Protein 8EM5 (pdb70)

Sequence (552 aa):
DPKVVTYEIFGTPGAVVDINYLDLDARTQRVNDVTLPWSITLSTTAPSALAHIVAQQGNADHIGCRIIVDGELRVESVSTGVNAQTYCIEKSAADPKVVTYEIFGTPGAVVDINYLDLDARTQRVNDVTLPWSITLSTTAPSSALAHIVAQGNADHIGCRIIVDGELRVESSVSSTGVNAQTYCIEKSAADPKVVTYEIFGTPGAVVDINYLDLDARTQRVNDVTLPWSITLSTTAPSALAHIVAQGNADHIGCRIIVDGELRVESVSTGVNAQTYCIIEKSAADPKVVTYEIFGTPGAVVDINYLDLDARTQRVNDVTLPWSITLSTTAPSALAHIVVAQGNADHIGCRIIVDGELRVESVSTGVNAQTYCIEKSAADPKVVTYEIFGTPGAVVDINYLDLDARTQRVNDVTTLPWSITLSTTAPSSALAHIVAQGNADHIGCRIIVDGELRVESSVSSTGVNAQTYCIEEKSSAADPKVVTYEIFGTPGAVVDINYLDLDARTQRVNDVTLPWSITLSTTAPSALAHHIVAQQGNADHIGCRIIVDGELRVESVSTGVNAQTYCIEKSAA

Structure (mmCIF, N/CA/C/O backbone):
data_8EM5
#
_entry.id   8EM5
#
_cell.length_a   50.284
_cell.length_b   85.257
_cell.length_c   89.124
_cell.angle_alpha   90.000
_cell.angle_beta   95.190
_cell.angle_gamma   90.000
#
_symmetry.space_group_name_H-M   'P 1 21 1'
#
loop_
_entity.id
_entity.type
_entity.pdbx_description
1 polymer MmpS5
2 non-polymer 'DODECAETHYLENE GLYCOL'
3 non-polymer GLYCEROL
4 non-polymer 'PENTAETHYLENE GLYCOL'
5 non-polymer 'IODIDE ION'
6 water water
#
loop_
_atom_site.group_PDB
_atom_site.id
_atom_site.type_symbol
_atom_site.label_atom_id
_atom_site.label_alt_id
_atom_site.label_comp_id
_atom_site.label_asym_id
_atom_site.label_entity_id
_atom_site.label_seq_id
_atom_site.pdbx_PDB_ins_code
_atom_site.Cartn_x
_atom_site.Cartn_y
_atom_site.Cartn_z
_atom_site.occupancy
_atom_site.B_iso_or_equiv
_atom_site.auth_seq_id
_atom_site.auth_comp_id
_atom_site.auth_asym_id
_atom_site.auth_atom_id
_atom_site.pdbx_PDB_model_num
ATOM 1 N N . ASP A 1 12 ? 44.49824 14.86770 92.79114 1.000 49.08984 12 ASP A N 1
ATOM 2 C CA . ASP A 1 12 ? 44.93986 15.79527 91.74888 1.000 43.89259 12 ASP A CA 1
ATOM 3 C C . ASP A 1 12 ? 43.79578 16.28380 90.83704 1.000 32.23632 12 ASP A C 1
ATOM 4 O O . ASP A 1 12 ? 42.83486 15.55764 90.59163 1.000 36.55694 12 ASP A O 1
ATOM 6 N N . PRO A 1 13 ? 43.91375 17.50739 90.31979 1.000 26.21550 13 PRO A N 1
ATOM 7 C CA . PRO A 1 13 ? 42.86411 18.03617 89.44059 1.000 26.09951 13 PRO A CA 1
ATOM 8 C C . PRO A 1 13 ? 42.62590 17.18697 88.19736 1.000 16.23928 13 PRO A C 1
ATOM 9 O O . PRO A 1 13 ? 43.50992 16.48373 87.70150 1.000 22.74308 13 PRO A O 1
ATOM 13 N N . LYS A 1 14 ? 41.38652 17.24609 87.71988 1.000 19.41655 14 LYS A N 1
ATOM 14 C CA . LYS A 1 14 ? 41.01290 16.69411 86.42812 1.000 18.55213 14 LYS A CA 1
ATOM 15 C C . LYS A 1 14 ? 41.47276 17.65201 85.33737 1.000 15.83632 14 LYS A C 1
ATOM 16 O O . LYS A 1 14 ? 41.13907 18.83861 85.36434 1.000 15.98819 14 LYS A O 1
ATOM 22 N N . VAL A 1 15 ? 42.20094 17.14156 84.35949 1.000 15.72817 15 VAL A N 1
ATOM 23 C CA . VAL A 1 15 ? 42.72206 17.96308 83.27174 1.000 13.27133 15 VAL A CA 1
ATOM 24 C C . VAL A 1 15 ? 41.94805 17.62388 82.00121 1.000 13.36329 15 VAL A C 1
ATOM 25 O O . VAL A 1 15 ? 41.90355 16.46006 81.58130 1.000 14.09007 15 VAL A O 1
ATOM 29 N N . VAL A 1 16 ? 41.33809 18.63275 81.38666 1.000 13.64480 16 VAL A N 1
ATOM 30 C CA . VAL A 1 16 ? 40.54313 18.44333 80.17741 1.000 12.69893 16 VAL A CA 1
ATOM 31 C C . VAL A 1 16 ? 41.17294 19.24927 79.05398 1.000 12.49955 16 VAL A C 1
ATOM 32 O O . VAL A 1 16 ? 41.38458 20.46126 79.19621 1.000 11.82137 16 VAL A O 1
ATOM 36 N N . THR A 1 17 ? 41.44078 18.58884 77.92752 1.000 11.84544 17 THR A N 1
ATOM 37 C CA . THR A 1 17 ? 42.01343 19.23076 76.75052 1.000 9.29062 17 THR A CA 1
ATOM 38 C C . THR A 1 17 ? 41.06855 19.10723 75.57192 1.000 10.08869 17 THR A C 1
ATOM 39 O O . THR A 1 17 ? 40.62540 18.00443 75.23776 1.000 12.26578 17 THR A O 1
ATOM 43 N N . TYR A 1 18 ? 40.75797 20.24090 74.94705 1.000 13.66250 18 TYR A N 1
ATOM 44 C CA . TYR A 1 18 ? 40.03750 20.27712 73.68445 1.000 10.83773 18 TYR A CA 1
ATOM 45 C C . TYR A 1 18 ? 41.05041 20.41050 72.56206 1.000 12.89409 18 TYR A C 1
ATOM 46 O O . TYR A 1 18 ? 41.97441 21.22748 72.66787 1.000 12.22046 18 TYR A O 1
ATOM 55 N N . GLU A 1 19 ? 40.89818 19.61329 71.50682 1.000 12.93191 19 GLU A N 1
ATOM 56 C CA . GLU A 1 19 ? 41.68592 19.77082 70.28439 1.000 15.43952 19 GLU A CA 1
ATOM 57 C C . GLU A 1 19 ? 40.76721 20.06761 69.10808 1.000 14.36363 19 GLU A C 1
ATOM 58 O O . GLU A 1 19 ? 39.72473 19.42526 68.95608 1.000 14.69878 19 GLU A O 1
ATOM 64 N N . ILE A 1 20 ? 41.16980 21.00775 68.25033 1.000 14.31140 20 ILE A N 1
ATOM 65 C CA . ILE A 1 20 ? 40.53794 21.21978 66.94564 1.000 13.02757 20 ILE A CA 1
ATOM 66 C C . ILE A 1 20 ? 41.64543 21.14872 65.89533 1.000 16.44710 20 ILE A C 1
ATOM 67 O O . ILE A 1 20 ? 42.70719 21.75029 66.06822 1.000 15.14217 20 ILE A O 1
ATOM 72 N N . PHE A 1 21 ? 41.39588 20.42217 64.81589 1.000 16.22039 21 PHE A N 1
ATOM 73 C CA . PHE A 1 21 ? 42.43445 20.04289 63.86310 1.000 20.56894 21 PHE A CA 1
ATOM 74 C C . PHE A 1 21 ? 41.78216 19.75138 62.51799 1.000 17.87398 21 PHE A C 1
ATOM 75 O O . PHE A 1 21 ? 40.55733 19.73764 62.39570 1.000 15.23525 21 PHE A O 1
ATOM 83 N N . GLY A 1 22 ? 42.61190 19.49510 61.50109 1.000 19.32461 22 GLY A N 1
ATOM 84 C CA . GLY A 1 22 ? 42.06447 18.96934 60.26451 1.000 17.16280 22 GLY A CA 1
ATOM 85 C C . GLY A 1 22 ? 42.65799 19.54378 58.99387 1.000 28.54619 22 GLY A C 1
ATOM 86 O O . GLY A 1 22 ? 42.93389 18.79850 58.05264 1.000 23.32413 22 GLY A O 1
ATOM 87 N N . THR A 1 23 ? 42.84043 20.86306 58.95951 1.000 16.77540 23 THR A N 1
ATOM 88 C CA . THR A 1 23 ? 43.35683 21.58126 57.79313 1.000 21.10726 23 THR A CA 1
ATOM 89 C C . THR A 1 23 ? 44.38719 22.57980 58.30883 1.000 18.38424 23 THR A C 1
ATOM 90 O O . THR A 1 23 ? 44.02247 23.63452 58.85759 1.000 16.70267 23 THR A O 1
ATOM 94 N N . PRO A 1 24 ? 45.67520 22.27349 58.18938 1.000 17.86179 24 PRO A N 1
ATOM 95 C CA . PRO A 1 24 ? 46.68330 23.15012 58.80098 1.000 20.61398 24 PRO A CA 1
ATOM 96 C C . PRO A 1 24 ? 46.57884 24.54281 58.20317 1.000 23.47227 24 PRO A C 1
ATOM 97 O O . PRO A 1 24 ? 46.49208 24.70817 56.98360 1.000 16.50677 24 PRO A O 1
ATOM 101 N N . GLY A 1 25 ? 46.55325 25.55261 59.06868 1.000 15.30585 25 GLY A N 1
ATOM 102 C CA . GLY A 1 25 ? 46.45419 26.91777 58.59162 1.000 18.81024 25 GLY A CA 1
ATOM 103 C C . GLY A 1 25 ? 45.04964 27.42486 58.35579 1.000 18.77128 25 GLY A C 1
ATOM 104 O O . GLY A 1 25 ? 44.87696 28.62700 58.12002 1.000 18.82638 25 GLY A O 1
ATOM 105 N N . ALA A 1 26 ? 44.03689 26.56768 58.41699 1.000 14.65702 26 ALA A N 1
ATOM 106 C CA . ALA A 1 26 ? 42.68444 27.08997 58.35463 1.000 19.70801 26 ALA A CA 1
ATOM 107 C C . ALA A 1 26 ? 42.42592 27.97648 59.56932 1.000 15.69959 26 ALA A C 1
ATOM 108 O O . ALA A 1 26 ? 43.07037 27.83906 60.61844 1.000 17.63258 26 ALA A O 1
ATOM 110 N N . VAL A 1 27 ? 41.49318 28.91447 59.40118 1.000 14.75133 27 VAL A N 1
ATOM 111 C CA . VAL A 1 27 ? 41.08229 29.85800 60.43814 1.000 15.22154 27 VAL A CA 1
ATOM 112 C C . VAL A 1 27 ? 39.63451 29.52699 60.81390 1.000 16.50857 27 VAL A C 1
ATOM 113 O O . VAL A 1 27 ? 38.78221 29.39054 59.93001 1.000 15.25580 27 VAL A O 1
ATOM 117 N N . VAL A 1 28 ? 39.35939 29.35324 62.11268 1.000 15.11157 28 VAL A N 1
ATOM 118 C CA . VAL A 1 28 ? 38.03745 28.92830 62.56198 1.000 16.80934 28 VAL A CA 1
ATOM 119 C C . VAL A 1 28 ? 37.63942 29.77805 63.75837 1.000 16.51042 28 VAL A C 1
ATOM 120 O O . VAL A 1 28 ? 38.47832 30.41053 64.40306 1.000 16.32483 28 VAL A O 1
ATOM 124 N N . ASP A 1 29 ? 36.34247 29.76911 64.07088 1.000 16.12316 29 ASP A N 1
ATOM 125 C CA . ASP A 1 29 ? 35.86634 30.29661 65.34160 1.000 16.01410 29 ASP A CA 1
ATOM 126 C C . ASP A 1 29 ? 35.36396 29.14416 66.20148 1.000 16.30967 29 ASP A C 1
ATOM 127 O O . ASP A 1 29 ? 34.88097 28.12984 65.68190 1.000 13.50701 29 ASP A O 1
ATOM 132 N N . ILE A 1 30 ? 35.43410 29.32646 67.52701 1.000 12.74117 30 ILE A N 1
ATOM 133 C CA . ILE A 1 30 ? 35.21126 28.24192 68.47884 1.000 12.25013 30 ILE A CA 1
ATOM 134 C C . ILE A 1 30 ? 34.32252 28.71820 69.62445 1.000 14.85694 30 ILE A C 1
ATOM 135 O O . ILE A 1 30 ? 34.45367 29.85517 70.09189 1.000 14.83291 30 ILE A O 1
ATOM 140 N N . ASN A 1 31 ? 33.43215 27.83677 70.09025 1.000 11.17295 31 ASN A N 1
ATOM 141 C CA . ASN A 1 31 ? 32.77949 27.96824 71.38571 1.000 13.38694 31 ASN A CA 1
ATOM 142 C C . ASN A 1 31 ? 33.10268 26.69519 72.14804 1.000 15.89418 31 ASN A C 1
ATOM 143 O O . ASN A 1 31 ? 32.96087 25.59904 71.59584 1.000 11.15390 31 ASN A O 1
ATOM 148 N N . TYR A 1 32 ? 33.57607 26.83185 73.38378 1.000 10.42425 32 TYR A N 1
ATOM 149 C CA . TYR A 1 32 ? 33.84326 25.66079 74.20685 1.000 15.95762 32 TYR A CA 1
ATOM 150 C C . TYR A 1 32 ? 33.34950 25.92521 75.61780 1.000 17.67254 32 TYR A C 1
ATOM 151 O O . TYR A 1 32 ? 33.26293 27.07093 76.06589 1.000 14.22899 32 TYR A O 1
ATOM 160 N N . LEU A 1 33 ? 33.02718 24.84891 76.32537 1.000 17.05966 33 LEU A N 1
ATOM 161 C CA . LEU A 1 33 ? 32.59237 24.95272 77.71390 1.000 13.81556 33 LEU A CA 1
ATOM 162 C C . LEU A 1 33 ? 33.79111 24.88645 78.65071 1.000 18.29186 33 LEU A C 1
ATOM 163 O O . LEU A 1 33 ? 34.54895 23.91192 78.61121 1.000 14.41519 33 LEU A O 1
ATOM 168 N N . ASP A 1 34 ? 33.95337 25.89138 79.51915 1.000 14.72410 34 ASP A N 1
ATOM 169 C CA . ASP A 1 34 ? 35.01731 25.74597 80.50588 1.000 18.41203 34 ASP A CA 1
ATOM 170 C C . ASP A 1 34 ? 34.50564 24.90025 81.66640 1.000 17.04046 34 ASP A C 1
ATOM 171 O O . ASP A 1 34 ? 33.35531 24.44607 81.67844 1.000 19.22301 34 ASP A O 1
ATOM 176 N N . LEU A 1 35 ? 35.37304 24.64611 82.63562 1.000 17.71583 35 LEU A N 1
ATOM 177 C CA . LEU A 1 35 ? 35.03920 23.72174 83.71024 1.000 21.13535 35 LEU A CA 1
ATOM 178 C C . LEU A 1 35 ? 34.30405 24.40272 84.86323 1.000 17.53781 35 LEU A C 1
ATOM 179 O O . LEU A 1 35 ? 33.98471 23.74041 85.84852 1.000 21.45013 35 LEU A O 1
ATOM 184 N N . ASP A 1 36 ? 33.99464 25.68984 84.73865 1.000 21.34918 36 ASP A N 1
ATOM 185 C CA . ASP A 1 36 ? 32.92879 26.34227 85.50262 1.000 20.01953 36 ASP A CA 1
ATOM 186 C C . ASP A 1 36 ? 31.58215 26.30470 84.79590 1.000 30.74652 36 ASP A C 1
ATOM 187 O O . ASP A 1 36 ? 30.66671 27.03369 85.19882 1.000 24.03661 36 ASP A O 1
ATOM 192 N N . ALA A 1 37 ? 31.44650 25.46285 83.77066 1.000 20.75088 37 ALA A N 1
ATOM 193 C CA . ALA A 1 37 ? 30.25265 25.37501 82.93378 1.000 17.25113 37 ALA A CA 1
ATOM 194 C C . ALA A 1 37 ? 29.90161 26.71781 82.30099 1.000 23.20949 37 ALA A C 1
ATOM 195 O O . ALA A 1 37 ? 28.73329 27.03339 82.10805 1.000 17.78455 37 ALA A O 1
ATOM 197 N N . ARG A 1 38 ? 30.91158 27.50363 81.94194 1.000 17.73153 38 ARG A N 1
ATOM 198 C CA . ARG A 1 38 ? 30.71010 28.77113 81.25091 1.000 15.48537 38 ARG A CA 1
ATOM 199 C C . ARG A 1 38 ? 31.19070 28.66566 79.80909 1.000 18.24498 38 ARG A C 1
ATOM 200 O O . ARG A 1 38 ? 32.32055 28.23004 79.55856 1.000 14.67722 38 ARG A O 1
ATOM 208 N N . THR A 1 39 ? 30.37149 29.12422 78.87446 1.000 15.02905 39 THR A N 1
ATOM 209 C CA . THR A 1 39 ? 30.73569 29.05632 77.46731 1.000 13.04454 39 THR A CA 1
ATOM 210 C C . THR A 1 39 ? 31.69825 30.16853 77.09249 1.000 15.07112 39 THR A C 1
ATOM 211 O O . THR A 1 39 ? 31.43095 31.34538 77.35288 1.000 15.39968 39 THR A O 1
ATOM 215 N N . GLN A 1 40 ? 32.81419 29.79036 76.46609 1.000 12.17975 40 GLN A N 1
ATOM 216 C CA . GLN A 1 40 ? 33.80367 30.73816 75.99611 1.000 11.07568 40 GLN A CA 1
ATOM 217 C C . GLN A 1 40 ? 33.73538 30.82548 74.47670 1.000 18.57514 40 GLN A C 1
ATOM 218 O O . GLN A 1 40 ? 33.32368 29.88504 73.79861 1.000 17.22565 40 GLN A O 1
ATOM 224 N N . ARG A 1 41 ? 34.16846 31.96743 73.95023 1.000 14.33227 41 ARG A N 1
ATOM 225 C CA . ARG A 1 41 ? 34.18404 32.24987 72.52444 1.000 18.36970 41 ARG A CA 1
ATOM 226 C C . ARG A 1 41 ? 35.60467 32.63555 72.13724 1.000 18.88903 41 ARG A C 1
ATOM 227 O O . ARG A 1 41 ? 36.17597 33.54893 72.74047 1.000 15.71714 41 ARG A O 1
ATOM 235 N N . VAL A 1 42 ? 36.17157 31.95443 71.13838 1.000 14.08427 42 VAL A N 1
ATOM 236 C CA . VAL A 1 42 ? 37.43651 32.36283 70.52304 1.000 16.89402 42 VAL A CA 1
ATOM 237 C C . VAL A 1 42 ? 37.23435 32.49130 69.02165 1.000 14.83432 42 VAL A C 1
ATOM 238 O O . VAL A 1 42 ? 36.79589 31.53569 68.37342 1.000 15.75387 42 VAL A O 1
ATOM 242 N N . ASN A 1 43 ? 37.60277 33.64751 68.46648 1.000 15.44630 43 ASN A N 1
ATOM 243 C CA . ASN A 1 43 ? 37.44449 33.95294 67.05086 1.000 18.61773 43 ASN A CA 1
ATOM 244 C C . ASN A 1 43 ? 38.78667 33.93135 66.32739 1.000 19.59195 43 ASN A C 1
ATOM 245 O O . ASN A 1 43 ? 39.81310 34.32518 66.89074 1.000 18.10554 43 ASN A O 1
ATOM 250 N N . ASP A 1 44 ? 38.76166 33.50157 65.05507 1.000 16.49119 44 ASP A N 1
ATOM 251 C CA . ASP A 1 44 ? 39.90361 33.64919 64.14103 1.000 24.17178 44 ASP A CA 1
ATOM 252 C C . ASP A 1 44 ? 41.15729 32.94018 64.65645 1.000 19.63267 44 ASP A C 1
ATOM 253 O O . ASP A 1 44 ? 42.25731 33.49495 64.70900 1.000 20.29324 44 ASP A O 1
ATOM 258 N N . VAL A 1 45 ? 40.97365 31.68645 64.99873 1.000 20.61196 45 VAL A N 1
ATOM 259 C CA . VAL A 1 45 ? 42.00194 30.78892 65.50613 1.000 19.31173 45 VAL A CA 1
ATOM 260 C C . VAL A 1 45 ? 42.54849 29.95895 64.35971 1.000 16.24077 45 VAL A C 1
ATOM 261 O O . VAL A 1 45 ? 41.78171 29.44333 63.54079 1.000 18.46072 45 VAL A O 1
ATOM 265 N N . THR A 1 46 ? 43.86326 29.78706 64.32134 1.000 13.24592 46 THR A N 1
ATOM 266 C CA . THR A 1 46 ? 44.50445 28.99550 63.28003 1.000 14.37716 46 THR A CA 1
ATOM 267 C C . THR A 1 46 ? 44.61452 27.52589 63.67601 1.000 12.60036 46 THR A C 1
ATOM 268 O O . THR A 1 46 ? 44.98977 27.20890 64.80663 1.000 21.21676 46 THR A O 1
ATOM 272 N N . LEU A 1 47 ? 44.26665 26.53928 62.65006 1.000 13.46348 47 LEU A N 1
ATOM 273 C CA . LEU A 1 47 ? 44.44293 25.15454 63.09559 1.000 14.10864 47 LEU A CA 1
ATOM 274 C C . LEU A 1 47 ? 45.87650 24.67624 62.90893 1.000 15.58702 47 LEU A C 1
ATOM 275 O O . LEU A 1 47 ? 46.59940 25.17334 62.03723 1.000 15.32472 47 LEU A O 1
ATOM 280 N N . PRO A 1 48 ? 46.28878 23.66376 63.68555 1.000 15.97321 48 PRO A N 1
ATOM 281 C CA . PRO A 1 48 ? 45.52037 23.02114 64.76207 1.000 12.15877 48 PRO A CA 1
ATOM 282 C C . PRO A 1 48 ? 45.57418 23.83251 66.04469 1.000 17.51886 48 PRO A C 1
ATOM 283 O O . PRO A 1 48 ? 46.42246 24.70417 66.21656 1.000 13.24487 48 PRO A O 1
ATOM 287 N N . TRP A 1 49 ? 44.66110 23.54478 66.96289 1.000 15.89344 49 TRP A N 1
ATOM 288 C CA . TRP A 1 49 ? 44.51026 24.38959 68.13540 1.000 13.13032 49 TRP A CA 1
ATOM 289 C C . TRP A 1 49 ? 44.09527 23.50050 69.28835 1.000 12.56311 49 TRP A C 1
ATOM 290 O O . TRP A 1 49 ? 43.43055 22.47699 69.08894 1.000 12.69879 49 TRP A O 1
ATOM 301 N N . SER A 1 50 ? 44.47891 23.90350 70.49430 1.000 17.45799 50 SER A N 1
ATOM 302 C CA . SER A 1 50 ? 44.02529 23.21535 71.69100 1.000 12.78564 50 SER A CA 1
ATOM 303 C C . SER A 1 50 ? 43.89206 24.21951 72.81679 1.000 15.51084 50 SER A C 1
ATOM 304 O O . SER A 1 50 ? 44.43785 25.31664 72.75349 1.000 16.74809 50 SER A O 1
ATOM 307 N N . ILE A 1 51 ? 43.13954 23.83635 73.84564 1.000 15.73275 51 ILE A N 1
ATOM 308 C CA . ILE A 1 51 ? 43.16758 24.53161 75.12769 1.000 12.92574 51 ILE A CA 1
ATOM 309 C C . ILE A 1 51 ? 43.02265 23.47021 76.20596 1.000 15.07390 51 ILE A C 1
ATOM 310 O O . ILE A 1 51 ? 42.32361 22.46714 76.02097 1.000 14.23903 51 ILE A O 1
ATOM 315 N N . THR A 1 52 ? 43.72080 23.66899 77.31289 1.000 11.59843 52 THR A N 1
ATOM 316 C CA . THR A 1 52 ? 43.69419 22.73796 78.42804 1.000 12.24538 52 THR A CA 1
ATOM 317 C C . THR A 1 52 ? 43.18260 23.45192 79.66862 1.000 13.53670 52 THR A C 1
ATOM 318 O O . THR A 1 52 ? 43.56599 24.59393 79.94209 1.000 12.09746 52 THR A O 1
ATOM 322 N N . LEU A 1 53 ? 42.29430 22.77890 80.39349 1.000 10.00228 53 LEU A N 1
ATOM 323 C CA . LEU A 1 53 ? 41.61749 23.31954 81.55944 1.000 13.67875 53 LEU A CA 1
ATOM 324 C C . LEU A 1 53 ? 41.70840 22.29221 82.67742 1.000 11.05848 53 LEU A C 1
ATOM 325 O O . LEU A 1 53 ? 41.89581 21.10184 82.41881 1.000 13.04042 53 LEU A O 1
ATOM 330 N N . SER A 1 54 ? 41.54273 22.73412 83.93185 1.000 11.79415 54 SER A N 1
ATOM 331 C CA . SER A 1 54 ? 41.52637 21.76234 85.02455 1.000 12.07133 54 SER A CA 1
ATOM 332 C C . SER A 1 54 ? 40.51365 22.18429 86.07553 1.000 15.23426 54 SER A C 1
ATOM 333 O O . SER A 1 54 ? 40.11780 23.35484 86.16438 1.000 13.77402 54 SER A O 1
ATOM 336 N N . THR A 1 55 ? 40.05645 21.18825 86.83363 1.000 13.88785 55 THR A N 1
ATOM 337 C CA . THR A 1 55 ? 39.12421 21.42238 87.92268 1.000 19.84053 55 THR A CA 1
ATOM 338 C C . THR A 1 55 ? 39.39545 20.42477 89.03954 1.000 13.76527 55 THR A C 1
ATOM 339 O O . THR A 1 55 ? 39.93505 19.33525 88.80632 1.000 17.17118 55 THR A O 1
ATOM 343 N N . THR A 1 56 ? 39.01046 20.79661 90.25806 1.000 16.18718 56 THR A N 1
ATOM 344 C CA . THR A 1 56 ? 39.00623 19.81534 91.34361 1.000 20.79693 56 THR A CA 1
ATOM 345 C C . THR A 1 56 ? 37.67858 19.06608 91.44591 1.000 23.56258 56 THR A C 1
ATOM 346 O O . THR A 1 56 ? 37.57542 18.11412 92.22827 1.000 18.17084 56 THR A O 1
ATOM 350 N N . ALA A 1 57 ? 36.66070 19.47305 90.69763 1.000 15.71218 57 ALA A N 1
ATOM 351 C CA . ALA A 1 57 ? 35.42790 18.69489 90.65753 1.000 19.88818 57 ALA A CA 1
ATOM 352 C C . ALA A 1 57 ? 35.69796 17.32047 90.04910 1.000 20.71697 57 ALA A C 1
ATOM 353 O O . ALA A 1 57 ? 36.46315 17.20132 89.08789 1.000 20.40776 57 ALA A O 1
ATOM 355 N N . PRO A 1 58 ? 35.12493 16.25434 90.60826 1.000 17.81194 58 PRO A N 1
ATOM 356 C CA . PRO A 1 58 ? 35.39225 14.92316 90.05273 1.000 19.12866 58 PRO A CA 1
ATOM 357 C C . PRO A 1 58 ? 34.67435 14.64657 88.74288 1.000 14.64737 58 PRO A C 1
ATOM 358 O O . PRO A 1 58 ? 35.07244 13.71197 88.03416 1.000 21.14104 58 PRO A O 1
ATOM 362 N N . SER A 1 59 ? 33.63394 15.41810 88.40291 1.000 19.43148 59 SER A N 1
ATOM 363 C CA . SER A 1 59 ? 32.82317 15.22387 87.20735 1.000 18.80561 59 SER A CA 1
ATOM 364 C C . SER A 1 59 ? 32.45847 16.57534 86.59906 1.000 18.16919 59 SER A C 1
ATOM 365 O O . SER A 1 59 ? 32.12316 17.51516 87.32284 1.000 18.84600 59 SER A O 1
ATOM 368 N N . ALA A 1 60 ? 32.49132 16.66214 85.26255 1.000 19.81912 60 ALA A N 1
ATOM 369 C CA . ALA A 1 60 ? 32.21709 17.91715 84.56927 1.000 20.61324 60 ALA A CA 1
ATOM 370 C C . ALA A 1 60 ? 31.65739 17.63909 83.18543 1.000 21.74249 60 ALA A C 1
ATOM 371 O O . ALA A 1 60 ? 31.93723 16.60458 82.57738 1.000 22.80240 60 ALA A O 1
ATOM 373 N N . LEU A 1 61 ? 30.87523 18.58549 82.68961 1.000 15.16966 61 LEU A N 1
ATOM 374 C CA . LEU A 1 61 ? 30.42825 18.57862 81.30837 1.000 17.65314 61 LEU A CA 1
ATOM 375 C C . LEU A 1 61 ? 31.48628 19.24455 80.43263 1.000 16.19486 61 LEU A C 1
ATOM 376 O O . LEU A 1 61 ? 32.11378 20.22203 80.85226 1.000 15.82473 61 LEU A O 1
ATOM 381 N N . ALA A 1 62 ? 31.69037 18.70877 79.22445 1.000 9.64626 62 ALA A N 1
ATOM 382 C CA . ALA A 1 62 ? 32.64845 19.29441 78.29130 1.000 12.54113 62 ALA A CA 1
ATOM 383 C C . ALA A 1 62 ? 32.07323 19.25046 76.88941 1.000 16.88967 62 ALA A C 1
ATOM 384 O O . ALA A 1 62 ? 31.51732 18.22432 76.48754 1.000 14.36070 62 ALA A O 1
ATOM 386 N N . HIS A 1 63 ? 32.23058 20.34404 76.13702 1.000 14.86595 63 HIS A N 1
ATOM 387 C CA . HIS A 1 63 ? 31.80134 20.32011 74.74992 1.000 10.88180 63 HIS A CA 1
AT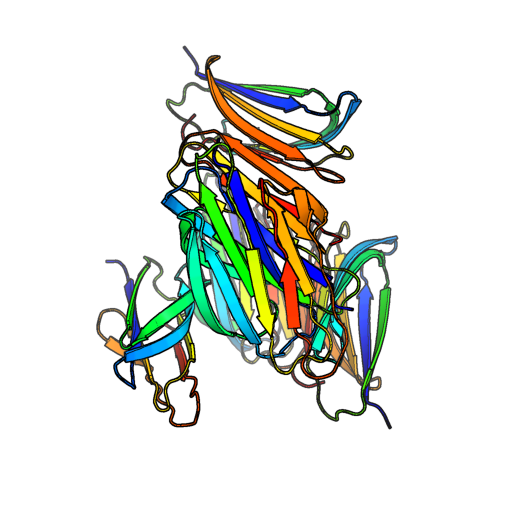OM 388 C C . HIS A 1 63 ? 32.40917 21.48055 73.98978 1.000 11.43813 63 HIS A C 1
ATOM 389 O O . HIS A 1 63 ? 32.80401 22.49213 74.57330 1.000 12.38575 63 HIS A O 1
ATOM 396 N N . ILE A 1 64 ? 32.52162 21.29307 72.67627 1.000 14.21260 64 ILE A N 1
ATOM 397 C CA . ILE A 1 64 ? 33.18947 22.27446 71.83122 1.000 13.74404 64 ILE A CA 1
ATOM 398 C C . ILE A 1 64 ? 32.58436 22.20543 70.44337 1.000 12.06468 64 ILE A C 1
ATOM 399 O O . ILE A 1 64 ? 32.14158 21.14781 69.98753 1.000 12.64505 64 ILE A O 1
ATOM 404 N N . VAL A 1 65 ? 32.53119 23.35789 69.78792 1.000 14.46608 65 VAL A N 1
ATOM 405 C CA . VAL A 1 65 ? 32.04847 23.46326 68.42324 1.000 12.35367 65 VAL A CA 1
ATOM 406 C C . VAL A 1 65 ? 32.96365 24.44031 67.71168 1.000 12.55828 65 VAL A C 1
ATOM 407 O O . VAL A 1 65 ? 33.36136 25.45812 68.28334 1.000 12.36620 65 VAL A O 1
ATOM 411 N N . ALA A 1 66 ? 33.33681 24.11175 66.48034 1.000 13.39246 66 ALA A N 1
ATOM 412 C CA . ALA A 1 66 ? 34.24716 24.94083 65.71631 1.000 14.65188 66 ALA A CA 1
ATOM 413 C C . ALA A 1 66 ? 33.82521 24.95921 64.26232 1.000 16.90481 66 ALA A C 1
ATOM 414 O O . ALA A 1 66 ? 33.30846 23.97320 63.73733 1.000 14.32861 66 ALA A O 1
ATOM 416 N N . GLN A 1 67 ? 34.13050 26.06385 63.60018 1.000 14.55394 67 GLN A N 1
ATOM 417 C CA A GLN A 1 67 ? 33.78729 26.22210 62.20285 0.800 17.99008 67 GLN A CA 1
ATOM 418 C CA B GLN A 1 67 ? 33.69796 26.29880 62.22535 0.200 18.12026 67 GLN A CA 1
ATOM 419 C C . GLN A 1 67 ? 34.50550 27.43826 61.63885 1.000 13.91376 67 GLN A C 1
ATOM 420 O O . GLN A 1 67 ? 34.69720 28.44865 62.31693 1.000 17.16047 67 GLN A O 1
ATOM 431 N N . GLY A 1 68 ? 34.92686 27.30188 60.38093 1.000 14.30541 68 GLY A N 1
ATOM 432 C CA . GLY A 1 68 ? 35.62815 28.39334 59.73602 1.000 16.49396 68 GLY A CA 1
ATOM 433 C C . GLY A 1 68 ? 35.79800 28.16011 58.24929 1.000 26.88798 68 GLY A C 1
ATOM 434 O O . GLY A 1 68 ? 34.83996 27.79740 57.55980 1.000 16.21157 68 GLY A O 1
ATOM 435 N N . ASN A 1 69 ? 37.01484 28.32024 57.73681 1.000 16.14219 69 ASN A N 1
ATOM 436 C CA . ASN A 1 69 ? 37.22900 28.11143 56.30899 1.000 18.67255 69 ASN A CA 1
ATOM 437 C C . ASN A 1 69 ? 37.86879 26.76553 55.99845 1.000 18.81398 69 ASN A C 1
ATOM 438 O O . ASN A 1 69 ? 38.28190 26.54236 54.86668 1.000 19.72354 69 ASN A O 1
ATOM 443 N N . ALA A 1 70 ? 37.94814 25.85652 56.96995 1.000 20.75558 70 ALA A N 1
ATOM 444 C CA . ALA A 1 70 ? 38.46947 24.52022 56.70416 1.000 18.02332 70 ALA A CA 1
ATOM 445 C C . ALA A 1 70 ? 37.43119 23.67740 55.97986 1.000 25.18983 70 ALA A C 1
ATOM 446 O O . ALA A 1 70 ? 36.23635 23.73881 56.28004 1.000 19.04096 70 ALA A O 1
ATOM 448 N N . ASP A 1 71 ? 37.88733 22.87567 55.03148 1.000 19.06922 71 ASP A N 1
ATOM 449 C CA . ASP A 1 71 ? 37.00521 21.89391 54.42372 1.000 17.62277 71 ASP A CA 1
ATOM 450 C C . ASP A 1 71 ? 37.18158 20.52108 55.06573 1.000 20.21541 71 ASP A C 1
ATOM 451 O O . ASP A 1 71 ? 36.51521 19.56702 54.66119 1.000 17.51995 71 ASP A O 1
ATOM 456 N N . HIS A 1 72 ? 38.06996 20.40440 56.05230 1.000 19.48983 72 HIS A N 1
ATOM 457 C CA . HIS A 1 72 ? 38.27621 19.14725 56.76624 1.000 24.79958 72 HIS A CA 1
ATOM 458 C C . HIS A 1 72 ? 38.57966 19.53171 58.20374 1.000 18.64608 72 HIS A C 1
ATOM 459 O O . HIS A 1 72 ? 39.59439 20.18777 58.47114 1.000 13.96524 72 HIS A O 1
ATOM 466 N N . ILE A 1 73 ? 37.74124 19.12073 59.13893 1.000 14.94744 73 ILE A N 1
ATOM 467 C CA . ILE A 1 73 ? 37.87899 19.65387 60.48923 1.000 12.79274 73 ILE A CA 1
ATOM 468 C C . ILE A 1 73 ? 37.38900 18.60999 61.47095 1.000 13.51975 73 ILE A C 1
ATOM 469 O O . ILE A 1 73 ? 36.45627 17.86154 61.16958 1.000 15.12171 73 ILE A O 1
ATOM 474 N N . GLY A 1 74 ? 38.04616 18.53622 62.63558 1.000 16.32416 74 GLY A N 1
ATOM 475 C CA . GLY A 1 74 ? 37.67232 17.57363 63.65747 1.000 12.80867 74 GLY A CA 1
ATOM 476 C C . GLY A 1 74 ? 37.96382 18.07522 65.05879 1.000 13.33333 74 GLY A C 1
ATOM 477 O O . GLY A 1 74 ? 38.62318 19.09666 65.25786 1.000 14.85803 74 GLY A O 1
ATOM 478 N N . CYS A 1 75 ? 37.44578 17.34754 66.04245 1.000 13.81869 75 CYS A N 1
ATOM 479 C CA . CYS A 1 75 ? 37.60500 17.72831 67.44067 1.000 13.47775 75 CYS A CA 1
ATOM 480 C C . CYS A 1 75 ? 37.88925 16.49052 68.27352 1.000 13.60470 75 CYS A C 1
ATOM 481 O O . CYS A 1 75 ? 37.49875 15.37217 67.91729 1.000 14.35368 75 CYS A O 1
ATOM 484 N N . ARG A 1 76 ? 38.59164 16.69582 69.39142 1.000 12.87905 76 ARG A N 1
ATOM 485 C CA . ARG A 1 76 ? 38.74072 15.63615 70.37906 1.000 13.14963 76 ARG A CA 1
ATOM 486 C C . ARG A 1 76 ? 38.58920 16.25100 71.75200 1.000 13.06028 76 ARG A C 1
ATOM 487 O O . ARG A 1 76 ? 38.88044 17.43155 71.94839 1.000 10.48564 76 ARG A O 1
ATOM 495 N N . ILE A 1 77 ? 38.11196 15.44678 72.69622 1.000 9.66286 77 ILE A N 1
ATOM 496 C CA . ILE A 1 77 ? 38.09696 15.80824 74.11015 1.000 13.04785 77 ILE A CA 1
ATOM 497 C C . ILE A 1 77 ? 38.87789 14.74096 74.85215 1.000 11.71900 77 ILE A C 1
ATOM 498 O O . ILE A 1 77 ? 38.53124 13.55084 74.79091 1.000 9.61647 77 ILE A O 1
ATOM 503 N N . ILE A 1 78 ? 39.93470 15.17093 75.53657 1.000 12.82310 78 ILE A N 1
ATOM 504 C CA . ILE A 1 78 ? 40.88430 14.30282 76.21016 1.000 10.71334 78 ILE A CA 1
ATOM 505 C C . ILE A 1 78 ? 40.84613 14.63891 77.69303 1.000 13.51123 78 ILE A C 1
ATOM 506 O O . ILE A 1 78 ? 40.97980 15.80883 78.08288 1.000 17.00237 78 ILE A O 1
ATOM 511 N N . VAL A 1 79 ? 40.61422 13.63083 78.51960 1.000 8.94237 79 VAL A N 1
ATOM 512 C CA . VAL A 1 79 ? 40.45553 13.84619 79.95021 1.000 13.09914 79 VAL A CA 1
ATOM 513 C C . VAL A 1 79 ? 41.51939 13.03651 80.66165 1.000 12.97486 79 VAL A C 1
ATOM 514 O O . VAL A 1 79 ? 41.56710 11.80939 80.51293 1.000 15.23132 79 VAL A O 1
ATOM 518 N N . ASP A 1 80 ? 42.38972 13.72424 81.40801 1.000 12.14937 80 ASP A N 1
ATOM 519 C CA . ASP A 1 80 ? 43.53825 13.09161 82.07608 1.000 10.77452 80 ASP A CA 1
ATOM 520 C C . ASP A 1 80 ? 44.31383 12.18743 81.11802 1.000 16.54858 80 ASP A C 1
ATOM 521 O O . ASP A 1 80 ? 44.69755 11.06106 81.45284 1.000 17.98316 80 ASP A O 1
ATOM 526 N N . GLY A 1 81 ? 44.53984 12.67414 79.90461 1.000 12.60097 81 GLY A N 1
ATOM 527 C CA . GLY A 1 81 ? 45.25532 11.89617 78.91510 1.000 16.37979 81 GLY A CA 1
ATOM 528 C C . GLY A 1 81 ? 44.43192 10.89212 78.13440 1.000 16.59739 81 GLY A C 1
ATOM 529 O O . GLY A 1 81 ? 44.93491 10.36139 77.14088 1.000 15.04385 81 GLY A O 1
ATOM 530 N N . GLU A 1 82 ? 43.17544 10.63886 78.51613 1.000 14.01112 82 GLU A N 1
ATOM 531 C CA . GLU A 1 82 ? 42.36315 9.59068 77.90196 1.000 16.28604 82 GLU A CA 1
ATOM 532 C C . GLU A 1 82 ? 41.42977 10.19658 76.85600 1.000 13.17473 82 GLU A C 1
ATOM 533 O O . GLU A 1 82 ? 40.63114 11.07991 77.16854 1.000 15.78865 82 GLU A O 1
ATOM 539 N N . LEU A 1 83 ? 41.52653 9.72141 75.62115 1.000 16.53819 83 LEU A N 1
ATOM 540 C CA . LEU A 1 83 ? 40.60081 10.16729 74.58959 1.000 14.99923 83 LEU A CA 1
ATOM 541 C C . LEU A 1 83 ? 39.18200 9.73696 74.96259 1.000 18.72872 83 LEU A C 1
ATOM 542 O O . LEU A 1 83 ? 38.92186 8.54714 75.16917 1.000 15.28443 83 LEU A O 1
ATOM 547 N N . ARG A 1 84 ? 38.26686 10.69604 75.06291 1.000 13.11144 84 ARG A N 1
ATOM 548 C CA . ARG A 1 84 ? 36.88423 10.38701 75.41754 1.000 16.51809 84 ARG A CA 1
ATOM 549 C C . ARG A 1 84 ? 35.95139 10.40971 74.22116 1.000 18.77630 84 ARG A C 1
ATOM 550 O O . ARG A 1 84 ? 35.10220 9.51891 74.09340 1.000 16.05650 84 ARG A O 1
ATOM 558 N N . VAL A 1 85 ? 36.06177 11.41651 73.34937 1.000 14.57406 85 VAL A N 1
ATOM 559 C CA . VAL A 1 85 ? 35.19724 11.50428 72.17677 1.000 10.28575 85 VAL A CA 1
ATOM 560 C C . VAL A 1 85 ? 36.00899 12.11497 71.04683 1.000 12.43465 85 VAL A C 1
ATOM 561 O O . VAL A 1 85 ? 36.89519 12.94984 71.26990 1.000 13.28341 85 VAL A O 1
ATOM 565 N N . GLU A 1 86 ? 35.66965 11.72427 69.82320 1.000 13.70295 86 GLU A N 1
ATOM 566 C CA . GLU A 1 86 ? 36.31527 12.25133 68.62753 1.000 13.75751 86 GLU A CA 1
ATOM 567 C C . GLU A 1 86 ? 35.26042 12.43731 67.53797 1.000 18.49635 86 GLU A C 1
ATOM 568 O O . GLU A 1 86 ? 34.36392 11.60422 67.39826 1.000 16.23186 86 GLU A O 1
ATOM 574 N N . SER A 1 87 ? 35.36111 13.52382 66.76378 1.000 14.63949 87 SER A N 1
ATOM 575 C CA . SER A 1 87 ? 34.51082 13.68978 65.59124 1.000 14.11576 87 SER A CA 1
ATOM 576 C C . SER A 1 87 ? 35.30591 14.34713 64.46958 1.000 22.44037 87 SER A C 1
ATOM 577 O O . SER A 1 87 ? 36.12061 15.23030 64.72805 1.000 19.86739 87 SER A O 1
ATOM 580 N N . VAL A 1 88 ? 35.09971 13.89876 63.23214 1.000 13.09421 88 VAL A N 1
ATOM 581 C CA . VAL A 1 88 ? 35.77708 14.48192 62.07155 1.000 10.55984 88 VAL A CA 1
ATOM 582 C C . VAL A 1 88 ? 34.76270 14.73074 60.96345 1.000 17.30953 88 VAL A C 1
ATOM 583 O O . VAL A 1 88 ? 33.87950 13.89956 60.72122 1.000 22.27850 88 VAL A O 1
ATOM 587 N N . SER A 1 89 ? 34.88103 15.87518 60.28354 1.000 14.83025 89 SER A N 1
ATOM 588 C CA . SER A 1 89 ? 33.92929 16.24369 59.23884 1.000 13.96910 89 SER A CA 1
ATOM 589 C C . SER A 1 89 ? 34.65907 16.69407 57.98820 1.000 18.64367 89 SER A C 1
ATOM 590 O O . SER A 1 89 ? 35.70918 17.32568 58.07806 1.000 16.30880 89 SER A O 1
ATOM 593 N N . THR A 1 90 ? 34.10083 16.37027 56.82167 1.000 19.00180 90 THR A N 1
ATOM 594 C CA . THR A 1 90 ? 34.60840 16.86581 55.54409 1.000 15.94974 90 THR A CA 1
ATOM 595 C C . THR A 1 90 ? 33.46941 17.58470 54.83385 1.000 20.12902 90 THR A C 1
ATOM 596 O O . THR A 1 90 ? 32.34112 17.09341 54.80772 1.000 23.70928 90 THR A O 1
ATOM 600 N N . GLY A 1 91 ? 33.75380 18.75235 54.28880 1.000 21.93305 91 GLY A N 1
ATOM 601 C CA . GLY A 1 91 ? 32.73936 19.55341 53.63764 1.000 15.08596 91 GLY A CA 1
ATOM 602 C C . GLY A 1 91 ? 33.15312 21.00167 53.62320 1.000 18.22794 91 GLY A C 1
ATOM 603 O O . GLY A 1 91 ? 34.01070 21.43976 54.39065 1.000 21.05920 91 GLY A O 1
ATOM 604 N N . VAL A 1 92 ? 32.53908 21.75429 52.71433 1.000 23.64477 92 VAL A N 1
ATOM 605 C CA . VAL A 1 92 ? 32.89799 23.15328 52.54710 1.000 26.22682 92 VAL A CA 1
ATOM 606 C C . VAL A 1 92 ? 32.56543 23.88233 53.83921 1.000 21.54459 92 VAL A C 1
ATOM 607 O O . VAL A 1 92 ? 31.42285 23.82836 54.30864 1.000 18.27256 92 VAL A O 1
ATOM 611 N N . ASN A 1 93 ? 33.56214 24.55746 54.42467 1.000 17.20480 93 ASN A N 1
ATOM 612 C CA . ASN A 1 93 ? 33.37306 25.35534 55.64542 1.000 15.92457 93 ASN A CA 1
ATOM 613 C C . ASN A 1 93 ? 32.68829 24.54598 56.74673 1.000 20.57171 93 ASN A C 1
ATOM 614 O O . ASN A 1 93 ? 31.73435 24.99248 57.38570 1.000 19.05987 93 ASN A O 1
ATOM 619 N N . ALA A 1 94 ? 33.19701 23.34027 56.96108 1.000 17.43692 94 ALA A N 1
ATOM 620 C CA . ALA A 1 94 ? 32.52344 22.35547 57.78728 1.000 17.53448 94 ALA A CA 1
ATOM 621 C C . ALA A 1 94 ? 32.57487 22.73178 59.26712 1.000 14.45291 94 ALA A C 1
ATOM 622 O O . ALA A 1 94 ? 33.46369 23.44698 59.73588 1.000 16.44814 94 ALA A O 1
ATOM 624 N N . GLN A 1 95 ? 31.61065 22.22437 60.00243 1.000 16.74396 95 GLN A N 1
ATOM 625 C CA . GLN A 1 95 ? 31.51770 22.42211 61.43566 1.000 23.08689 95 GLN A CA 1
ATOM 626 C C . GLN A 1 95 ? 31.88218 21.11129 62.11757 1.000 17.51349 95 GLN A C 1
ATOM 627 O O . GLN A 1 95 ? 31.67966 20.03372 61.55724 1.000 22.89827 95 GLN A O 1
ATOM 633 N N . THR A 1 96 ? 32.45494 21.20170 63.30997 1.000 16.17483 96 THR A N 1
ATOM 634 C CA . THR A 1 96 ? 32.75535 20.00791 64.08754 1.000 15.54116 96 THR A CA 1
ATOM 635 C C . THR A 1 96 ? 32.23541 20.22727 65.49606 1.000 14.16052 96 THR A C 1
ATOM 636 O O . THR A 1 96 ? 32.16829 21.36348 65.97839 1.000 12.70888 96 THR A O 1
ATOM 640 N N . TYR A 1 97 ? 31.81908 19.13814 66.13620 1.000 14.03739 97 TYR A N 1
ATOM 641 C CA . TYR A 1 97 ? 31.18379 19.23099 67.44349 1.000 15.03399 97 TYR A CA 1
ATOM 642 C C . TYR A 1 97 ? 31.53591 17.99109 68.24926 1.000 19.32099 97 TYR A C 1
ATOM 643 O O . TYR A 1 97 ? 31.45493 16.87213 67.72997 1.000 17.44951 97 TYR A O 1
ATOM 652 N N . CYS A 1 98 ? 31.98448 18.19690 69.48843 1.000 12.47646 98 CYS A N 1
ATOM 653 C CA . CYS A 1 98 ? 32.30208 17.11317 70.41222 1.000 13.62965 98 CYS A CA 1
ATOM 654 C C . CYS A 1 98 ? 31.64007 17.40558 71.74680 1.000 12.29854 98 CYS A C 1
ATOM 655 O O . CYS A 1 98 ? 31.67838 18.54201 72.21516 1.000 11.99246 98 CYS A O 1
ATOM 658 N N . ILE A 1 99 ? 31.07382 16.39184 72.38714 1.000 11.43591 99 ILE A N 1
ATOM 659 C CA . ILE A 1 99 ? 30.48920 16.60407 73.71149 1.000 16.13032 99 ILE A CA 1
ATOM 660 C C . ILE A 1 99 ? 30.82955 15.40006 74.56056 1.000 12.94717 99 ILE A C 1
ATOM 661 O O . ILE A 1 99 ? 30.71093 14.26214 74.09772 1.000 18.78388 99 ILE A O 1
ATOM 666 N N . GLU A 1 100 ? 31.28258 15.63839 75.78849 1.000 13.63448 100 GLU A N 1
ATOM 667 C CA . GLU A 1 100 ? 31.49673 14.55490 76.74097 1.000 13.94883 100 GLU A CA 1
ATOM 668 C C . GLU A 1 100 ? 30.66770 14.89083 77.97463 1.000 19.37809 100 GLU A C 1
ATOM 669 O O . GLU A 1 100 ? 30.94806 15.86184 78.68715 1.000 14.31845 100 GLU A O 1
ATOM 675 N N . LYS A 1 101 ? 29.59657 14.13171 78.18647 1.000 20.82551 101 LYS A N 1
ATOM 676 C CA . LYS A 1 101 ? 28.64318 14.54136 79.20637 1.000 19.42502 101 LYS A CA 1
ATOM 677 C C . LYS A 1 101 ? 29.15010 14.27953 80.60902 1.000 21.69578 101 LYS A C 1
ATOM 678 O O . LYS A 1 101 ? 28.65623 14.90876 81.54754 1.000 27.31668 101 LYS A O 1
ATOM 684 N N . SER A 1 102 ? 30.15194 13.40865 80.77686 1.000 22.12242 102 SER A N 1
ATOM 685 C CA . SER A 1 102 ? 30.70072 13.11971 82.10093 1.000 25.82307 102 SER A CA 1
ATOM 686 C C . SER A 1 102 ? 32.22889 13.00279 82.00296 1.000 25.14060 102 SER A C 1
ATOM 687 O O . SER A 1 102 ? 32.80972 11.91014 82.04678 1.000 20.42507 102 SER A O 1
ATOM 690 N N A ALA A 1 103 ? 32.88906 14.15011 81.88102 0.490 19.46475 103 ALA A N 1
ATOM 691 N N B ALA A 1 103 ? 32.87749 14.15261 81.85335 0.510 19.45740 103 ALA A N 1
ATOM 692 C CA A ALA A 1 103 ? 34.34609 14.21648 81.87021 0.490 20.05476 103 ALA A CA 1
ATOM 693 C CA B ALA A 1 103 ? 34.32570 14.24983 81.88941 0.510 20.04924 103 ALA A CA 1
ATOM 694 C C A ALA A 1 103 ? 34.92731 13.87498 83.24991 0.490 18.95136 103 ALA A C 1
ATOM 695 C C B ALA A 1 103 ? 34.82057 14.01622 83.31590 0.510 19.06034 103 ALA A C 1
ATOM 696 O O A ALA A 1 103 ? 35.97373 13.22322 83.36391 0.490 11.85003 103 ALA A O 1
ATOM 697 O O B ALA A 1 103 ? 34.08290 14.23432 84.27771 0.510 14.10810 103 ALA A O 1
ATOM 700 N N . ASP B 1 12 ? -4.35523 12.23805 56.17850 1.000 49.29835 12 ASP B N 1
ATOM 701 C CA . ASP B 1 12 ? -4.63973 13.16482 57.27905 1.000 46.28968 12 ASP B CA 1
ATOM 702 C C . ASP B 1 12 ? -3.37407 13.52052 58.07773 1.000 29.38751 12 ASP B C 1
ATOM 703 O O . ASP B 1 12 ? -2.56659 12.65270 58.36181 1.000 29.87388 12 ASP B O 1
ATOM 705 N N . PRO B 1 13 ? -3.22554 14.78580 58.46366 1.000 27.02314 13 PRO B N 1
ATOM 706 C CA . PRO B 1 13 ? -2.05233 15.17855 59.25410 1.000 27.38958 13 PRO B CA 1
ATOM 707 C C . PRO B 1 13 ? -2.04085 14.54492 60.64166 1.000 23.99095 13 PRO B C 1
ATOM 708 O O . PRO B 1 13 ? -3.07918 14.32667 61.27249 1.000 20.45630 13 PRO B O 1
ATOM 712 N N . LYS B 1 14 ? -0.83399 14.20391 61.08768 1.000 15.14316 14 LYS B N 1
ATOM 713 C CA . LYS B 1 14 ? -0.60993 13.77631 62.46333 1.000 17.58505 14 LYS B CA 1
ATOM 714 C C . LYS B 1 14 ? -0.76115 14.96856 63.40091 1.000 14.23582 14 LYS B C 1
ATOM 715 O O . LYS B 1 14 ? -0.12152 15.99997 63.20301 1.000 13.39689 14 LYS B O 1
ATOM 721 N N . VAL B 1 15 ? -1.57512 14.82516 64.43601 1.000 12.22882 15 VAL B N 1
ATOM 722 C CA . VAL B 1 15 ? -1.81772 15.89367 65.40752 1.000 14.01326 15 VAL B CA 1
ATOM 723 C C . VAL B 1 15 ? -1.09603 15.54758 66.69710 1.000 14.16113 15 VAL B C 1
ATOM 724 O O . VAL B 1 15 ? -1.34911 14.49062 67.29295 1.000 16.25615 15 VAL B O 1
ATOM 728 N N . VAL B 1 16 ? -0.21100 16.43454 67.14716 1.000 14.60340 16 VAL B N 1
ATOM 729 C CA . VAL B 1 16 ? 0.58106 16.18143 68.34389 1.000 9.02364 16 VAL B CA 1
ATOM 730 C C . VAL B 1 16 ? 0.23753 17.25301 69.36475 1.000 12.19029 16 VAL B C 1
ATOM 731 O O . VAL B 1 16 ? 0.43877 18.44967 69.10358 1.000 11.97568 16 VAL B O 1
ATOM 735 N N . THR B 1 17 ? -0.26426 16.83622 70.53106 1.000 12.41858 17 THR B N 1
ATOM 736 C CA . THR B 1 17 ? -0.63863 17.77347 71.59858 1.000 11.82562 17 THR B CA 1
ATOM 737 C C . THR B 1 17 ? 0.23652 17.56366 72.82136 1.000 13.05573 17 THR B C 1
ATOM 738 O O . THR B 1 17 ? 0.34936 16.44053 73.32122 1.000 14.45601 17 THR B O 1
ATOM 742 N N . TYR B 1 18 ? 0.87294 18.64477 73.28807 1.000 10.07406 18 TYR B N 1
ATOM 743 C CA . TYR B 1 18 ? 1.60594 18.65485 74.54567 1.000 9.78213 18 TYR B CA 1
ATOM 744 C C . TYR B 1 18 ? 0.71579 19.23426 75.64808 1.000 11.58354 18 TYR B C 1
ATOM 745 O O . TYR B 1 18 ? 0.10665 20.28025 75.46353 1.000 12.48797 18 TYR B O 1
ATOM 754 N N . GLU B 1 19 ? 0.70378 18.59692 76.80901 1.000 12.94276 19 GLU B N 1
ATOM 755 C CA . GLU B 1 19 ? -0.06611 19.04388 77.96785 1.000 16.63536 19 GLU B CA 1
ATOM 756 C C . GLU B 1 19 ? 0.86906 19.23676 79.15164 1.000 19.20746 19 GLU B C 1
ATOM 757 O O . GLU B 1 19 ? 1.69525 18.35561 79.43159 1.000 12.44324 19 GLU B O 1
ATOM 763 N N . ILE B 1 20 ? 0.72690 20.35955 79.86474 1.000 11.29474 20 ILE B N 1
ATOM 764 C CA . ILE B 1 20 ? 1.41931 20.58194 81.13456 1.000 12.26970 20 ILE B CA 1
ATOM 765 C C . ILE B 1 20 ? 0.37296 20.93032 82.18225 1.000 12.75644 20 ILE B C 1
ATOM 766 O O . ILE B 1 20 ? -0.49724 21.76954 81.94281 1.000 13.64323 20 ILE B O 1
ATOM 771 N N . PHE B 1 21 ? 0.46545 20.31006 83.34379 1.000 14.54708 21 PHE B N 1
ATOM 772 C CA . PHE B 1 21 ? -0.58794 20.43451 84.33779 1.000 14.81190 21 PHE B CA 1
ATOM 773 C C . PHE B 1 21 ? 0.01290 20.21646 85.71572 1.000 17.62521 21 PHE B C 1
ATOM 774 O O . PHE B 1 21 ? 1.21354 19.97653 85.85761 1.000 17.23509 21 PHE B O 1
ATOM 782 N N . GLY B 1 22 ? -0.83504 20.25441 86.74881 1.000 14.03003 22 GLY B N 1
ATOM 783 C CA . GLY B 1 22 ? -0.34712 19.73619 88.01556 1.000 15.83145 22 GLY B CA 1
ATOM 784 C C . GLY B 1 22 ? -0.74172 20.51472 89.25479 1.000 22.09163 22 GLY B C 1
ATOM 785 O O . GLY B 1 22 ? -1.11415 19.91320 90.26571 1.000 28.40042 22 GLY B O 1
ATOM 786 N N . THR B 1 23 ? -0.65168 21.85091 89.18340 1.000 17.57198 23 THR B N 1
ATOM 787 C CA . THR B 1 23 ? -0.93211 22.77676 90.27545 1.000 19.80212 23 THR B CA 1
ATOM 788 C C . THR B 1 23 ? -1.66590 23.93713 89.61960 1.000 21.71821 23 THR B C 1
ATOM 789 O O . THR B 1 23 ? -1.03855 24.74320 88.91899 1.000 18.43523 23 THR B O 1
ATOM 793 N N . PRO B 1 24 ? -2.97570 24.05826 89.80437 1.000 21.08621 24 PRO B N 1
ATOM 794 C CA . PRO B 1 24 ? -3.73086 25.06842 89.04961 1.000 15.79418 24 PRO B CA 1
ATOM 795 C C . PRO B 1 24 ? -3.22936 26.45462 89.42201 1.000 17.92806 24 PRO B C 1
ATOM 796 O O . PRO B 1 24 ? -2.98617 26.73444 90.59428 1.000 18.30300 24 PRO B O 1
ATOM 800 N N . GLY B 1 25 ? -3.05293 27.32168 88.42364 1.000 14.96010 25 GLY B N 1
ATOM 801 C CA . GLY B 1 25 ? -2.58730 28.67043 88.71387 1.000 19.80737 25 GLY B CA 1
ATOM 802 C C . GLY B 1 25 ? -1.09150 28.83254 88.94488 1.000 19.58970 25 GLY B C 1
ATOM 803 O O . GLY B 1 25 ? -0.62035 29.97967 89.06200 1.000 18.52967 25 GLY B O 1
ATOM 804 N N . ALA B 1 26 ? -0.33498 27.73655 89.05226 1.000 16.36838 26 ALA B N 1
ATOM 805 C CA . ALA B 1 26 ? 1.12460 27.80981 89.01504 1.000 18.99704 26 ALA B CA 1
ATOM 806 C C . ALA B 1 26 ? 1.59108 28.43133 87.70263 1.000 12.49358 26 ALA B C 1
ATOM 807 O O . ALA B 1 26 ? 0.91603 28.32780 86.67769 1.000 15.67835 26 ALA B O 1
ATOM 809 N N . VAL B 1 27 ? 2.77140 29.05902 87.73666 1.000 12.02635 27 VAL B N 1
ATOM 810 C CA . VAL B 1 27 ? 3.35859 29.72693 86.57698 1.000 18.40157 27 VAL B CA 1
ATOM 811 C C . VAL B 1 27 ? 4.69317 29.03561 86.26920 1.000 16.74807 27 VAL B C 1
ATOM 812 O O . VAL B 1 27 ? 5.51754 28.84210 87.17151 1.000 22.90790 27 VAL B O 1
ATOM 816 N N . VAL B 1 28 ? 4.89828 28.64563 85.00179 1.000 14.68638 28 VAL B N 1
ATOM 817 C CA . VAL B 1 28 ? 6.04506 27.83670 84.60376 1.000 13.00576 28 VAL B CA 1
ATOM 818 C C . VAL B 1 28 ? 6.64473 28.39882 83.32001 1.000 17.70824 28 VAL B C 1
ATOM 819 O O . VAL B 1 28 ? 5.99721 29.13125 82.56843 1.000 17.05601 28 VAL B O 1
ATOM 823 N N . ASP B 1 29 ? 7.88603 28.00159 83.05514 1.000 11.92408 29 ASP B N 1
ATOM 824 C CA . ASP B 1 29 ? 8.48908 28.16421 81.74329 1.000 12.66795 29 ASP B CA 1
ATOM 825 C C . ASP B 1 29 ? 8.55938 26.79938 81.08237 1.000 12.91789 29 ASP B C 1
ATOM 826 O O . ASP B 1 29 ? 8.74506 25.77571 81.75477 1.000 11.43429 29 ASP B O 1
ATOM 831 N N . ILE B 1 30 ? 8.43121 26.80594 79.75630 1.000 15.04203 30 ILE B N 1
ATOM 832 C CA . ILE B 1 30 ? 8.26787 25.60187 78.95806 1.000 17.18331 30 ILE B CA 1
ATOM 833 C C . ILE B 1 30 ? 9.21911 25.66342 77.76965 1.000 15.63489 30 ILE B C 1
ATOM 834 O O . ILE B 1 30 ? 9.34727 26.71430 77.13378 1.000 18.59946 30 ILE B O 1
ATOM 839 N N . ASN B 1 31 ? 9.89170 24.53948 77.47901 1.000 12.69164 31 ASN B N 1
ATOM 840 C CA . ASN B 1 31 ? 10.53949 24.30335 76.18174 1.000 18.21439 31 ASN B CA 1
ATOM 841 C C . ASN B 1 31 ? 9.93426 23.06065 75.54807 1.000 13.22360 31 ASN B C 1
ATOM 842 O O . ASN B 1 31 ? 9.93679 21.99590 76.17157 1.000 12.85923 31 ASN B O 1
ATOM 847 N N . TYR B 1 32 ? 9.45170 23.18389 74.30648 1.000 8.45290 32 TYR B N 1
ATOM 848 C CA . TYR B 1 32 ? 8.89592 22.03979 73.60214 1.000 12.35651 32 TYR B CA 1
ATOM 849 C C . TYR B 1 32 ? 9.49666 21.95879 72.20689 1.000 13.88866 32 TYR B C 1
ATOM 850 O O . TYR B 1 32 ? 9.88431 22.97308 71.61460 1.000 14.97748 32 TYR B O 1
ATOM 859 N N . LEU B 1 33 ? 9.58971 20.73948 71.69000 1.000 13.96196 33 LEU B N 1
ATOM 860 C CA . LEU B 1 33 ? 10.06962 20.53573 70.32582 1.000 10.12233 33 LEU B CA 1
ATOM 861 C C . LEU B 1 33 ? 8.90887 20.69318 69.34310 1.000 15.22476 33 LEU B C 1
ATOM 862 O O . LEU B 1 33 ? 7.89135 20.00486 69.47897 1.000 14.73019 33 LEU B O 1
ATOM 867 N N . ASP B 1 34 ? 9.05602 21.58776 68.35420 1.000 14.02634 34 ASP B N 1
ATOM 868 C CA . ASP B 1 34 ? 8.03540 21.67612 67.31012 1.000 11.22457 34 ASP B CA 1
ATOM 869 C C . ASP B 1 34 ? 8.28926 20.58926 66.26472 1.000 14.44354 34 ASP B C 1
ATOM 870 O O . ASP B 1 34 ? 9.25639 19.82043 66.36221 1.000 13.06294 34 ASP B O 1
ATOM 875 N N . LEU B 1 35 ? 7.38980 20.46245 65.28642 1.000 11.91240 35 LEU B N 1
ATOM 876 C CA . LEU B 1 35 ? 7.48885 19.34295 64.36095 1.000 13.10035 35 LEU B CA 1
ATOM 877 C C . LEU B 1 35 ? 8.43097 19.62185 63.19851 1.000 17.97110 35 LEU B C 1
ATOM 878 O O . LEU B 1 35 ? 8.55719 18.77611 62.30854 1.000 18.11132 35 LEU B O 1
ATOM 883 N N . ASP B 1 36 ? 9.12628 20.75628 63.20910 1.000 15.55835 36 ASP B N 1
ATOM 884 C CA . ASP B 1 36 ? 10.33257 20.92057 62.39797 1.000 22.00665 36 ASP B CA 1
ATOM 885 C C . ASP B 1 36 ? 11.58067 20.59935 63.20060 1.000 23.86466 36 ASP B C 1
ATOM 886 O O . ASP B 1 36 ? 12.69269 20.88816 62.74275 1.000 17.70323 36 ASP B O 1
ATOM 891 N N . ALA B 1 37 ? 11.40545 20.03329 64.40474 1.000 14.67508 37 ALA B N 1
ATOM 892 C CA . ALA B 1 37 ? 12.50213 19.66435 65.30492 1.000 16.58521 37 ALA B CA 1
ATOM 893 C C . ALA B 1 37 ? 13.31516 20.87802 65.75144 1.000 20.62975 37 ALA B C 1
ATOM 894 O O . ALA B 1 37 ? 14.53332 20.78949 65.92268 1.000 17.49520 37 ALA B O 1
ATOM 896 N N . ARG B 1 38 ? 12.64345 22.00927 65.96850 1.000 16.71294 38 ARG B N 1
ATOM 897 C CA . ARG B 1 38 ? 13.24149 23.18875 66.57741 1.000 12.46984 38 ARG B CA 1
ATOM 898 C C . ARG B 1 38 ? 12.63792 23.37061 67.96878 1.000 16.34017 38 ARG B C 1
ATOM 899 O O . ARG B 1 38 ? 11.42008 23.27711 68.13408 1.000 16.47913 38 ARG B O 1
ATOM 907 N N . THR B 1 39 ? 13.47984 23.59860 68.97124 1.000 15.18631 39 THR B N 1
ATOM 908 C CA . THR B 1 39 ? 12.94944 23.83697 70.30517 1.000 15.31191 39 THR B CA 1
ATOM 909 C C . THR B 1 39 ? 12.32465 25.22791 70.37101 1.000 16.03795 39 THR B C 1
ATOM 910 O O . THR B 1 39 ? 12.88925 26.21286 69.87729 1.000 14.77250 39 THR B O 1
ATOM 914 N N . GLN B 1 40 ? 11.13185 25.29101 70.94238 1.000 14.39496 40 GLN B N 1
ATOM 915 C CA . GLN B 1 40 ? 10.37383 26.51592 71.11582 1.000 14.40297 40 GLN B CA 1
ATOM 916 C C . GLN B 1 40 ? 10.25701 26.78368 72.60597 1.000 21.22752 40 GLN B C 1
ATOM 917 O O . GLN B 1 40 ? 10.10006 25.84930 73.40023 1.000 18.14949 40 GLN B O 1
ATOM 923 N N . ARG B 1 41 ? 10.31790 28.04954 72.98845 1.000 12.77218 41 ARG B N 1
ATOM 924 C CA . ARG B 1 41 ? 10.22279 28.42843 74.38564 1.000 13.93593 41 ARG B CA 1
ATOM 925 C C . ARG B 1 41 ? 8.93595 29.20697 74.64193 1.000 15.73144 41 ARG B C 1
ATOM 926 O O . ARG B 1 41 ? 8.51075 30.00210 73.79899 1.000 14.70914 41 ARG B O 1
ATOM 934 N N . VAL B 1 42 ? 8.29963 28.96842 75.80001 1.000 19.49553 42 VAL B N 1
ATOM 935 C CA . VAL B 1 42 ? 7.13996 29.75012 76.23518 1.000 20.52775 42 VAL B CA 1
ATOM 936 C C . VAL B 1 42 ? 7.33377 30.09501 77.70445 1.000 22.06156 42 VAL B C 1
ATOM 937 O O . VAL B 1 42 ? 7.43988 29.19415 78.54221 1.000 15.83252 42 VAL B O 1
ATOM 941 N N . ASN B 1 43 ? 7.34723 31.38162 78.02879 1.000 21.07590 43 ASN B N 1
ATOM 942 C CA . ASN B 1 43 ? 7.65646 31.82002 79.38302 1.000 22.43390 43 ASN B CA 1
ATOM 943 C C . ASN B 1 43 ? 6.38391 32.25568 80.10426 1.000 19.93645 43 ASN B C 1
ATOM 944 O O . ASN B 1 43 ? 5.42500 32.70837 79.47240 1.000 13.97772 43 ASN B O 1
ATOM 949 N N . ASP B 1 44 ? 6.38752 32.11782 81.44009 1.000 19.40762 44 ASP B N 1
ATOM 950 C CA . ASP B 1 44 ? 5.31018 32.63827 82.30544 1.000 22.72114 44 ASP B CA 1
ATOM 951 C C . ASP B 1 44 ? 3.92831 32.16417 81.85420 1.000 24.69103 44 ASP B C 1
ATOM 952 O O . ASP B 1 44 ? 2.99201 32.95167 81.67306 1.000 14.93758 44 ASP B O 1
ATOM 957 N N . VAL B 1 45 ? 3.82077 30.84765 81.69814 1.000 17.85631 45 VAL B N 1
ATOM 958 C CA . VAL B 1 45 ? 2.57989 30.15464 81.37578 1.000 11.73241 45 VAL B CA 1
ATOM 959 C C . VAL B 1 45 ? 1.87221 29.78292 82.67788 1.000 15.36579 45 VAL B C 1
ATOM 960 O O . VAL B 1 45 ? 2.49252 29.23126 83.59783 1.000 14.98647 45 VAL B O 1
ATOM 964 N N . THR B 1 46 ? 0.56181 30.04527 82.74657 1.000 14.00631 46 THR B N 1
ATOM 965 C CA . THR B 1 46 ? -0.26373 29.60925 83.86548 1.000 13.96635 46 THR B CA 1
ATOM 966 C C . THR B 1 46 ? -0.84196 28.22814 83.58199 1.000 12.16931 46 THR B C 1
ATOM 967 O O . THR B 1 46 ? -1.40372 28.00547 82.50725 1.000 18.64849 46 THR B O 1
ATOM 971 N N . LEU B 1 47 ? -0.72464 27.28760 84.58001 1.000 14.04372 47 LEU B N 1
ATOM 972 C CA . LEU B 1 47 ? -1.20808 25.92609 84.41386 1.000 10.42520 47 LEU B CA 1
ATOM 973 C C . LEU B 1 47 ? -2.72583 25.86641 84.61571 1.000 17.85508 47 LEU B C 1
ATOM 974 O O . LEU B 1 47 ? -3.27073 26.59614 85.44888 1.000 17.35596 47 LEU B O 1
ATOM 979 N N . PRO B 1 48 ? -3.42356 24.95474 83.90168 1.000 13.93145 48 PRO B N 1
ATOM 980 C CA . PRO B 1 48 ? -2.80616 23.98832 82.97431 1.000 14.93812 48 PRO B CA 1
ATOM 981 C C . PRO B 1 48 ? -2.63580 24.60148 81.59287 1.000 16.33914 48 PRO B C 1
ATOM 982 O O . PRO B 1 48 ? -3.13228 25.69953 81.33723 1.000 13.89614 48 PRO B O 1
ATOM 986 N N . TRP B 1 49 ? -1.94793 23.91490 80.68758 1.000 12.81388 49 TRP B N 1
ATOM 987 C CA . TRP B 1 49 ? -1.61990 24.52384 79.40590 1.000 13.76686 49 TRP B CA 1
ATOM 988 C C . TRP B 1 49 ? -1.41638 23.42472 78.38618 1.000 13.07322 49 TRP B C 1
ATOM 989 O O . TRP B 1 49 ? -1.00512 22.31608 78.73496 1.000 13.11566 49 TRP B O 1
ATOM 1000 N N . SER B 1 50 ? -1.71523 23.73189 77.12435 1.000 11.09557 50 SER B N 1
ATOM 1001 C CA . SER B 1 50 ? -1.42268 22.78831 76.05709 1.000 11.26883 50 SER B CA 1
ATOM 1002 C C . SER B 1 50 ? -1.04006 23.55698 74.81364 1.000 17.26826 50 SER B C 1
ATOM 1003 O O . SER B 1 50 ? -1.30356 24.74747 74.70142 1.000 10.74760 50 SER B O 1
ATOM 1006 N N . ILE B 1 51 ? -0.36846 22.87369 73.89982 1.000 12.58744 51 ILE B N 1
ATOM 1007 C CA . ILE B 1 51 ? -0.21198 23.37737 72.54495 1.000 15.66290 51 ILE B CA 1
ATOM 1008 C C . ILE B 1 51 ? -0.33002 22.18090 71.62496 1.000 12.00777 51 ILE B C 1
ATOM 1009 O O . ILE B 1 51 ? 0.03396 21.05582 71.98503 1.000 13.75113 51 ILE B O 1
ATOM 1014 N N . THR B 1 52 ? -0.86961 22.42638 70.43766 1.000 10.05970 52 THR B N 1
ATOM 1015 C CA . THR B 1 52 ? -1.10444 21.38450 69.45528 1.000 10.11753 52 THR B CA 1
ATOM 1016 C C . THR B 1 52 ? -0.41695 21.75207 68.14586 1.000 12.63143 52 THR B C 1
ATOM 1017 O O . THR B 1 52 ? -0.45188 22.90582 67.70802 1.000 15.24417 52 THR B O 1
ATOM 1021 N N . LEU B 1 53 ? 0.20017 20.76341 67.52004 1.000 13.99145 53 LEU B N 1
ATOM 1022 C CA . LEU B 1 53 ? 0.95462 20.94919 66.29538 1.000 16.08130 53 LEU B CA 1
ATOM 1023 C C . LEU B 1 53 ? 0.57570 19.84014 65.33655 1.000 11.79091 53 LEU B C 1
ATOM 1024 O O . LEU B 1 53 ? 0.09117 18.78922 65.75978 1.000 11.65354 53 LEU B O 1
ATOM 1029 N N . SER B 1 54 ? 0.80711 20.03850 64.03856 1.000 9.59815 54 SER B N 1
ATOM 1030 C CA . SER B 1 54 ? 0.48309 18.94427 63.13121 1.000 12.04108 54 SER B CA 1
ATOM 1031 C C . SER B 1 54 ? 1.57238 18.80734 62.07834 1.000 14.21422 54 SER B C 1
ATOM 1032 O O . SER B 1 54 ? 2.31857 19.74746 61.79981 1.000 13.93788 54 SER B O 1
ATOM 1035 N N . THR B 1 55 ? 1.68540 17.60297 61.52121 1.000 14.08265 55 THR B N 1
ATOM 1036 C CA . THR B 1 55 ? 2.67782 17.37951 60.47737 1.000 13.40504 55 THR B CA 1
ATOM 1037 C C . THR B 1 55 ? 2.15983 16.29628 59.54306 1.000 14.89636 55 THR B C 1
ATOM 1038 O O . THR B 1 55 ? 1.34694 15.46259 59.93474 1.000 13.50027 55 THR B O 1
ATOM 1042 N N . THR B 1 56 ? 2.62787 16.30961 58.30038 1.000 20.19367 56 THR B N 1
ATOM 1043 C CA . THR B 1 56 ? 2.35530 15.19135 57.40528 1.000 18.03326 56 THR B CA 1
ATOM 1044 C C . THR B 1 56 ? 3.40764 14.09319 57.50192 1.000 15.97168 56 THR B C 1
ATOM 1045 O O . THR B 1 56 ? 3.25491 13.05648 56.84667 1.000 19.20040 56 THR B O 1
ATOM 1049 N N . ALA B 1 57 ? 4.47961 14.29844 58.26122 1.000 16.85269 57 ALA B N 1
ATOM 1050 C CA . ALA B 1 57 ? 5.48520 13.24397 58.40016 1.000 15.82179 57 ALA B CA 1
ATOM 1051 C C . ALA B 1 57 ? 4.85719 12.02563 59.06888 1.000 19.68149 57 ALA B C 1
ATOM 1052 O O . ALA B 1 57 ? 4.08867 12.17040 60.02628 1.000 13.76096 57 ALA B O 1
ATOM 1054 N N . PRO B 1 58 ? 5.12786 10.81410 58.57675 1.000 19.11830 58 PRO B N 1
ATOM 1055 C CA . PRO B 1 58 ? 4.59047 9.61980 59.26468 1.000 16.80606 58 PRO B CA 1
ATOM 1056 C C . PRO B 1 58 ? 5.07511 9.47435 60.69388 1.000 20.90604 58 PRO B C 1
ATOM 1057 O O . PRO B 1 58 ? 4.35773 8.89253 61.51964 1.000 19.88708 58 PRO B O 1
ATOM 1061 N N . SER B 1 59 ? 6.27335 9.96488 61.01983 1.000 17.88949 59 SER B N 1
ATOM 1062 C CA A SER B 1 59 ? 6.80810 9.82559 62.36481 0.456 17.20146 59 SER B CA 1
ATOM 1063 C CA B SER B 1 59 ? 6.84322 9.81592 62.35616 0.544 17.21396 59 SER B CA 1
ATOM 1064 C C . SER B 1 59 ? 7.53205 11.10714 62.76605 1.000 17.23852 59 SER B C 1
ATOM 1065 O O . SER B 1 59 ? 7.95546 11.90336 61.91849 1.000 14.03826 59 SER B O 1
ATOM 1070 N N . ALA B 1 60 ? 7.67278 11.29752 64.07940 1.000 12.60960 60 ALA B N 1
ATOM 1071 C CA . ALA B 1 60 ? 8.24531 12.54433 64.57935 1.000 18.90308 60 ALA B CA 1
ATOM 1072 C C . ALA B 1 60 ? 8.74483 12.38728 66.00513 1.000 15.58762 60 ALA B C 1
ATOM 1073 O O . ALA B 1 60 ? 8.20085 11.60738 66.79385 1.000 14.84522 60 ALA B O 1
ATOM 1075 N N . LEU B 1 61 ? 9.76792 13.17570 66.33072 1.000 12.31644 61 LEU B N 1
ATOM 1076 C CA . LEU B 1 61 ? 10.26266 13.30275 67.69834 1.000 16.14245 61 LEU B CA 1
ATOM 1077 C C . LEU B 1 61 ? 9.46657 14.38017 68.43299 1.000 12.52601 61 LEU B C 1
ATOM 1078 O O . LEU B 1 61 ? 9.24377 15.46870 67.89790 1.000 12.69004 61 LEU B O 1
ATOM 1083 N N . ALA B 1 62 ? 9.03972 14.08176 69.64041 1.000 10.61734 62 ALA B N 1
ATOM 1084 C CA . ALA B 1 62 ? 8.31763 15.05118 70.44018 1.000 11.52448 62 ALA B CA 1
ATOM 1085 C C . ALA B 1 62 ? 8.89984 15.03527 71.83305 1.000 11.78784 62 ALA B C 1
ATOM 1086 O O . ALA B 1 62 ? 9.18991 13.95834 72.36575 1.000 11.40766 62 ALA B O 1
ATOM 1088 N N . HIS B 1 63 ? 9.12243 16.22015 72.40275 1.000 10.74341 63 HIS B N 1
ATOM 1089 C CA . HIS B 1 63 ? 9.54993 16.28045 73.78962 1.000 9.38292 63 HIS B CA 1
ATOM 1090 C C . HIS B 1 63 ? 9.25081 17.65853 74.37474 1.000 13.53907 63 HIS B C 1
ATOM 1091 O O . HIS B 1 63 ? 9.11076 18.65085 73.66071 1.000 14.29663 63 HIS B O 1
ATOM 1098 N N . ILE B 1 64 ? 9.10455 17.69459 75.69137 1.000 10.97177 64 ILE B N 1
ATOM 1099 C CA . ILE B 1 64 ? 8.75235 18.92921 76.38064 1.000 13.35590 64 ILE B CA 1
ATOM 1100 C C . ILE B 1 64 ? 9.33661 18.89386 77.78201 1.000 13.99221 64 ILE B C 1
ATOM 1101 O O . ILE B 1 64 ? 9.38874 17.84318 78.42031 1.000 11.51900 64 ILE B O 1
ATOM 1106 N N . VAL B 1 65 ? 9.77341 20.05251 78.25845 1.000 15.45951 65 VAL B N 1
ATOM 1107 C CA . VAL B 1 65 ? 10.21304 20.22387 79.63533 1.000 11.84417 65 VAL B CA 1
ATOM 1108 C C . VAL B 1 65 ? 9.53654 21.46656 80.20327 1.000 13.40838 65 VAL B C 1
ATOM 1109 O O . VAL B 1 65 ? 9.35744 22.46990 79.50091 1.000 14.73015 65 VAL B O 1
ATOM 1113 N N . ALA B 1 66 ? 9.13615 21.39933 81.46792 1.000 12.08661 66 ALA B N 1
ATOM 1114 C CA . ALA B 1 66 ? 8.48797 22.53613 82.09436 1.000 19.26700 66 ALA B CA 1
ATOM 1115 C C . ALA B 1 66 ? 8.94023 22.62956 83.53298 1.000 15.02389 66 ALA B C 1
ATOM 1116 O O . ALA B 1 66 ? 9.13915 21.61416 84.20037 1.000 15.69559 66 ALA B O 1
ATOM 1118 N N . GLN B 1 67 ? 9.07032 23.85583 84.01657 1.000 14.93712 67 GLN B N 1
ATOM 1119 C CA . GLN B 1 67 ? 9.39421 24.08153 85.41363 1.000 16.84520 67 GLN B CA 1
ATOM 1120 C C . GLN B 1 67 ? 8.91939 25.47141 85.78515 1.000 16.15325 67 GLN B C 1
ATOM 1121 O O . GLN B 1 67 ? 8.93839 26.38806 84.95946 1.000 15.34909 67 GLN B O 1
ATOM 1127 N N . GLY B 1 68 ? 8.53067 25.62958 87.03918 1.000 15.56593 68 GLY B N 1
ATOM 1128 C CA . GLY B 1 68 ? 8.27456 26.96514 87.54386 1.000 18.16857 68 GLY B CA 1
ATOM 1129 C C . GLY B 1 68 ? 8.11655 26.94479 89.04857 1.000 24.74180 68 GLY B C 1
ATOM 1130 O O . GLY B 1 68 ? 8.97055 26.40708 89.75393 1.000 20.34472 68 GLY B O 1
ATOM 1131 N N . ASN B 1 69 ? 7.02504 27.49837 89.56466 1.000 24.41957 69 ASN B N 1
ATOM 1132 C CA . ASN B 1 69 ? 6.86782 27.61457 91.01079 1.000 20.43480 69 ASN B CA 1
ATOM 1133 C C . ASN B 1 69 ? 5.95212 26.54784 91.59686 1.000 30.18403 69 ASN B C 1
ATOM 1134 O O . ASN B 1 69 ? 5.64008 26.60186 92.78490 1.000 24.86933 69 ASN B O 1
ATOM 1139 N N . ALA B 1 70 ? 5.53713 25.56924 90.79478 1.000 27.64014 70 ALA B N 1
ATOM 1140 C CA . ALA B 1 70 ? 4.66307 24.50142 91.27211 1.000 26.16162 70 ALA B CA 1
ATOM 1141 C C . ALA B 1 70 ? 5.43248 23.47169 92.10597 1.000 24.06072 70 ALA B C 1
ATOM 1142 O O . ALA B 1 70 ? 6.58305 23.14831 91.80389 1.000 24.17652 70 ALA B O 1
ATOM 1144 N N . ASP B 1 71 ? 4.79109 22.98462 93.17576 1.000 20.73449 71 ASP B N 1
ATOM 1145 C CA . ASP B 1 71 ? 5.21717 21.80361 93.94420 1.000 26.27379 71 ASP B CA 1
ATOM 1146 C C . ASP B 1 71 ? 4.92550 20.49944 93.22216 1.000 22.46695 71 ASP B C 1
ATOM 1147 O O . ASP B 1 71 ? 5.48396 19.45375 93.58674 1.000 22.57818 71 ASP B O 1
ATOM 1152 N N . HIS B 1 72 ? 3.99939 20.52368 92.27679 1.000 20.72264 72 HIS B N 1
ATOM 1153 C CA . HIS B 1 72 ? 3.51576 19.32120 91.61577 1.000 17.72352 72 HIS B CA 1
ATOM 1154 C C . HIS B 1 72 ? 3.24052 19.64738 90.15365 1.000 17.22742 72 HIS B C 1
ATOM 1155 O O . HIS B 1 72 ? 2.47612 20.57157 89.85086 1.000 15.65112 72 HIS B O 1
ATOM 1162 N N . ILE B 1 73 ? 3.81511 18.86840 89.24211 1.000 12.42520 73 ILE B N 1
ATOM 1163 C CA . ILE B 1 73 ? 3.75768 19.22411 87.82967 1.000 12.72635 73 ILE B CA 1
ATOM 1164 C C . ILE B 1 73 ? 3.84770 17.94605 87.00906 1.000 16.32631 73 ILE B C 1
ATOM 1165 O O . ILE B 1 73 ? 4.51474 16.98232 87.39726 1.000 14.85099 73 ILE B O 1
ATOM 1170 N N . GLY B 1 74 ? 3.15529 17.93403 85.87521 1.000 11.40844 74 GLY B N 1
ATOM 1171 C CA . GLY B 1 74 ? 3.15435 16.76738 85.02032 1.000 16.24914 74 GLY B CA 1
ATOM 1172 C C . GLY B 1 74 ? 3.05696 17.17059 83.56699 1.000 14.35442 74 GLY B C 1
ATOM 1173 O O . GLY B 1 74 ? 2.66999 18.29679 83.23525 1.000 14.74890 74 GLY B O 1
ATOM 1174 N N . CYS B 1 75 ? 3.37272 16.21332 82.69585 1.000 12.06228 75 CYS B N 1
ATOM 1175 C CA . CYS B 1 75 ? 3.27509 16.43380 81.25821 1.000 14.48650 75 CYS B CA 1
ATOM 1176 C C . CYS B 1 75 ? 2.68897 15.20855 80.58633 1.000 12.97041 75 CYS B C 1
ATOM 1177 O O . CYS B 1 75 ? 2.81430 14.08956 81.09018 1.000 11.77824 75 CYS B O 1
ATOM 1180 N N . ARG B 1 76 ? 2.02918 15.43721 79.44619 1.000 9.87574 76 ARG B N 1
ATOM 1181 C CA . ARG B 1 76 ? 1.60805 14.34540 78.57716 1.000 12.99221 76 ARG B CA 1
ATOM 1182 C C . ARG B 1 76 ? 1.90543 14.72095 77.13591 1.000 15.41631 76 ARG B C 1
ATOM 1183 O O . ARG B 1 76 ? 1.85996 15.89379 76.75682 1.000 12.02051 76 ARG B O 1
ATOM 1191 N N . ILE B 1 77 ? 2.20240 13.71418 76.32953 1.000 12.71273 77 ILE B N 1
ATOM 1192 C CA . ILE B 1 77 ? 2.25674 13.87945 74.88696 1.000 14.42826 77 ILE B CA 1
ATOM 1193 C C . ILE B 1 77 ? 1.15811 13.00699 74.31131 1.000 14.14667 77 ILE B C 1
ATOM 1194 O O . ILE B 1 77 ? 1.13965 11.79402 74.55475 1.000 13.25715 77 ILE B O 1
ATOM 1199 N N . ILE B 1 78 ? 0.24918 13.62209 73.55777 1.000 13.08007 78 ILE B N 1
ATOM 1200 C CA . ILE B 1 78 ? -0.91823 12.95150 72.99236 1.000 12.01604 78 ILE B CA 1
ATOM 1201 C C . ILE B 1 78 ? -0.85533 13.08057 71.47324 1.000 10.26641 78 ILE B C 1
ATOM 1202 O O . ILE B 1 78 ? -0.71397 14.19243 70.95259 1.000 12.41638 78 ILE B O 1
ATOM 1207 N N . VAL B 1 79 ? -0.93438 11.94970 70.76371 1.000 9.81893 79 VAL B N 1
ATOM 1208 C CA . VAL B 1 79 ? -0.79353 11.91626 69.30673 1.000 11.79359 79 VAL B CA 1
ATOM 1209 C C . VAL B 1 79 ? -2.06045 11.33456 68.69746 1.000 13.29216 79 VAL B C 1
ATOM 1210 O O . VAL B 1 79 ? -2.42837 10.18204 68.97877 1.000 11.57393 79 VAL B O 1
ATOM 1214 N N . ASP B 1 80 ? -2.73569 12.13958 67.87641 1.000 11.54944 80 ASP B N 1
ATOM 1215 C CA . ASP B 1 80 ? -3.99602 11.73926 67.26192 1.000 16.26069 80 ASP B CA 1
ATOM 1216 C C . ASP B 1 80 ? -4.98197 11.24277 68.32410 1.000 21.48455 80 ASP B C 1
ATOM 1217 O O . ASP B 1 80 ? -5.72271 10.28203 68.11860 1.000 15.20298 80 ASP B O 1
ATOM 1222 N N . GLY B 1 81 ? -4.96400 11.89843 69.48163 1.000 15.82518 81 GLY B N 1
ATOM 1223 C CA . GLY B 1 81 ? -5.83670 11.55556 70.58455 1.000 17.26134 81 GLY B CA 1
ATOM 1224 C C . GLY B 1 81 ? -5.35555 10.42515 71.46708 1.000 15.08219 81 GLY B C 1
ATOM 1225 O O . GLY B 1 81 ? -6.02778 10.09935 72.44645 1.000 18.13665 81 GLY B O 1
ATOM 1226 N N . GLU B 1 82 ? -4.22601 9.80715 71.16350 1.000 12.53007 82 GLU B N 1
ATOM 1227 C CA . GLU B 1 82 ? -3.79099 8.62990 71.89870 1.000 19.08432 82 GLU B CA 1
ATOM 1228 C C . GLU B 1 82 ? -2.66580 9.04721 72.83084 1.000 19.30629 82 GLU B C 1
ATOM 1229 O O . GLU B 1 82 ? -1.66197 9.60882 72.38033 1.000 12.04879 82 GLU B O 1
ATOM 1235 N N . LEU B 1 83 ? -2.83536 8.77787 74.11985 1.000 13.49742 83 LEU B N 1
ATOM 1236 C CA . LEU B 1 83 ? -1.79635 9.09494 75.08628 1.000 13.41641 83 LEU B CA 1
ATOM 1237 C C . LEU B 1 83 ? -0.54506 8.27535 74.78256 1.000 15.49633 83 LEU B C 1
ATOM 1238 O O . LEU B 1 83 ? -0.60757 7.04933 74.68437 1.000 16.60151 83 LEU B O 1
ATOM 1243 N N . ARG B 1 84 ? 0.59430 8.94836 74.62810 1.000 13.86489 84 ARG B N 1
ATOM 1244 C CA . ARG B 1 84 ? 1.84874 8.25835 74.33377 1.000 17.01549 84 ARG B CA 1
ATOM 1245 C C . ARG B 1 84 ? 2.76512 8.15248 75.54414 1.000 16.66176 84 ARG B C 1
ATOM 1246 O O . ARG B 1 84 ? 3.31348 7.07926 75.79983 1.000 16.68204 84 ARG B O 1
ATOM 1254 N N . VAL B 1 85 ? 2.96116 9.24296 76.28593 1.000 12.12727 85 VAL B N 1
ATOM 1255 C CA . VAL B 1 85 ? 3.82785 9.22647 77.45576 1.000 12.24113 85 VAL B CA 1
ATOM 1256 C C . VAL B 1 85 ? 3.24915 10.19719 78.46991 1.000 12.79343 85 VAL B C 1
ATOM 1257 O O . VAL B 1 85 ? 2.62772 11.20519 78.11677 1.000 14.54182 85 VAL B O 1
ATOM 1261 N N . GLU B 1 86 ? 3.45477 9.88605 79.73495 1.000 12.49945 86 GLU B N 1
ATOM 1262 C CA . GLU B 1 86 ? 3.00645 10.74360 80.81941 1.000 14.82616 86 GLU B CA 1
ATOM 1263 C C . GLU B 1 86 ? 4.06656 10.72715 81.90183 1.000 19.81833 86 GLU B C 1
ATOM 1264 O O . GLU B 1 86 ? 4.65261 9.68118 82.18335 1.000 19.58385 86 GLU B O 1
ATOM 1270 N N . SER B 1 87 ? 4.33997 11.88608 82.48607 1.000 16.69016 87 SER B N 1
ATOM 1271 C CA A SER B 1 87 ? 5.31464 11.98076 83.56239 0.001 16.83227 87 SER B CA 1
ATOM 1272 C CA B SER B 1 87 ? 5.31679 11.97998 83.55390 0.999 16.75086 87 SER B CA 1
ATOM 1273 C C . SER B 1 87 ? 4.80343 12.97882 84.58039 1.000 23.09758 87 SER B C 1
ATOM 1274 O O . SER B 1 87 ? 4.15175 13.96377 84.22948 1.000 16.64864 87 SER B O 1
ATOM 1279 N N . VAL B 1 88 ? 5.06831 12.70755 85.85313 1.000 14.08902 88 VAL B N 1
ATOM 1280 C CA . VAL B 1 88 ? 4.62124 13.60389 86.91807 1.000 14.96605 88 VAL B CA 1
ATOM 1281 C C . VAL B 1 88 ? 5.73880 13.71296 87.94446 1.000 16.68532 88 VAL B C 1
ATOM 1282 O O . VAL B 1 88 ? 6.43819 12.73015 88.20348 1.000 18.02196 88 VAL B O 1
ATOM 1286 N N . SER B 1 89 ? 5.90405 14.88865 88.55432 1.000 14.51862 89 SER B N 1
ATOM 1287 C CA A SER B 1 89 ? 6.93913 15.05092 89.55838 0.561 17.57580 89 SER B CA 1
ATOM 1288 C CA B SER B 1 89 ? 6.95020 15.07630 89.55077 0.439 17.59166 89 SER B CA 1
ATOM 1289 C C . SER B 1 89 ? 6.42720 15.89960 90.71675 1.000 15.82688 89 SER B C 1
ATOM 1290 O O . SER B 1 89 ? 5.61761 16.81054 90.53909 1.000 13.54151 89 SER B O 1
ATOM 1295 N N . THR B 1 90 ? 6.91142 15.57790 91.91124 1.000 21.29906 90 THR B N 1
ATOM 1296 C CA . THR B 1 90 ? 6.57440 16.31312 93.12724 1.000 16.05471 90 THR B CA 1
ATOM 1297 C C . THR B 1 90 ? 7.86129 16.74988 93.80994 1.000 17.45225 90 THR B C 1
ATOM 1298 O O . THR B 1 90 ? 8.79879 15.95519 93.95899 1.000 21.44833 90 THR B O 1
ATOM 1302 N N . GLY B 1 91 ? 7.90902 18.00180 94.22473 1.000 19.65759 91 GLY B N 1
ATOM 1303 C CA . GLY B 1 91 ? 9.12920 18.56648 94.76360 1.000 21.63320 91 GLY B CA 1
ATOM 1304 C C . GLY B 1 91 ? 9.07980 20.06838 94.66817 1.000 25.03989 91 GLY B C 1
ATOM 1305 O O . GLY B 1 91 ? 8.28507 20.63800 93.92271 1.000 22.02365 91 GLY B O 1
ATOM 1306 N N . VAL B 1 92 ? 9.94696 20.72302 95.44325 1.000 26.11870 92 VAL B N 1
ATOM 1307 C CA . VAL B 1 92 ? 9.93838 22.18494 95.46566 1.000 27.83505 92 VAL B CA 1
ATOM 1308 C C . VAL B 1 92 ? 10.34446 22.68312 94.08576 1.000 21.92094 92 VAL B C 1
ATOM 1309 O O . VAL B 1 92 ? 11.38618 22.28178 93.56098 1.000 17.59251 92 VAL B O 1
ATOM 1313 N N . ASN B 1 93 ? 9.50691 23.53214 93.47481 1.000 21.76036 93 ASN B N 1
ATOM 1314 C CA . ASN B 1 93 ? 9.79404 24.08050 92.14661 1.000 19.20182 93 ASN B CA 1
ATOM 1315 C C . ASN B 1 93 ? 10.05490 22.94726 91.16034 1.000 23.17229 93 ASN B C 1
ATOM 1316 O O . ASN B 1 93 ? 11.06906 22.91917 90.45364 1.000 25.31272 93 ASN B O 1
ATOM 1321 N N . ALA B 1 94 ? 9.14116 21.98179 91.15958 1.000 21.65469 94 ALA B N 1
ATOM 1322 C CA . ALA B 1 94 ? 9.35511 20.73655 90.43751 1.000 25.22852 94 ALA B CA 1
ATOM 1323 C C . ALA B 1 94 ? 9.44658 20.97494 88.93039 1.000 20.79998 94 ALA B C 1
ATOM 1324 O O . ALA B 1 94 ? 8.85840 21.91277 88.37498 1.000 14.21206 94 ALA B O 1
ATOM 1326 N N . GLN B 1 95 ? 10.17668 20.10305 88.26141 1.000 18.98085 95 GLN B N 1
ATOM 1327 C CA . GLN B 1 95 ? 10.28139 20.15608 86.81392 1.000 23.38823 95 GLN B CA 1
ATOM 1328 C C . GLN B 1 95 ? 9.82772 18.82934 86.23123 1.000 19.15146 95 GLN B C 1
ATOM 1329 O O . GLN B 1 95 ? 9.92945 17.78221 86.87611 1.000 20.36569 95 GLN B O 1
ATOM 1335 N N . THR B 1 96 ? 9.26206 18.87424 85.03431 1.000 12.67600 96 THR B N 1
ATOM 1336 C CA . THR B 1 96 ? 8.80176 17.64170 84.42671 1.000 18.48116 96 THR B CA 1
ATOM 1337 C C . THR B 1 96 ? 9.31521 17.57309 82.99396 1.000 13.72293 96 THR B C 1
ATOM 1338 O O . THR B 1 96 ? 9.64114 18.59904 82.38604 1.000 15.20678 96 THR B O 1
ATOM 1342 N N . TYR B 1 97 ? 9.36930 16.35622 82.45446 1.000 12.34270 97 TYR B N 1
ATOM 1343 C CA . TYR B 1 97 ? 9.93456 16.11470 81.13065 1.000 14.77127 97 TYR B CA 1
ATOM 1344 C C . TYR B 1 97 ? 9.23533 14.89654 80.53116 1.000 22.69561 97 TYR B C 1
ATOM 1345 O O . TYR B 1 97 ? 9.04869 13.89126 81.22611 1.000 11.59603 97 TYR B O 1
ATOM 1354 N N . CYS B 1 98 ? 8.83052 15.00449 79.26143 1.000 14.77498 98 CYS B N 1
ATOM 1355 C CA . CYS B 1 98 ? 8.20245 13.93621 78.48806 1.000 14.61698 98 CYS B CA 1
ATOM 1356 C C . CYS B 1 98 ? 8.89528 13.82899 77.13435 1.000 12.75603 98 CYS B C 1
ATOM 1357 O O . CYS B 1 98 ? 9.17746 14.84558 76.49699 1.000 15.29090 98 CYS B O 1
ATOM 1360 N N . ILE B 1 99 ? 9.14411 12.61707 76.67111 1.000 9.72278 99 ILE B N 1
ATOM 1361 C CA . ILE B 1 99 ? 9.73759 12.44704 75.34542 1.000 16.50360 99 ILE B CA 1
ATOM 1362 C C . ILE B 1 99 ? 9.05317 11.28980 74.64389 1.000 14.14203 99 ILE B C 1
ATOM 1363 O O . ILE B 1 99 ? 8.80576 10.24137 75.25036 1.000 14.60989 99 ILE B O 1
ATOM 1368 N N . GLU B 1 100 ? 8.71094 11.49023 73.37448 1.000 12.60000 100 GLU B N 1
ATOM 1369 C CA . GLU B 1 100 ? 8.13672 10.43209 72.55878 1.000 14.11004 100 GLU B CA 1
ATOM 1370 C C . GLU B 1 100 ? 8.95172 10.40819 71.27474 1.000 15.43253 100 GLU B C 1
ATOM 1371 O O . GLU B 1 100 ? 8.84800 11.32104 70.44381 1.000 12.33489 100 GLU B O 1
ATOM 1377 N N . LYS B 1 101 ? 9.76120 9.36877 71.11364 1.000 12.81093 101 LYS B N 1
ATOM 1378 C CA . LYS B 1 101 ? 10.64405 9.30416 69.96355 1.000 18.20988 101 LYS B CA 1
ATOM 1379 C C . LYS B 1 101 ? 9.94781 8.81686 68.71385 1.000 17.37285 101 LYS B C 1
ATOM 1380 O O . LYS B 1 101 ? 10.52429 8.91827 67.62241 1.000 16.02025 101 LYS B O 1
ATOM 1386 N N . SER B 1 102 ? 8.72422 8.30808 68.83811 1.000 12.72779 102 SER B N 1
ATOM 1387 C CA . SER B 1 102 ? 8.01903 7.72693 67.71560 1.000 17.06025 102 SER B CA 1
ATOM 1388 C C . SER B 1 102 ? 6.57708 8.24356 67.68470 1.000 19.11175 102 SER B C 1
ATOM 1389 O O . SER B 1 102 ? 5.61203 7.47694 67.72060 1.000 13.48300 102 SER B O 1
ATOM 1392 N N A ALA B 1 103 ? 6.44126 9.56345 67.61061 0.504 15.97418 103 ALA B N 1
ATOM 1393 N N B ALA B 1 103 ? 6.42264 9.56371 67.65210 0.496 15.74447 103 ALA B N 1
ATOM 1394 C CA A ALA B 1 103 ? 5.13582 10.18156 67.43327 0.504 16.01847 103 ALA B CA 1
ATOM 1395 C CA B ALA B 1 103 ? 5.08644 10.15856 67.60507 0.496 15.75744 103 ALA B CA 1
ATOM 1396 C C A ALA B 1 103 ? 4.73708 10.08659 65.96460 0.504 15.77716 103 ALA B C 1
ATOM 1397 C C B ALA B 1 103 ? 4.40728 9.83913 66.26844 0.496 15.11656 103 ALA B C 1
ATOM 1398 O O A ALA B 1 103 ? 5.49673 9.58794 65.14030 0.504 10.52002 103 ALA B O 1
ATOM 1399 O O B ALA B 1 103 ? 3.21769 9.51416 66.20800 0.496 12.24398 103 ALA B O 1
ATOM 1402 N N . ASP C 1 12 ? 16.71821 17.77749 34.48153 1.000 56.90151 12 ASP C N 1
ATOM 1403 C CA . ASP C 1 12 ? 16.97676 16.49311 35.13027 1.000 48.79154 12 ASP C CA 1
ATOM 1404 C C . ASP C 1 12 ? 17.02312 16.61927 36.66116 1.000 40.06849 12 ASP C C 1
ATOM 1405 O O . ASP C 1 12 ? 17.69701 17.49740 37.20391 1.000 44.55638 12 ASP C O 1
ATOM 1407 N N . PRO C 1 13 ? 16.32174 15.72266 37.34880 1.000 30.95016 13 PRO C N 1
ATOM 1408 C CA . PRO C 1 13 ? 16.18851 15.84125 38.80862 1.000 22.94463 13 PRO C CA 1
ATOM 1409 C C . PRO C 1 13 ? 17.52108 15.75772 39.53748 1.000 20.34620 13 PRO C C 1
ATOM 1410 O O . PRO C 1 13 ? 18.45570 15.07092 39.11778 1.000 21.60518 13 PRO C O 1
ATOM 1414 N N . LYS C 1 14 ? 17.60005 16.51214 40.62743 1.000 17.20464 14 LYS C N 1
ATOM 1415 C CA . LYS C 1 14 ? 18.70532 16.43007 41.56703 1.000 15.53397 14 LYS C CA 1
ATOM 1416 C C . LYS C 1 14 ? 18.43075 15.24927 42.48982 1.000 20.08612 14 LYS C C 1
ATOM 1417 O O . LYS C 1 14 ? 17.36188 15.17217 43.08794 1.000 19.12002 14 LYS C O 1
ATOM 1423 N N . VAL C 1 15 ? 19.37105 14.32410 42.59842 1.000 19.51256 15 VAL C N 1
ATOM 1424 C CA . VAL C 1 15 ? 19.18183 13.11676 43.39413 1.000 18.65424 15 VAL C CA 1
ATOM 1425 C C . VAL C 1 15 ? 20.03310 13.25901 44.65069 1.000 22.71677 15 VAL C C 1
ATOM 1426 O O . VAL C 1 15 ? 21.25241 13.45846 44.56557 1.000 19.31618 15 VAL C O 1
ATOM 1430 N N . VAL C 1 16 ? 19.39843 13.17030 45.81636 1.000 14.61205 16 VAL C N 1
ATOM 1431 C CA . VAL C 1 16 ? 20.07113 13.38972 47.08983 1.000 12.45865 16 VAL C CA 1
ATOM 1432 C C . VAL C 1 16 ? 19.96637 12.11021 47.90648 1.000 15.04423 16 VAL C C 1
ATOM 1433 O O . VAL C 1 16 ? 18.85777 11.63971 48.19107 1.000 12.59355 16 VAL C O 1
ATOM 1437 N N . THR C 1 17 ? 21.11168 11.55756 48.29890 1.000 12.14525 17 THR C N 1
ATOM 1438 C CA . THR C 1 17 ? 21.14641 10.33248 49.09521 1.000 12.79835 17 THR C CA 1
ATOM 1439 C C . THR C 1 17 ? 21.77864 10.60856 50.45145 1.000 18.30413 17 THR C C 1
ATOM 1440 O O . THR C 1 17 ? 22.87899 11.17606 50.52434 1.000 14.72974 17 THR C O 1
ATOM 1444 N N . TYR C 1 18 ? 21.08784 10.19493 51.51507 1.000 12.24626 18 TYR C N 1
ATOM 1445 C CA . TYR C 1 18 ? 21.61085 10.20357 52.87540 1.000 10.08432 18 TYR C CA 1
ATOM 1446 C C . TYR C 1 18 ? 22.07159 8.79690 53.23348 1.000 13.24540 18 TYR C C 1
ATOM 1447 O O . TYR C 1 18 ? 21.32848 7.83601 53.02180 1.000 15.00475 18 TYR C O 1
ATOM 1456 N N . GLU C 1 19 ? 23.26746 8.68048 53.81260 1.000 16.86354 19 GLU C N 1
ATOM 1457 C CA . GLU C 1 19 ? 23.79428 7.42211 54.33926 1.000 12.29348 19 GLU C CA 1
ATOM 1458 C C . GLU C 1 19 ? 24.14072 7.58245 55.80853 1.000 15.33195 19 GLU C C 1
ATOM 1459 O O . GLU C 1 19 ? 24.76347 8.57651 56.19542 1.000 18.73904 19 GLU C O 1
ATOM 1465 N N . ILE C 1 20 ? 23.75610 6.59745 56.61462 1.000 10.94471 20 ILE C N 1
ATOM 1466 C CA . ILE C 1 20 ? 24.22785 6.46890 57.98054 1.000 16.54808 20 ILE C CA 1
ATOM 1467 C C . ILE C 1 20 ? 24.87399 5.10425 58.10940 1.000 15.42074 20 ILE C C 1
ATOM 1468 O O . ILE C 1 20 ? 24.31267 4.09603 57.66735 1.000 16.36937 20 ILE C O 1
ATOM 1473 N N . PHE C 1 21 ? 26.00331 5.06315 58.79191 1.000 14.64493 21 PHE C N 1
ATOM 1474 C CA . PHE C 1 21 ? 26.84485 3.88156 58.82921 1.000 15.36901 21 PHE C CA 1
ATOM 1475 C C . PHE C 1 21 ? 27.73867 3.92919 60.06170 1.000 16.40920 21 PHE C C 1
ATOM 1476 O O . PHE C 1 21 ? 27.72105 4.89058 60.83024 1.000 17.53873 21 PHE C O 1
ATOM 1484 N N . GLY C 1 22 ? 28.51230 2.86532 60.25001 1.000 20.80934 22 GLY C N 1
ATOM 1485 C CA . GLY C 1 22 ? 29.65617 2.94794 61.12335 1.000 17.84736 22 GLY C CA 1
ATOM 1486 C C . GLY C 1 22 ? 29.85554 1.69545 61.94940 1.000 27.77410 22 GLY C C 1
ATOM 1487 O O . GLY C 1 22 ? 30.97986 1.20292 62.08775 1.000 26.06094 22 GLY C O 1
ATOM 1488 N N . THR C 1 23 ? 28.76615 1.20029 62.52360 1.000 17.23456 23 THR C N 1
ATOM 1489 C CA . THR C 1 23 ? 28.78524 0.00835 63.36489 1.000 20.29225 23 THR C CA 1
ATOM 1490 C C . THR C 1 23 ? 27.75311 -0.95038 62.80518 1.000 23.13209 23 THR C C 1
ATOM 1491 O O . THR C 1 23 ? 26.53958 -0.72615 62.99067 1.000 20.82813 23 THR C O 1
ATOM 1495 N N . PRO C 1 24 ? 28.16818 -2.01443 62.12403 1.000 24.81103 24 PRO C N 1
ATOM 1496 C CA . PRO C 1 24 ? 27.18307 -2.92966 61.53375 1.000 23.91636 24 PRO C CA 1
ATOM 1497 C C . PRO C 1 24 ? 26.29507 -3.52799 62.60661 1.000 21.74226 24 PRO C C 1
ATOM 1498 O O . PRO C 1 24 ? 26.77981 -3.94731 63.65389 1.000 19.18411 24 PRO C O 1
ATOM 1502 N N . GLY C 1 25 ? 24.97772 -3.50928 62.35996 1.000 21.00057 25 GLY C N 1
ATOM 1503 C CA . GLY C 1 25 ? 24.01825 -4.07578 63.29051 1.000 19.54073 25 GLY C CA 1
ATOM 1504 C C . GLY C 1 25 ? 23.59572 -3.17320 64.42959 1.000 28.91330 25 GLY C C 1
ATOM 1505 O O . GLY C 1 25 ? 22.63267 -3.50890 65.14126 1.000 21.12723 25 GLY C O 1
ATOM 1506 N N . ALA C 1 26 ? 24.27479 -2.04595 64.63585 1.000 20.31519 26 ALA C N 1
ATOM 1507 C CA . ALA C 1 26 ? 23.79368 -1.06192 65.58870 1.000 19.76643 26 ALA C CA 1
ATOM 1508 C C . ALA C 1 26 ? 22.40736 -0.56872 65.18008 1.000 16.20528 26 ALA C C 1
ATOM 1509 O O . ALA C 1 26 ? 22.01978 -0.60235 64.01231 1.000 20.31159 26 ALA C O 1
ATOM 1511 N N . VAL C 1 27 ? 21.65829 -0.11440 66.17088 1.000 20.08168 27 VAL C N 1
ATOM 1512 C CA . VAL C 1 27 ? 20.28539 0.34842 65.99842 1.000 20.75126 27 VAL C CA 1
ATOM 1513 C C . VAL C 1 27 ? 20.24772 1.81715 66.37594 1.000 17.74866 27 VAL C C 1
ATOM 1514 O O . VAL C 1 27 ? 20.73276 2.19392 67.44792 1.000 19.30837 27 VAL C O 1
ATOM 1518 N N . VAL C 1 28 ? 19.66602 2.64830 65.50367 1.000 18.45753 28 VAL C N 1
ATOM 1519 C CA . VAL C 1 28 ? 19.65922 4.08970 65.71045 1.000 17.69929 28 VAL C CA 1
ATOM 1520 C C . VAL C 1 28 ? 18.28571 4.65166 65.35804 1.000 17.92383 28 VAL C C 1
ATOM 1521 O O . VAL C 1 28 ? 17.46480 3.99491 64.71389 1.000 16.46417 28 VAL C O 1
ATOM 1525 N N . ASP C 1 29 ? 18.03869 5.87833 65.80949 1.000 15.84936 29 ASP C N 1
ATOM 1526 C CA . ASP C 1 29 ? 16.95800 6.70858 65.30323 1.000 18.48322 29 ASP C CA 1
ATOM 1527 C C . ASP C 1 29 ? 17.58685 7.80720 64.44852 1.000 14.04179 29 ASP C C 1
ATOM 1528 O O . ASP C 1 29 ? 18.71415 8.23835 64.70986 1.000 15.41609 29 ASP C O 1
ATOM 1533 N N . ILE C 1 30 ? 16.83506 8.28641 63.46099 1.000 12.54260 30 ILE C N 1
ATOM 1534 C CA . ILE C 1 30 ? 17.33771 9.22538 62.45565 1.000 12.85731 30 ILE C CA 1
ATOM 1535 C C . ILE C 1 30 ? 16.28671 10.31166 62.24791 1.000 16.65816 30 ILE C C 1
ATOM 1536 O O . ILE C 1 30 ? 15.09802 10.00491 62.15210 1.000 17.02055 30 ILE C O 1
ATOM 1541 N N . ASN C 1 31 ? 16.71238 11.57237 62.19118 1.000 12.03802 31 ASN C N 1
ATOM 1542 C CA . ASN C 1 31 ? 15.89132 12.66359 61.66583 1.000 12.71967 31 ASN C CA 1
ATOM 1543 C C . ASN C 1 31 ? 16.57254 13.18812 60.41775 1.000 13.17023 31 ASN C C 1
ATOM 1544 O O . ASN C 1 31 ? 17.76877 13.48360 60.45403 1.000 13.96316 31 ASN C O 1
ATOM 1549 N N . TYR C 1 32 ? 15.82550 13.30960 59.31945 1.000 13.54410 32 TYR C N 1
ATOM 1550 C CA . TYR C 1 32 ? 16.39776 13.87177 58.09465 1.000 17.82414 32 TYR C CA 1
ATOM 1551 C C . TYR C 1 32 ? 15.41531 14.84705 57.47617 1.000 18.99424 32 TYR C C 1
ATOM 1552 O O . TYR C 1 32 ? 14.20276 14.76495 57.69693 1.000 17.70643 32 TYR C O 1
ATOM 1561 N N . LEU C 1 33 ? 15.95195 15.79901 56.73162 1.000 10.82599 33 LEU C N 1
ATOM 1562 C CA . LEU C 1 33 ? 15.11635 16.76700 56.02883 1.000 13.98057 33 LEU C CA 1
ATOM 1563 C C . LEU C 1 33 ? 14.78366 16.25186 54.62967 1.000 18.78405 33 LEU C C 1
ATOM 1564 O O . LEU C 1 33 ? 15.68802 15.90518 53.87323 1.000 11.97804 33 LEU C O 1
ATOM 1569 N N . ASP C 1 34 ? 13.48962 16.18550 54.28201 1.000 13.15054 34 ASP C N 1
ATOM 1570 C CA . ASP C 1 34 ? 13.19463 15.78431 52.91864 1.000 16.95619 34 ASP C CA 1
ATOM 1571 C C . ASP C 1 34 ? 13.27164 17.02445 52.03671 1.000 15.73510 34 ASP C C 1
ATOM 1572 O O . ASP C 1 34 ? 13.52599 18.13184 52.51788 1.000 15.31761 34 ASP C O 1
ATOM 1577 N N . LEU C 1 35 ? 13.13892 16.82983 50.72179 1.000 11.59627 35 LEU C N 1
ATOM 1578 C CA . LEU C 1 35 ? 13.34358 17.96089 49.81904 1.000 12.18665 35 LEU C CA 1
ATOM 1579 C C . LEU C 1 35 ? 12.10527 18.84628 49.68210 1.000 19.76143 35 LEU C C 1
ATOM 1580 O O . LEU C 1 35 ? 12.12625 19.79918 48.90141 1.000 21.02668 35 LEU C O 1
ATOM 1585 N N . ASP C 1 36 ? 11.04345 18.58064 50.43142 1.000 18.51656 36 ASP C N 1
ATOM 1586 C CA . ASP C 1 36 ? 10.02083 19.59253 50.62970 1.000 16.80073 36 ASP C CA 1
ATOM 1587 C C . ASP C 1 36 ? 10.30743 20.43466 51.87106 1.000 23.51060 36 ASP C C 1
ATOM 1588 O O . ASP C 1 36 ? 9.45822 21.23044 52.27854 1.000 23.53121 36 ASP C O 1
ATOM 1593 N N . ALA C 1 37 ? 11.48222 20.24971 52.48142 1.000 17.79416 37 ALA C N 1
ATOM 1594 C CA . ALA C 1 37 ? 11.87626 20.87407 53.75075 1.000 23.08089 37 ALA C CA 1
ATOM 1595 C C . ALA C 1 37 ? 11.00173 20.41981 54.92199 1.000 17.27188 37 ALA C C 1
ATOM 1596 O O . ALA C 1 37 ? 10.80457 21.16626 55.87194 1.000 17.14995 37 ALA C O 1
ATOM 1598 N N . ARG C 1 38 ? 10.47042 19.20635 54.85517 1.000 18.23467 38 ARG C N 1
ATOM 1599 C CA . ARG C 1 38 ? 9.70082 18.60660 55.94496 1.000 21.61643 38 ARG C CA 1
ATOM 1600 C C . ARG C 1 38 ? 10.59029 17.62762 56.69935 1.000 18.24243 38 ARG C C 1
ATOM 1601 O O . ARG C 1 38 ? 11.26139 16.78564 56.08717 1.000 15.48888 38 ARG C O 1
ATOM 1609 N N . THR C 1 39 ? 10.58479 17.72891 58.02041 1.000 15.69884 39 THR C N 1
ATOM 1610 C CA . THR C 1 39 ? 11.45078 16.89792 58.83497 1.000 16.54168 39 THR C CA 1
ATOM 1611 C C . THR C 1 39 ? 10.83055 15.51110 58.99410 1.000 22.77234 39 THR C C 1
ATOM 1612 O O . THR C 1 39 ? 9.64803 15.38531 59.32468 1.000 13.91439 39 THR C O 1
ATOM 1616 N N . GLN C 1 40 ? 11.61923 14.47237 58.72513 1.000 16.35993 40 GLN C N 1
ATOM 1617 C CA . GLN C 1 40 ? 11.15231 13.09540 58.78631 1.000 16.99867 40 GLN C CA 1
ATOM 1618 C C . GLN C 1 40 ? 11.91438 12.35928 59.86988 1.000 20.73141 40 GLN C C 1
ATOM 1619 O O . GLN C 1 40 ? 13.08806 12.63492 60.10934 1.000 19.54881 40 GLN C O 1
ATOM 1625 N N . ARG C 1 41 ? 11.26214 11.38007 60.49185 1.000 15.35282 41 ARG C N 1
ATOM 1626 C CA . ARG C 1 41 ? 11.91340 10.58388 61.52013 1.000 16.60735 41 ARG C CA 1
ATOM 1627 C C . ARG C 1 41 ? 11.80489 9.10921 61.19360 1.000 19.56083 41 ARG C C 1
ATOM 1628 O O . ARG C 1 41 ? 10.77701 8.64860 60.69671 1.000 14.44998 41 ARG C O 1
ATOM 1636 N N . VAL C 1 42 ? 12.86515 8.36948 61.49389 1.000 11.95231 42 VAL C N 1
ATOM 1637 C CA . VAL C 1 42 ? 12.88106 6.92315 61.30622 1.000 13.34547 42 VAL C CA 1
ATOM 1638 C C . VAL C 1 42 ? 13.40249 6.31098 62.59772 1.000 19.70328 42 VAL C C 1
ATOM 1639 O O . VAL C 1 42 ? 14.41226 6.77285 63.14259 1.000 21.42773 42 VAL C O 1
ATOM 1643 N N . ASN C 1 43 ? 12.70867 5.29561 63.09685 1.000 17.71047 43 ASN C N 1
ATOM 1644 C CA . ASN C 1 43 ? 12.98764 4.70240 64.39337 1.000 15.55435 43 ASN C CA 1
ATOM 1645 C C . ASN C 1 43 ? 13.56087 3.30158 64.25344 1.000 16.02456 43 ASN C C 1
ATOM 1646 O O . ASN C 1 43 ? 13.13254 2.52616 63.38984 1.000 18.24090 43 ASN C O 1
ATOM 1651 N N . ASP C 1 44 ? 14.50698 2.97772 65.13798 1.000 12.38817 44 ASP C N 1
ATOM 1652 C CA . ASP C 1 44 ? 14.97312 1.60302 65.33116 1.000 23.37017 44 ASP C CA 1
ATOM 1653 C C . ASP C 1 44 ? 15.50045 1.01503 64.02790 1.000 19.72939 44 ASP C C 1
ATOM 1654 O O . ASP C 1 44 ? 15.13209 -0.08076 63.60919 1.000 21.43468 44 ASP C O 1
ATOM 1659 N N . VAL C 1 45 ? 16.37647 1.76002 63.39546 1.000 15.86935 45 VAL C N 1
ATOM 1660 C CA . VAL C 1 45 ? 16.94607 1.40346 62.10801 1.000 17.40415 45 VAL C CA 1
ATOM 1661 C C . VAL C 1 45 ? 18.28846 0.71818 62.34370 1.000 17.41007 45 VAL C C 1
ATOM 1662 O O . VAL C 1 45 ? 19.09026 1.17319 63.16500 1.000 17.14748 45 VAL C O 1
ATOM 1666 N N . THR C 1 46 ? 18.52462 -0.39356 61.64802 1.000 18.40639 46 THR C N 1
ATOM 1667 C CA . THR C 1 46 ? 19.79390 -1.10354 61.74192 1.000 18.31126 46 THR C CA 1
ATOM 1668 C C . THR C 1 46 ? 20.79568 -0.55145 60.73308 1.000 16.19458 46 THR C C 1
ATOM 1669 O O . TH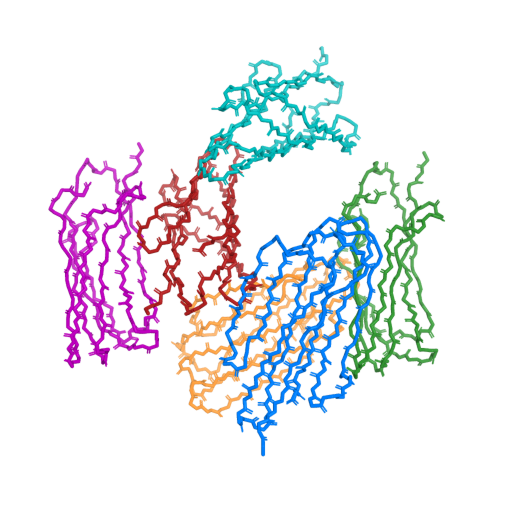R C 1 46 ? 20.45399 -0.33799 59.56550 1.000 22.02168 46 THR C O 1
ATOM 1673 N N . LEU C 1 47 ? 22.02695 -0.33566 61.17917 1.000 18.18938 47 LEU C N 1
ATOM 1674 C CA . LEU C 1 47 ? 23.01106 0.20783 60.26345 1.000 16.93862 47 LEU C CA 1
ATOM 1675 C C . LEU C 1 47 ? 23.61947 -0.89569 59.40069 1.000 19.43773 47 LEU C C 1
ATOM 1676 O O . LEU C 1 47 ? 23.79528 -2.02454 59.86160 1.000 17.16437 47 LEU C O 1
ATOM 1681 N N . PRO C 1 48 ? 23.99398 -0.57658 58.14897 1.000 18.38884 48 PRO C N 1
ATOM 1682 C CA . PRO C 1 48 ? 23.91976 0.76633 57.56389 1.000 15.94170 48 PRO C CA 1
ATOM 1683 C C . PRO C 1 48 ? 22.54862 1.04581 56.93967 1.000 19.79145 48 PRO C C 1
ATOM 1684 O O . PRO C 1 48 ? 21.71800 0.14159 56.80375 1.000 16.24395 48 PRO C O 1
ATOM 1688 N N . TRP C 1 49 ? 22.32284 2.29613 56.54759 1.000 15.92016 49 TRP C N 1
ATOM 1689 C CA . TRP C 1 49 ? 20.99460 2.71964 56.14448 1.000 17.13507 49 TRP C CA 1
ATOM 1690 C C . TRP C 1 49 ? 21.13452 3.88569 55.19049 1.000 13.04957 49 TRP C C 1
ATOM 1691 O O . TRP C 1 49 ? 22.08781 4.66256 55.26855 1.000 17.94431 49 TRP C O 1
ATOM 1702 N N . SER C 1 50 ? 20.22165 3.94961 54.23221 1.000 12.54295 50 SER C N 1
ATOM 1703 C CA . SER C 1 50 ? 20.18120 5.10405 53.36516 1.000 10.26354 50 SER C CA 1
ATOM 1704 C C . SER C 1 50 ? 18.74946 5.37275 52.93655 1.000 17.01961 50 SER C C 1
ATOM 1705 O O . SER C 1 50 ? 17.86116 4.52274 53.05739 1.000 16.21907 50 SER C O 1
ATOM 1708 N N . ILE C 1 51 ? 18.54588 6.58514 52.45209 1.000 13.73263 51 ILE C N 1
ATOM 1709 C CA . ILE C 1 51 ? 17.32870 6.95214 51.75134 1.000 18.42162 51 ILE C CA 1
ATOM 1710 C C . ILE C 1 51 ? 17.72052 7.94141 50.67560 1.000 13.27054 51 ILE C C 1
ATOM 1711 O O . ILE C 1 51 ? 18.66881 8.71118 50.83018 1.000 15.67530 51 ILE C O 1
ATOM 1716 N N . THR C 1 52 ? 17.04443 7.84592 49.54400 1.000 15.43054 52 THR C N 1
ATOM 1717 C CA . THR C 1 52 ? 17.31120 8.68581 48.38927 1.000 12.54953 52 THR C CA 1
ATOM 1718 C C . THR C 1 52 ? 16.04142 9.45325 48.05915 1.000 16.47948 52 THR C C 1
ATOM 1719 O O . THR C 1 52 ? 14.94290 8.87714 48.05640 1.000 15.27742 52 THR C O 1
ATOM 1723 N N . LEU C 1 53 ? 16.20108 10.74896 47.80571 1.000 14.25562 53 LEU C N 1
ATOM 1724 C CA . LEU C 1 53 ? 15.12148 11.66341 47.47226 1.000 13.81229 53 LEU C CA 1
ATOM 1725 C C . LEU C 1 53 ? 15.49826 12.41031 46.20337 1.000 15.56789 53 LEU C C 1
ATOM 1726 O O . LEU C 1 53 ? 16.67475 12.51502 45.87609 1.000 14.45945 53 LEU C O 1
ATOM 1731 N N . SER C 1 54 ? 14.52286 12.98693 45.50742 1.000 10.08356 54 SER C N 1
ATOM 1732 C CA . SER C 1 54 ? 14.89698 13.80509 44.35708 1.000 17.50808 54 SER C CA 1
ATOM 1733 C C . SER C 1 54 ? 13.98153 15.01810 44.25197 1.000 21.78245 54 SER C C 1
ATOM 1734 O O . SER C 1 54 ? 12.88274 15.04752 44.80997 1.000 18.34986 54 SER C O 1
ATOM 1737 N N . THR C 1 55 ? 14.48456 16.04436 43.56312 1.000 15.52723 55 THR C N 1
ATOM 1738 C CA . THR C 1 55 ? 13.74932 17.27740 43.36072 1.000 18.09292 55 THR C CA 1
ATOM 1739 C C . THR C 1 55 ? 14.08510 17.84899 41.98957 1.000 19.95077 55 THR C C 1
ATOM 1740 O O . THR C 1 55 ? 15.14426 17.57535 41.42027 1.000 20.69572 55 THR C O 1
ATOM 1744 N N . THR C 1 56 ? 13.17012 18.65510 41.46422 1.000 19.26877 56 THR C N 1
ATOM 1745 C CA . THR C 1 56 ? 13.47610 19.45541 40.28318 1.000 24.07027 56 THR C CA 1
ATOM 1746 C C . THR C 1 56 ? 13.96311 20.84286 40.64190 1.000 24.31685 56 THR C C 1
ATOM 1747 O O . THR C 1 56 ? 14.37315 21.59142 39.74396 1.000 20.50172 56 THR C O 1
ATOM 1751 N N . ALA C 1 57 ? 13.94308 21.20201 41.92257 1.000 18.47319 57 ALA C N 1
ATOM 1752 C CA . ALA C 1 57 ? 14.50694 22.48390 42.31931 1.000 27.54903 57 ALA C CA 1
ATOM 1753 C C . ALA C 1 57 ? 16.00511 22.49880 42.03734 1.000 21.78976 57 ALA C C 1
ATOM 1754 O O . ALA C 1 57 ? 16.67148 21.46743 42.16875 1.000 24.01956 57 ALA C O 1
ATOM 1756 N N . PRO C 1 58 ? 16.55830 23.64387 41.62282 1.000 22.67744 58 PRO C N 1
ATOM 1757 C CA . PRO C 1 58 ? 18.01212 23.71049 41.38373 1.000 23.57877 58 PRO C CA 1
ATOM 1758 C C . PRO C 1 58 ? 18.85567 23.59300 42.64164 1.000 21.64131 58 PRO C C 1
ATOM 1759 O O . PRO C 1 58 ? 19.99516 23.11986 42.55537 1.000 20.51159 58 PRO C O 1
ATOM 1763 N N . SER C 1 59 ? 18.35415 24.04510 43.79536 1.000 25.88967 59 SER C N 1
ATOM 1764 C CA . SER C 1 59 ? 19.07517 23.97914 45.06128 1.000 30.18080 59 SER C CA 1
ATOM 1765 C C . SER C 1 59 ? 18.12412 23.51114 46.15595 1.000 32.05857 59 SER C C 1
ATOM 1766 O O . SER C 1 59 ? 16.91172 23.72709 46.07778 1.000 35.12734 59 SER C O 1
ATOM 1769 N N . ALA C 1 60 ? 18.68624 22.90518 47.19888 1.000 20.15597 60 ALA C N 1
ATOM 1770 C CA . ALA C 1 60 ? 17.88517 22.41285 48.31208 1.000 19.35210 60 ALA C CA 1
ATOM 1771 C C . ALA C 1 60 ? 18.75170 22.28237 49.55053 1.000 22.59703 60 ALA C C 1
ATOM 1772 O O . ALA C 1 60 ? 19.95519 22.03551 49.45588 1.000 19.88255 60 ALA C O 1
ATOM 1774 N N . LEU C 1 61 ? 18.12989 22.44194 50.71231 1.000 24.62019 61 LEU C N 1
ATOM 1775 C CA . LEU C 1 61 ? 18.78612 22.17431 51.98604 1.000 17.48575 61 LEU C CA 1
ATOM 1776 C C . LEU C 1 61 ? 18.65977 20.69296 52.31742 1.000 15.01935 61 LEU C C 1
ATOM 1777 O O . LEU C 1 61 ? 17.56864 20.12176 52.22629 1.000 18.89511 61 LEU C O 1
ATOM 1782 N N . ALA C 1 62 ? 19.77341 20.07637 52.70798 1.000 12.45016 62 ALA C N 1
ATOM 1783 C CA . ALA C 1 62 ? 19.77896 18.69045 53.16098 1.000 19.49952 62 ALA C CA 1
ATOM 1784 C C . ALA C 1 62 ? 20.46286 18.55817 54.51790 1.000 12.57907 62 ALA C C 1
ATOM 1785 O O . ALA C 1 62 ? 21.57266 19.06891 54.70873 1.000 17.49011 62 ALA C O 1
ATOM 1787 N N . HIS C 1 63 ? 19.84830 17.81533 55.43829 1.000 17.52551 63 HIS C N 1
ATOM 1788 C CA . HIS C 1 63 ? 20.51177 17.56565 56.71033 1.000 13.70372 63 HIS C CA 1
ATOM 1789 C C . HIS C 1 63 ? 19.94083 16.33743 57.39078 1.000 9.83067 63 HIS C C 1
ATOM 1790 O O . HIS C 1 63 ? 18.79841 15.93791 57.15402 1.000 13.48118 63 HIS C O 1
ATOM 1797 N N . ILE C 1 64 ? 20.77770 15.73198 58.21537 1.000 13.51821 64 ILE C N 1
ATOM 1798 C CA . ILE C 1 64 ? 20.44869 14.46953 58.85724 1.000 17.72157 64 ILE C CA 1
ATOM 1799 C C . ILE C 1 64 ? 21.20320 14.39447 60.17024 1.000 17.20993 64 ILE C C 1
ATOM 1800 O O . ILE C 1 64 ? 22.33877 14.86778 60.27964 1.000 12.22117 64 ILE C O 1
ATOM 1805 N N . VAL C 1 65 ? 20.56024 13.79323 61.16820 1.000 12.23692 65 VAL C N 1
ATOM 1806 C CA . VAL C 1 65 ? 21.18285 13.51461 62.44972 1.000 17.52817 65 VAL C CA 1
ATOM 1807 C C . VAL C 1 65 ? 20.76771 12.10889 62.86576 1.000 14.69636 65 VAL C C 1
ATOM 1808 O O . VAL C 1 65 ? 19.64237 11.67556 62.59254 1.000 14.81201 65 VAL C O 1
ATOM 1812 N N . ALA C 1 66 ? 21.69043 11.37961 63.47992 1.000 11.55022 66 ALA C N 1
ATOM 1813 C CA . ALA C 1 66 ? 21.40904 10.01379 63.88510 1.000 15.36127 66 ALA C CA 1
ATOM 1814 C C . ALA C 1 66 ? 22.15254 9.68324 65.16802 1.000 15.26526 66 ALA C C 1
ATOM 1815 O O . ALA C 1 66 ? 23.25618 10.18419 65.43124 1.000 15.10789 66 ALA C O 1
ATOM 1817 N N . GLN C 1 67 ? 21.53554 8.80459 65.95623 1.000 13.19517 67 GLN C N 1
ATOM 1818 C CA . GLN C 1 67 ? 22.06439 8.43807 67.25815 1.000 14.56682 67 GLN C CA 1
ATOM 1819 C C . GLN C 1 67 ? 21.34921 7.18218 67.72702 1.000 14.55083 67 GLN C C 1
ATOM 1820 O O . GLN C 1 67 ? 20.14260 7.03958 67.52345 1.000 15.40049 67 GLN C O 1
ATOM 1826 N N . GLY C 1 68 ? 22.09449 6.29446 68.36261 1.000 16.36018 68 GLY C N 1
ATOM 1827 C CA . GLY C 1 68 ? 21.51389 5.09599 68.92392 1.000 15.33325 68 GLY C CA 1
ATOM 1828 C C . GLY C 1 68 ? 22.48460 4.38697 69.84791 1.000 22.64895 68 GLY C C 1
ATOM 1829 O O . GLY C 1 68 ? 23.09124 5.01286 70.72093 1.000 18.14146 68 GLY C O 1
ATOM 1830 N N . ASN C 1 69 ? 22.62519 3.07596 69.69284 1.000 19.36789 69 ASN C N 1
ATOM 1831 C CA . ASN C 1 69 ? 23.50835 2.32162 70.56469 1.000 12.93457 69 ASN C CA 1
ATOM 1832 C C . ASN C 1 69 ? 24.90926 2.13412 69.97385 1.000 15.42963 69 ASN C C 1
ATOM 1833 O O . ASN C 1 69 ? 25.72597 1.43993 70.57746 1.000 21.67028 69 ASN C O 1
ATOM 1838 N N . ALA C 1 70 ? 25.21264 2.76067 68.82381 1.000 17.78407 70 ALA C N 1
ATOM 1839 C CA . ALA C 1 70 ? 26.54168 2.66884 68.22295 1.000 19.07020 70 ALA C CA 1
ATOM 1840 C C . ALA C 1 70 ? 27.52887 3.56747 68.96424 1.000 24.42426 70 ALA C C 1
ATOM 1841 O O . ALA C 1 70 ? 27.17316 4.66535 69.39582 1.000 23.01767 70 ALA C O 1
ATOM 1843 N N . ASP C 1 71 ? 28.77899 3.10656 69.09995 1.000 22.52927 71 ASP C N 1
ATOM 1844 C CA . ASP C 1 71 ? 29.85932 3.93864 69.61426 1.000 24.03852 71 ASP C CA 1
ATOM 1845 C C . ASP C 1 71 ? 30.74202 4.48819 68.49825 1.000 19.33746 71 ASP C C 1
ATOM 1846 O O . ASP C 1 71 ? 31.73437 5.16723 68.78050 1.000 16.46557 71 ASP C O 1
ATOM 1851 N N . HIS C 1 72 ? 30.40279 4.19463 67.24796 1.000 20.12939 72 HIS C N 1
ATOM 1852 C CA . HIS C 1 72 ? 31.11292 4.69287 66.07563 1.000 19.91583 72 HIS C CA 1
ATOM 1853 C C . HIS C 1 72 ? 30.06472 4.82805 64.97829 1.000 21.02376 72 HIS C C 1
ATOM 1854 O O . HIS C 1 72 ? 29.44393 3.83045 64.59132 1.000 19.32819 72 HIS C O 1
ATOM 1861 N N . ILE C 1 73 ? 29.83278 6.05051 64.51119 1.000 11.54090 73 ILE C N 1
ATOM 1862 C CA . ILE C 1 73 ? 28.70582 6.33324 63.62995 1.000 14.84621 73 ILE C CA 1
ATOM 1863 C C . ILE C 1 73 ? 29.06548 7.51643 62.73158 1.000 18.37510 73 ILE C C 1
ATOM 1864 O O . ILE C 1 73 ? 29.78552 8.43053 63.14367 1.000 15.02756 73 ILE C O 1
ATOM 1869 N N . GLY C 1 74 ? 28.57019 7.48638 61.49485 1.000 17.43595 74 GLY C N 1
ATOM 1870 C CA . GLY C 1 74 ? 28.92072 8.49226 60.51095 1.000 14.89957 74 GLY C CA 1
ATOM 1871 C C . GLY C 1 74 ? 27.77058 8.73110 59.56003 1.000 15.26653 74 GLY C C 1
ATOM 1872 O O . GLY C 1 74 ? 26.81993 7.95579 59.50767 1.000 18.53417 74 GLY C O 1
ATOM 1873 N N . CYS C 1 75 ? 27.87975 9.80402 58.77578 1.000 9.18573 75 CYS C N 1
ATOM 1874 C CA . CYS C 1 75 ? 26.83781 10.17892 57.83160 1.000 18.21863 75 CYS C CA 1
ATOM 1875 C C . CYS C 1 75 ? 27.46591 10.70645 56.55668 1.000 16.31902 75 CYS C C 1
ATOM 1876 O O . CYS C 1 75 ? 28.58801 11.22301 56.55809 1.000 12.35248 75 CYS C O 1
ATOM 1879 N N . ARG C 1 76 ? 26.74615 10.53601 55.45385 1.000 13.66079 76 ARG C N 1
ATOM 1880 C CA . ARG C 1 76 ? 27.16809 11.15007 54.21092 1.000 12.75895 76 ARG C CA 1
ATOM 1881 C C . ARG C 1 76 ? 25.95926 11.72232 53.50613 1.000 12.03027 76 ARG C C 1
ATOM 1882 O O . ARG C 1 76 ? 24.85468 11.18678 53.59806 1.000 15.32704 76 ARG C O 1
ATOM 1890 N N . ILE C 1 77 ? 26.17261 12.82579 52.80623 1.000 12.29130 77 ILE C N 1
ATOM 1891 C CA . ILE C 1 77 ? 25.16664 13.36489 51.90546 1.000 12.71723 77 ILE C CA 1
ATOM 1892 C C . ILE C 1 77 ? 25.78023 13.34950 50.51979 1.000 11.94462 77 ILE C C 1
ATOM 1893 O O . ILE C 1 77 ? 26.83156 13.96286 50.29519 1.000 12.33847 77 ILE C O 1
ATOM 1898 N N . ILE C 1 78 ? 25.14859 12.61762 49.61320 1.000 12.66920 78 ILE C N 1
ATOM 1899 C CA . ILE C 1 78 ? 25.65130 12.38319 48.26233 1.000 16.05226 78 ILE C CA 1
ATOM 1900 C C . ILE C 1 78 ? 24.64627 12.99087 47.30611 1.000 13.91363 78 ILE C C 1
ATOM 1901 O O . ILE C 1 78 ? 23.44956 12.68176 47.37650 1.000 17.03477 78 ILE C O 1
ATOM 1906 N N . VAL C 1 79 ? 25.11454 13.86179 46.42644 1.000 12.87717 79 VAL C N 1
ATOM 1907 C CA . VAL C 1 79 ? 24.23885 14.59994 45.52149 1.000 14.00461 79 VAL C CA 1
ATOM 1908 C C . VAL C 1 79 ? 24.64427 14.29863 44.08838 1.000 17.41199 79 VAL C C 1
ATOM 1909 O O . VAL C 1 79 ? 25.77202 14.60245 43.68277 1.000 14.84610 79 VAL C O 1
ATOM 1913 N N . ASP C 1 80 ? 23.71778 13.69456 43.33370 1.000 15.23164 80 ASP C N 1
ATOM 1914 C CA . ASP C 1 80 ? 23.96966 13.23202 41.96915 1.000 19.55345 80 ASP C CA 1
ATOM 1915 C C . ASP C 1 80 ? 25.25597 12.42098 41.88655 1.000 22.75770 80 ASP C C 1
ATOM 1916 O O . ASP C 1 80 ? 26.08746 12.64294 41.00744 1.000 16.39263 80 ASP C O 1
ATOM 1921 N N . GLY C 1 81 ? 25.42481 11.48233 42.82311 1.000 17.62538 81 GLY C N 1
ATOM 1922 C CA . GLY C 1 81 ? 26.58969 10.61391 42.85393 1.000 17.32478 81 GLY C CA 1
ATOM 1923 C C . GLY C 1 81 ? 27.84179 11.23641 43.42683 1.000 14.87026 81 GLY C C 1
ATOM 1924 O O . GLY C 1 81 ? 28.86025 10.54718 43.53941 1.000 17.04400 81 GLY C O 1
ATOM 1925 N N . GLU C 1 82 ? 27.79193 12.49121 43.85072 1.000 14.53205 82 GLU C N 1
ATOM 1926 C CA . GLU C 1 82 ? 28.97992 13.20440 44.28281 1.000 13.83048 82 GLU C CA 1
ATOM 1927 C C . GLU C 1 82 ? 28.89604 13.42339 45.78957 1.000 23.66286 82 GLU C C 1
ATOM 1928 O O . GLU C 1 82 ? 27.91605 13.99911 46.28944 1.000 14.61706 82 GLU C O 1
ATOM 1934 N N . LEU C 1 83 ? 29.90365 12.93018 46.51011 1.000 16.65716 83 LEU C N 1
ATOM 1935 C CA . LEU C 1 83 ? 29.97830 13.14693 47.94774 1.000 15.87698 83 LEU C CA 1
ATOM 1936 C C . LEU C 1 83 ? 30.12064 14.63466 48.22897 1.000 17.56635 83 LEU C C 1
ATOM 1937 O O . LEU C 1 83 ? 31.02758 15.28398 47.70259 1.000 18.72267 83 LEU C O 1
ATOM 1942 N N . ARG C 1 84 ? 29.22835 15.17248 49.06410 1.000 14.34484 84 ARG C N 1
ATOM 1943 C CA . ARG C 1 84 ? 29.22476 16.58502 49.41535 1.000 13.25569 84 ARG C CA 1
ATOM 1944 C C . ARG C 1 84 ? 29.70069 16.83219 50.83377 1.000 19.43308 84 ARG C C 1
ATOM 1945 O O . ARG C 1 84 ? 30.42852 17.79418 51.07710 1.000 16.64199 84 ARG C O 1
ATOM 1953 N N . VAL C 1 85 ? 29.22596 16.03003 51.78931 1.000 13.11565 85 VAL C N 1
ATOM 1954 C CA . VAL C 1 85 ? 29.62491 16.13065 53.18544 1.000 15.66120 85 VAL C CA 1
ATOM 1955 C C . VAL C 1 85 ? 29.69409 14.73636 53.78612 1.000 14.26303 85 VAL C C 1
ATOM 1956 O O . VAL C 1 85 ? 28.92880 13.83380 53.43232 1.000 15.36740 85 VAL C O 1
ATOM 1960 N N . GLU C 1 86 ? 30.59692 14.58586 54.74310 1.000 13.02367 86 GLU C N 1
ATOM 1961 C CA . GLU C 1 86 ? 30.78050 13.35383 55.48529 1.000 14.83745 86 GLU C CA 1
ATOM 1962 C C . GLU C 1 86 ? 31.16765 13.70877 56.91413 1.000 18.56484 86 GLU C C 1
ATOM 1963 O O . GLU C 1 86 ? 31.89178 14.68113 57.13323 1.000 19.00098 86 GLU C O 1
ATOM 1969 N N . SER C 1 87 ? 30.68528 12.93284 57.88050 1.000 11.18075 87 SER C N 1
ATOM 1970 C CA . SER C 1 87 ? 31.08259 13.17258 59.26103 1.000 13.04557 87 SER C CA 1
ATOM 1971 C C . SER C 1 87 ? 31.09166 11.83555 59.98015 1.000 16.84113 87 SER C C 1
ATOM 1972 O O . SER C 1 87 ? 30.26794 10.96789 59.68930 1.000 15.95074 87 SER C O 1
ATOM 1975 N N . VAL C 1 88 ? 32.07500 11.63631 60.84920 1.000 16.00548 88 VAL C N 1
ATOM 1976 C CA . VAL C 1 88 ? 32.19907 10.40165 61.62002 1.000 19.68265 88 VAL C CA 1
ATOM 1977 C C . VAL C 1 88 ? 32.47571 10.76351 63.07657 1.000 22.89612 88 VAL C C 1
ATOM 1978 O O . VAL C 1 88 ? 33.21944 11.70771 63.36005 1.000 20.46759 88 VAL C O 1
ATOM 1982 N N . SER C 1 89 ? 31.85683 10.02632 64.00267 1.000 17.21664 89 SER C N 1
ATOM 1983 C CA . SER C 1 89 ? 31.99627 10.28655 65.42692 1.000 15.55657 89 SER C CA 1
ATOM 1984 C C . SER C 1 89 ? 32.25484 8.98457 66.17178 1.000 21.48231 89 SER C C 1
ATOM 1985 O O . SER C 1 89 ? 31.72587 7.92381 65.81609 1.000 16.09456 89 SER C O 1
ATOM 1988 N N . THR C 1 90 ? 33.10099 9.07845 67.19237 1.000 19.51497 90 THR C N 1
ATOM 1989 C CA . THR C 1 90 ? 33.43123 7.95679 68.06072 1.000 19.02445 90 THR C CA 1
ATOM 1990 C C . THR C 1 90 ? 33.17573 8.38297 69.50079 1.000 22.95758 90 THR C C 1
ATOM 1991 O O . THR C 1 90 ? 33.62458 9.45070 69.92853 1.000 23.97399 90 THR C O 1
ATOM 1995 N N . GLY C 1 91 ? 32.44752 7.56333 70.23685 1.000 19.56507 91 GLY C N 1
ATOM 1996 C CA . GLY C 1 91 ? 32.11110 7.87593 71.60745 1.000 15.40440 91 GLY C CA 1
ATOM 1997 C C . GLY C 1 91 ? 30.89287 7.09392 72.02316 1.000 24.18652 91 GLY C C 1
ATOM 1998 O O . GLY C 1 91 ? 30.15104 6.55586 71.19880 1.000 21.87200 91 GLY C O 1
ATOM 1999 N N . VAL C 1 92 ? 30.68245 7.01626 73.33527 1.000 23.65246 92 VAL C N 1
ATOM 2000 C CA . VAL C 1 92 ? 29.55723 6.23116 73.82538 1.000 22.65084 92 VAL C CA 1
ATOM 2001 C C . VAL C 1 92 ? 28.26096 6.83035 73.29938 1.000 18.99006 92 VAL C C 1
ATOM 2002 O O . VAL C 1 92 ? 28.02110 8.03528 73.42879 1.000 22.91333 92 VAL C O 1
ATOM 2006 N N . ASN C 1 93 ? 27.43493 5.98441 72.67190 1.000 22.57064 93 ASN C N 1
ATOM 2007 C CA . ASN C 1 93 ? 26.15322 6.36563 72.06527 1.000 21.52565 93 ASN C CA 1
ATOM 2008 C C . ASN C 1 93 ? 26.29675 7.62436 71.21231 1.000 15.50444 93 ASN C C 1
ATOM 2009 O O . ASN C 1 93 ? 25.58414 8.61020 71.38508 1.000 21.37983 93 ASN C O 1
ATOM 2014 N N . ALA C 1 94 ? 27.22907 7.57555 70.27803 1.000 19.58451 94 ALA C N 1
ATOM 2015 C CA . ALA C 1 94 ? 27.63851 8.77690 69.57261 1.000 15.52599 94 ALA C CA 1
ATOM 2016 C C . ALA C 1 94 ? 26.53088 9.30234 68.66777 1.000 20.53059 94 ALA C C 1
ATOM 2017 O O . ALA C 1 94 ? 25.69207 8.55587 68.14477 1.000 15.02368 94 ALA C O 1
ATOM 2019 N N . GLN C 1 95 ? 26.52765 10.61062 68.50159 1.000 15.90577 95 GLN C N 1
ATOM 2020 C CA . GLN C 1 95 ? 25.64646 11.27558 67.56568 1.000 15.52647 95 GLN C CA 1
ATOM 2021 C C . GLN C 1 95 ? 26.45041 11.68213 66.33035 1.000 18.17140 95 GLN C C 1
ATOM 2022 O O . GLN C 1 95 ? 27.63181 12.03382 66.43346 1.000 16.76542 95 GLN C O 1
ATOM 2028 N N . THR C 1 96 ? 25.82796 11.60188 65.16122 1.000 17.34358 96 THR C N 1
ATOM 2029 C CA . THR C 1 96 ? 26.44692 12.07995 63.92421 1.000 15.73020 96 THR C CA 1
ATOM 2030 C C . THR C 1 96 ? 25.46445 13.02818 63.26123 1.000 11.88309 96 THR C C 1
ATOM 2031 O O . THR C 1 96 ? 24.24753 12.87211 63.41203 1.000 13.74854 96 THR C O 1
ATOM 2035 N N . TYR C 1 97 ? 25.98351 14.02754 62.54768 1.000 12.88111 97 TYR C N 1
ATOM 2036 C CA . TYR C 1 97 ? 25.08887 14.90470 61.80521 1.000 20.22424 97 TYR C CA 1
ATOM 2037 C C . TYR C 1 97 ? 25.83701 15.49300 60.61433 1.000 18.86538 97 TYR C C 1
ATOM 2038 O O . TYR C 1 97 ? 27.05126 15.71400 60.67668 1.000 17.34422 97 TYR C O 1
ATOM 2047 N N . CYS C 1 98 ? 25.10849 15.67408 59.51597 1.000 16.29256 98 CYS C N 1
ATOM 2048 C CA . CYS C 1 98 ? 25.62751 16.17374 58.24977 1.000 14.84697 98 CYS C CA 1
ATOM 2049 C C . CYS C 1 98 ? 24.66925 17.22999 57.74836 1.000 12.91906 98 CYS C C 1
ATOM 2050 O O . CYS C 1 98 ? 23.45265 17.04775 57.82116 1.000 14.06121 98 CYS C O 1
ATOM 2053 N N . ILE C 1 99 ? 25.20338 18.32134 57.21525 1.000 12.49992 99 ILE C N 1
ATOM 2054 C CA A ILE C 1 99 ? 24.37919 19.37746 56.65053 0.490 17.32975 99 ILE C CA 1
ATOM 2055 C CA B ILE C 1 99 ? 24.39352 19.40503 56.67331 0.510 17.33186 99 ILE C CA 1
ATOM 2056 C C . ILE C 1 99 ? 25.03191 19.87099 55.37038 1.000 19.55279 99 ILE C C 1
ATOM 2057 O O . ILE C 1 99 ? 26.22399 20.18050 55.34595 1.000 16.82532 99 ILE C O 1
ATOM 2066 N N . GLU C 1 100 ? 24.24790 19.92010 54.30244 1.000 16.29669 100 GLU C N 1
ATOM 2067 C CA . GLU C 1 100 ? 24.66504 20.48571 53.02420 1.000 18.47152 100 GLU C CA 1
ATOM 2068 C C . GLU C 1 100 ? 23.69063 21.62529 52.75076 1.000 16.37631 100 GLU C C 1
ATOM 2069 O O . GLU C 1 100 ? 22.52199 21.38353 52.44862 1.000 15.35349 100 GLU C O 1
ATOM 2075 N N . LYS C 1 101 ? 24.14972 22.86712 52.89415 1.000 15.94671 101 LYS C N 1
ATOM 2076 C CA . LYS C 1 101 ? 23.20898 23.97622 52.77804 1.000 21.16676 101 LYS C CA 1
ATOM 2077 C C . LYS C 1 101 ? 22.82327 24.28003 51.33679 1.000 26.21306 101 LYS C C 1
ATOM 2078 O O . LYS C 1 101 ? 21.78351 24.90821 51.10605 1.000 25.01315 101 LYS C O 1
ATOM 2084 N N . SER C 1 102 ? 23.59085 23.81367 50.36036 1.000 21.35557 102 SER C N 1
ATOM 2085 C CA . SER C 1 102 ? 23.28026 24.08311 48.97083 1.000 27.25386 102 SER C CA 1
ATOM 2086 C C . SER C 1 102 ? 23.47215 22.79934 48.16199 1.000 26.22629 102 SER C C 1
ATOM 2087 O O . SER C 1 102 ? 24.38392 22.67511 47.35540 1.000 20.08554 102 SER C O 1
ATOM 2090 N N A ALA C 1 103 ? 22.60203 21.82081 48.39856 0.500 22.01720 103 ALA C N 1
ATOM 2091 N N B ALA C 1 103 ? 22.59217 21.82333 48.37335 0.500 22.03425 103 ALA C N 1
ATOM 2092 C CA A ALA C 1 103 ? 22.64565 20.58415 47.62675 0.500 23.46807 103 ALA C CA 1
ATOM 2093 C CA B ALA C 1 103 ? 22.65691 20.58716 47.59390 0.500 23.46802 103 ALA C CA 1
ATOM 2094 C C A ALA C 1 103 ? 22.33066 20.88122 46.16640 0.500 22.61854 103 ALA C C 1
ATOM 2095 C C B ALA C 1 103 ? 22.43746 20.87046 46.10649 0.500 22.59278 103 ALA C C 1
ATOM 2096 O O A ALA C 1 103 ? 21.45224 21.69196 45.87479 0.500 18.17007 103 ALA C O 1
ATOM 2097 O O B ALA C 1 103 ? 23.02298 20.21504 45.24086 0.500 14.67850 103 ALA C O 1
ATOM 2100 N N . ASP D 1 12 ? 34.01050 41.64288 86.49131 1.000 52.84151 52 ASP D N 1
ATOM 2101 C CA . ASP D 1 12 ? 32.70528 42.22207 86.18825 1.000 49.75259 52 ASP D CA 1
ATOM 2102 C C . ASP D 1 12 ? 32.07492 41.53740 84.97691 1.000 30.69151 52 ASP D C 1
ATOM 2103 O O . ASP D 1 12 ? 32.74767 41.22718 84.00390 1.000 39.71954 52 ASP D O 1
ATOM 2105 N N . PRO D 1 13 ? 30.78054 41.29120 85.04008 1.000 32.92420 53 PRO D N 1
ATOM 2106 C CA . PRO D 1 13 ? 30.12446 40.55650 83.96260 1.000 17.60009 53 PRO D CA 1
ATOM 2107 C C . PRO D 1 13 ? 29.94091 41.40132 82.71507 1.000 16.83111 53 PRO D C 1
ATOM 2108 O O . PRO D 1 13 ? 29.73666 42.61798 82.77174 1.000 20.96764 53 PRO D O 1
ATOM 2112 N N . LYS D 1 14 ? 29.97074 40.71199 81.58247 1.000 12.54645 54 LYS D N 1
ATOM 2113 C CA . LYS D 1 14 ? 29.55962 41.28068 80.31154 1.000 14.44873 54 LYS D CA 1
ATOM 2114 C C . LYS D 1 14 ? 28.03808 41.18808 80.21189 1.000 15.91329 54 LYS D C 1
ATOM 2115 O O . LYS D 1 14 ? 27.46625 40.11540 80.41395 1.000 15.84247 54 LYS D O 1
ATOM 2121 N N . VAL D 1 15 ? 27.38419 42.30147 79.90500 1.000 12.62270 55 VAL D N 1
ATOM 2122 C CA . VAL D 1 15 ? 25.92648 42.37530 79.88847 1.000 14.76008 55 VAL D CA 1
ATOM 2123 C C . VAL D 1 15 ? 25.49579 42.60951 78.45203 1.000 18.07540 55 VAL D C 1
ATOM 2124 O O . VAL D 1 15 ? 25.86970 43.61893 77.83937 1.000 17.60623 55 VAL D O 1
ATOM 2128 N N . VAL D 1 16 ? 24.75890 41.65013 77.89461 1.000 14.99315 56 VAL D N 1
ATOM 2129 C CA . VAL D 1 16 ? 24.34432 41.68033 76.49747 1.000 13.35107 56 VAL D CA 1
ATOM 2130 C C . VAL D 1 16 ? 22.83432 41.88273 76.46717 1.000 14.60309 56 VAL D C 1
ATOM 2131 O O . VAL D 1 16 ? 22.08554 41.07231 77.01940 1.000 13.06314 56 VAL D O 1
ATOM 2135 N N . THR D 1 17 ? 22.38229 42.94376 75.81268 1.000 14.01674 57 THR D N 1
ATOM 2136 C CA . THR D 1 17 ? 20.95520 43.20782 75.64831 1.000 9.24777 57 THR D CA 1
ATOM 2137 C C . THR D 1 17 ? 20.60013 43.14621 74.17103 1.000 12.59969 57 THR D C 1
ATOM 2138 O O . THR D 1 17 ? 21.28557 43.74421 73.33045 1.000 12.14498 57 THR D O 1
ATOM 2142 N N . TYR D 1 18 ? 19.56093 42.37973 73.85920 1.000 12.58696 58 TYR D N 1
ATOM 2143 C CA . TYR D 1 18 ? 18.95268 42.35647 72.53681 1.000 14.15098 58 TYR D CA 1
ATOM 2144 C C . TYR D 1 18 ? 17.67925 43.20260 72.59201 1.000 12.60772 58 TYR D C 1
ATOM 2145 O O . TYR D 1 18 ? 16.88576 43.04199 73.51867 1.000 12.01292 58 TYR D O 1
ATOM 2154 N N . GLU D 1 19 ? 17.45492 44.06161 71.59878 1.000 10.98188 59 GLU D N 1
ATOM 2155 C CA . GLU D 1 19 ? 16.18244 44.77655 71.45650 1.000 15.99684 59 GLU D CA 1
ATOM 2156 C C . GLU D 1 19 ? 15.58168 44.49937 70.08979 1.000 13.66002 59 GLU D C 1
ATOM 2157 O O . GLU D 1 19 ? 16.29937 44.49002 69.08635 1.000 13.00304 59 GLU D O 1
ATOM 2163 N N . ILE D 1 20 ? 14.25961 44.31063 70.04907 1.000 12.86154 60 ILE D N 1
ATOM 2164 C CA . ILE D 1 20 ? 13.50633 44.26755 68.80061 1.000 14.66292 60 ILE D CA 1
ATOM 2165 C C . ILE D 1 20 ? 12.42533 45.33684 68.89446 1.000 21.48609 60 ILE D C 1
ATOM 2166 O O . ILE D 1 20 ? 11.72860 45.44392 69.90890 1.000 13.79654 60 ILE D O 1
ATOM 2171 N N . PHE D 1 21 ? 12.25921 46.09572 67.82522 1.000 15.26609 61 PHE D N 1
ATOM 2172 C CA . PHE D 1 21 ? 11.45676 47.30308 67.83792 1.000 17.59809 61 PHE D CA 1
ATOM 2173 C C . PHE D 1 21 ? 11.03483 47.61452 66.40447 1.000 23.92954 61 PHE D C 1
ATOM 2174 O O . PHE D 1 21 ? 11.45770 46.95267 65.45371 1.000 16.47432 61 PHE D O 1
ATOM 2182 N N . GLY D 1 22 ? 10.16302 48.61608 66.25882 1.000 24.27157 62 GLY D N 1
ATOM 2183 C CA . GLY D 1 22 ? 9.86942 49.09998 64.92904 1.000 24.55060 62 GLY D CA 1
ATOM 2184 C C . GLY D 1 22 ? 8.46225 49.61746 64.78289 1.000 31.42067 62 GLY D C 1
ATOM 2185 O O . GLY D 1 22 ? 8.23970 50.71305 64.25235 1.000 38.63440 62 GLY D O 1
ATOM 2186 N N . THR D 1 23 ? 7.51438 48.81682 65.25238 1.000 28.85961 63 THR D N 1
ATOM 2187 C CA . THR D 1 23 ? 6.08975 49.10778 65.13713 1.000 28.95999 63 THR D CA 1
ATOM 2188 C C . THR D 1 23 ? 5.45735 48.75429 66.46997 1.000 25.34750 63 THR D C 1
ATOM 2189 O O . THR D 1 23 ? 5.30710 47.55301 66.77530 1.000 31.27333 63 THR D O 1
ATOM 2193 N N . PRO D 1 24 ? 5.10269 49.73853 67.29222 1.000 29.39493 64 PRO D N 1
ATOM 2194 C CA . PRO D 1 24 ? 4.55034 49.44031 68.62076 1.000 27.42250 64 PRO D CA 1
ATOM 2195 C C . PRO D 1 24 ? 3.32204 48.54848 68.53429 1.000 36.43181 64 PRO D C 1
ATOM 2196 O O . PRO D 1 24 ? 2.43994 48.77184 67.70835 1.000 30.67760 64 PRO D O 1
ATOM 2200 N N . GLY D 1 25 ? 3.29546 47.49998 69.37062 1.000 21.72235 65 GLY D N 1
ATOM 2201 C CA . GLY D 1 25 ? 2.18737 46.56501 69.40306 1.000 28.63347 65 GLY D CA 1
ATOM 2202 C C . GLY D 1 25 ? 2.21921 45.47292 68.35170 1.000 32.29223 65 GLY D C 1
ATOM 2203 O O . GLY D 1 25 ? 1.46200 44.50139 68.47468 1.000 32.59554 65 GLY D O 1
ATOM 2204 N N . ALA D 1 26 ? 3.05778 45.59762 67.32235 1.000 35.31158 66 ALA D N 1
ATOM 2205 C CA . ALA D 1 26 ? 3.18659 44.52728 66.34121 1.000 28.82439 66 ALA D CA 1
ATOM 2206 C C . ALA D 1 26 ? 3.64312 43.23333 67.01183 1.000 20.77041 66 ALA D C 1
ATOM 2207 O O . ALA D 1 26 ? 4.31558 43.23671 68.04542 1.000 20.66557 66 ALA D O 1
ATOM 2209 N N . VAL D 1 27 ? 3.25834 42.11888 66.40880 1.000 21.02929 67 VAL D N 1
ATOM 2210 C CA . VAL D 1 27 ? 3.51096 40.78287 66.93170 1.000 29.99853 67 VAL D CA 1
ATOM 2211 C C . VAL D 1 27 ? 4.55885 40.12018 66.04889 1.000 27.71908 67 VAL D C 1
ATOM 2212 O O . VAL D 1 27 ? 4.44448 40.14446 64.81820 1.000 27.07067 67 VAL D O 1
ATOM 2216 N N . VAL D 1 28 ? 5.58880 39.54251 66.67072 1.000 22.47845 68 VAL D N 1
ATOM 2217 C CA . VAL D 1 28 ? 6.72100 38.98805 65.93527 1.000 17.87579 68 VAL D CA 1
ATOM 2218 C C . VAL D 1 28 ? 7.10607 37.64040 66.53415 1.000 18.16801 68 VAL D C 1
ATOM 2219 O O . VAL D 1 28 ? 6.74213 37.30944 67.66539 1.000 17.24844 68 VAL D O 1
ATOM 2223 N N . ASP D 1 29 ? 7.83330 36.84908 65.73977 1.000 16.11057 69 ASP D N 1
ATOM 2224 C CA . ASP D 1 29 ? 8.58887 35.70876 66.23633 1.000 14.12881 69 ASP D CA 1
ATOM 2225 C C . ASP D 1 29 ? 10.06700 36.08633 66.26900 1.000 19.37626 69 ASP D C 1
ATOM 2226 O O . ASP D 1 29 ? 10.56794 36.72946 65.33997 1.000 15.92554 69 ASP D O 1
ATOM 2231 N N . ILE D 1 30 ? 10.76600 35.64314 67.31162 1.000 17.85974 70 ILE D N 1
ATOM 2232 C CA . ILE D 1 30 ? 12.15877 36.00495 67.56816 1.000 16.16977 70 ILE D CA 1
ATOM 2233 C C . ILE D 1 30 ? 12.95359 34.74316 67.86178 1.000 19.07499 70 ILE D C 1
ATOM 2234 O O . ILE D 1 30 ? 12.49547 33.88668 68.62796 1.000 23.29896 70 ILE D O 1
ATOM 2239 N N . ASN D 1 31 ? 14.15506 34.64631 67.28863 1.000 15.51196 71 ASN D N 1
ATOM 2240 C CA . ASN D 1 31 ? 15.14455 33.66026 67.70207 1.000 15.18557 71 ASN D CA 1
ATOM 2241 C C . ASN D 1 31 ? 16.40265 34.41219 68.11888 1.000 17.37834 71 ASN D C 1
ATOM 2242 O O . ASN D 1 31 ? 16.93946 35.22304 67.34420 1.000 12.34368 71 ASN D O 1
ATOM 2247 N N . TYR D 1 32 ? 16.88605 34.13135 69.31724 1.000 12.76952 72 TYR D N 1
ATOM 2248 C CA . TYR D 1 32 ? 18.08572 34.78866 69.81619 1.000 19.50074 72 TYR D CA 1
ATOM 2249 C C . TYR D 1 32 ? 19.03975 33.75315 70.38377 1.000 14.88526 72 TYR D C 1
ATOM 2250 O O . TYR D 1 32 ? 18.62131 32.71907 70.91237 1.000 16.38131 72 TYR D O 1
ATOM 2259 N N . LEU D 1 33 ? 20.32781 34.05694 70.29111 1.000 14.90501 73 LEU D N 1
ATOM 2260 C CA . LEU D 1 33 ? 21.35696 33.21418 70.88209 1.000 14.36606 73 LEU D CA 1
ATOM 2261 C C . LEU D 1 33 ? 21.59061 33.62597 72.33644 1.000 16.30765 73 LEU D C 1
ATOM 2262 O O . LEU D 1 33 ? 21.87018 34.79984 72.62758 1.000 17.37510 73 LEU D O 1
ATOM 2267 N N . ASP D 1 34 ? 21.46768 32.67125 73.25099 1.000 14.78925 74 ASP D N 1
ATOM 2268 C CA . ASP D 1 34 ? 21.83612 32.96645 74.62113 1.000 12.75698 74 ASP D CA 1
ATOM 2269 C C . ASP D 1 34 ? 23.35193 32.84018 74.78665 1.000 13.34261 74 ASP D C 1
ATOM 2270 O O . ASP D 1 34 ? 24.09090 32.53600 73.84744 1.000 15.32474 74 ASP D O 1
ATOM 2275 N N . LEU D 1 35 ? 23.82950 33.11721 75.98311 1.000 12.96539 75 LEU D N 1
ATOM 2276 C CA . LEU D 1 35 ? 25.26830 33.16576 76.20363 1.000 14.53340 75 LEU D CA 1
ATOM 2277 C C . LEU D 1 35 ? 25.84720 31.80231 76.54413 1.000 23.10310 75 LEU D C 1
ATOM 2278 O O . LEU D 1 35 ?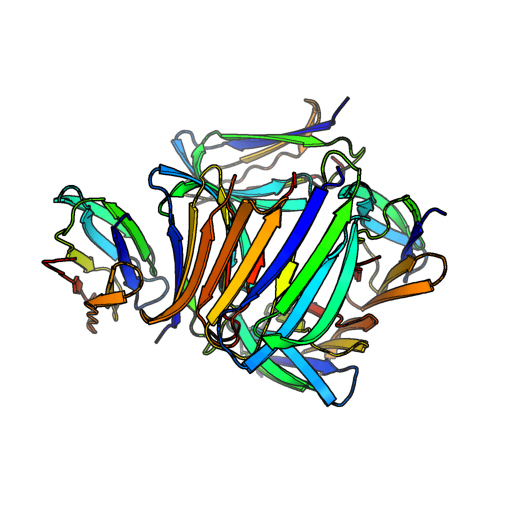 27.02358 31.70917 76.90877 1.000 22.23665 75 LEU D O 1
ATOM 2283 N N . ASP D 1 36 ? 25.04050 30.75261 76.43800 1.000 17.97106 76 ASP D N 1
ATOM 2284 C CA . ASP D 1 36 ? 25.52391 29.38680 76.35365 1.000 20.19483 76 ASP D CA 1
ATOM 2285 C C . ASP D 1 36 ? 25.52626 28.92354 74.92557 1.000 20.32455 76 ASP D C 1
ATOM 2286 O O . ASP D 1 36 ? 25.66942 27.72557 74.66635 1.000 28.03140 76 ASP D O 1
ATOM 2291 N N . ALA D 1 37 ? 25.34560 29.86206 73.99371 1.000 17.40603 77 ALA D N 1
ATOM 2292 C CA . ALA D 1 37 ? 25.36026 29.59826 72.55742 1.000 16.91865 77 ALA D CA 1
ATOM 2293 C C . ALA D 1 37 ? 24.23028 28.68206 72.12094 1.000 20.58527 77 ALA D C 1
ATOM 2294 O O . ALA D 1 37 ? 24.38415 27.92943 71.15857 1.000 24.99420 77 ALA D O 1
ATOM 2296 N N . ARG D 1 38 ? 23.09121 28.72831 72.80786 1.000 14.76655 78 ARG D N 1
ATOM 2297 C CA . ARG D 1 38 ? 21.94627 27.93930 72.37493 1.000 22.92730 78 ARG D CA 1
ATOM 2298 C C . ARG D 1 38 ? 20.86009 28.88964 71.87888 1.000 25.18408 78 ARG D C 1
ATOM 2299 O O . ARG D 1 38 ? 20.59160 29.93059 72.49886 1.000 18.77003 78 ARG D O 1
ATOM 2307 N N . THR D 1 39 ? 20.19294 28.49150 70.80332 1.000 21.29272 79 THR D N 1
ATOM 2308 C CA . THR D 1 39 ? 19.15748 29.30343 70.19290 1.000 21.43617 79 THR D CA 1
ATOM 2309 C C . THR D 1 39 ? 17.86579 29.17312 70.97875 1.000 18.36292 79 THR D C 1
ATOM 2310 O O . THR D 1 39 ? 17.40951 28.06482 71.25766 1.000 19.11365 79 THR D O 1
ATOM 2314 N N . GLN D 1 40 ? 17.31735 30.30659 71.37629 1.000 15.36320 80 GLN D N 1
ATOM 2315 C CA . GLN D 1 40 ? 16.02956 30.38411 72.04295 1.000 12.73721 80 GLN D CA 1
ATOM 2316 C C . GLN D 1 40 ? 15.02902 30.95095 71.04924 1.000 18.31967 80 GLN D C 1
ATOM 2317 O O . GLN D 1 40 ? 15.34579 31.90365 70.32651 1.000 16.51598 80 GLN D O 1
ATOM 2323 N N . ARG D 1 41 ? 13.83439 30.36817 70.99533 1.000 17.66889 81 ARG D N 1
ATOM 2324 C CA . ARG D 1 41 ? 12.80705 30.77684 70.04182 1.000 16.15577 81 ARG D CA 1
ATOM 2325 C C . ARG D 1 41 ? 11.51546 31.07633 70.78279 1.000 15.67235 81 ARG D C 1
ATOM 2326 O O . ARG D 1 41 ? 10.95208 30.18597 71.42257 1.000 16.22857 81 ARG D O 1
ATOM 2334 N N . VAL D 1 42 ? 11.06016 32.32438 70.69671 1.000 14.43016 82 VAL D N 1
ATOM 2335 C CA . VAL D 1 42 ? 9.81578 32.78655 71.30680 1.000 20.06300 82 VAL D CA 1
ATOM 2336 C C . VAL D 1 42 ? 8.90254 33.25695 70.18760 1.000 21.68113 82 VAL D C 1
ATOM 2337 O O . VAL D 1 42 ? 9.35845 33.91382 69.24737 1.000 18.77179 82 VAL D O 1
ATOM 2341 N N . ASN D 1 43 ? 7.61378 32.93820 70.29473 1.000 26.76025 83 ASN D N 1
ATOM 2342 C CA . ASN D 1 43 ? 6.64755 33.21091 69.23898 1.000 24.74369 83 ASN D CA 1
ATOM 2343 C C . ASN D 1 43 ? 5.58231 34.15940 69.76086 1.000 28.26014 83 ASN D C 1
ATOM 2344 O O . ASN D 1 43 ? 5.29003 34.18459 70.96031 1.000 26.40500 83 ASN D O 1
ATOM 2349 N N . ASP D 1 44 ? 5.01227 34.94589 68.84550 1.000 25.13740 84 ASP D N 1
ATOM 2350 C CA . ASP D 1 44 ? 3.87333 35.81894 69.14235 1.000 31.10284 84 ASP D CA 1
ATOM 2351 C C . ASP D 1 44 ? 4.15913 36.78465 70.28771 1.000 37.09240 84 ASP D C 1
ATOM 2352 O O . ASP D 1 44 ? 3.36790 36.92267 71.22621 1.000 31.61979 84 ASP D O 1
ATOM 2357 N N . VAL D 1 45 ? 5.28589 37.47330 70.20636 1.000 25.22248 85 VAL D N 1
ATOM 2358 C CA . VAL D 1 45 ? 5.58394 38.50135 71.19082 1.000 22.96225 85 VAL D CA 1
ATOM 2359 C C . VAL D 1 45 ? 5.30590 39.86058 70.57184 1.000 21.69670 85 VAL D C 1
ATOM 2360 O O . VAL D 1 45 ? 5.38000 40.05284 69.34775 1.000 22.35469 85 VAL D O 1
ATOM 2364 N N . THR D 1 46 ? 4.97918 40.81588 71.42849 1.000 16.77635 86 THR D N 1
ATOM 2365 C CA . THR D 1 46 ? 4.60310 42.15352 71.00208 1.000 20.95884 86 THR D CA 1
ATOM 2366 C C . THR D 1 46 ? 5.79165 43.09766 71.13603 1.000 22.72681 86 THR D C 1
ATOM 2367 O O . THR D 1 46 ? 6.58776 42.98316 72.07012 1.000 27.79769 86 THR D O 1
ATOM 2371 N N . LEU D 1 47 ? 5.93503 43.99594 70.17030 1.000 17.47108 87 LEU D N 1
ATOM 2372 C CA . LEU D 1 47 ? 6.99647 44.98793 70.23209 1.000 13.45572 87 LEU D CA 1
ATOM 2373 C C . LEU D 1 47 ? 6.58999 46.15038 71.12823 1.000 21.79715 87 LEU D C 1
ATOM 2374 O O . LEU D 1 47 ? 5.41057 46.50172 71.19470 1.000 26.34980 87 LEU D O 1
ATOM 2379 N N . PRO D 1 48 ? 7.55961 46.78846 71.80610 1.000 17.04171 88 PRO D N 1
ATOM 2380 C CA . PRO D 1 48 ? 8.98116 46.42368 71.69213 1.000 14.58256 88 PRO D CA 1
ATOM 2381 C C . PRO D 1 48 ? 9.32974 45.24094 72.59851 1.000 27.98792 88 PRO D C 1
ATOM 2382 O O . PRO D 1 48 ? 8.60559 44.95545 73.56500 1.000 20.90716 88 PRO D O 1
ATOM 2386 N N . TRP D 1 49 ? 10.41727 44.54265 72.28777 1.000 21.20106 89 TRP D N 1
ATOM 2387 C CA . TRP D 1 49 ? 10.81187 43.37327 73.05906 1.000 18.15148 89 TRP D CA 1
ATOM 2388 C C . TRP D 1 49 ? 12.30505 43.46940 73.34723 1.000 20.60475 89 TRP D C 1
ATOM 2389 O O . TRP D 1 49 ? 13.06338 44.08713 72.59185 1.000 16.40653 89 TRP D O 1
ATOM 2400 N N . SER D 1 50 ? 12.71508 42.91215 74.47921 1.000 16.14596 90 SER D N 1
ATOM 2401 C CA . SER D 1 50 ? 14.13681 42.83965 74.77976 1.000 17.42585 90 SER D CA 1
ATOM 2402 C C . SER D 1 50 ? 14.39288 41.67639 75.71563 1.000 22.79372 90 SER D C 1
ATOM 2403 O O . SER D 1 50 ? 13.47162 41.13282 76.33007 1.000 18.30135 90 SER D O 1
ATOM 2406 N N . ILE D 1 51 ? 15.66174 41.27888 75.78020 1.000 14.90769 91 ILE D N 1
ATOM 2407 C CA . ILE D 1 51 ? 16.13794 40.38340 76.82471 1.000 15.82054 91 ILE D CA 1
ATOM 2408 C C . ILE D 1 51 ? 17.57319 40.77267 77.13440 1.000 14.10293 91 ILE D C 1
ATOM 2409 O O . ILE D 1 51 ? 18.31410 41.22839 76.25311 1.000 12.55607 91 ILE D O 1
ATOM 2414 N N . THR D 1 52 ? 17.95195 40.63362 78.39179 1.000 10.06012 92 THR D N 1
ATOM 2415 C CA . THR D 1 52 ? 19.30452 40.95112 78.82061 1.000 10.20217 92 THR D CA 1
ATOM 2416 C C . THR D 1 52 ? 19.91906 39.69905 79.43165 1.000 17.05346 92 THR D C 1
ATOM 2417 O O . THR D 1 52 ? 19.26761 39.00791 80.22010 1.000 15.11482 92 THR D O 1
ATOM 2421 N N . LEU D 1 53 ? 21.16606 39.40813 79.05186 1.000 13.12078 93 LEU D N 1
ATOM 2422 C CA . LEU D 1 53 ? 21.88701 38.21958 79.48104 1.000 16.06225 93 LEU D CA 1
ATOM 2423 C C . LEU D 1 53 ? 23.27169 38.65891 79.93503 1.000 13.22608 93 LEU D C 1
ATOM 2424 O O . LEU D 1 53 ? 23.74139 39.74453 79.57657 1.000 16.71073 93 LEU D O 1
ATOM 2429 N N . SER D 1 54 ? 23.93986 37.82332 80.72846 1.000 11.91172 94 SER D N 1
ATOM 2430 C CA . SER D 1 54 ? 25.28398 38.18449 81.15840 1.000 14.75549 94 SER D CA 1
ATOM 2431 C C . SER D 1 54 ? 26.16121 36.94638 81.24873 1.000 14.51990 94 SER D C 1
ATOM 2432 O O . SER D 1 54 ? 25.68158 35.81651 81.38428 1.000 13.64407 94 SER D O 1
ATOM 2435 N N . THR D 1 55 ? 27.46677 37.18278 81.18657 1.000 12.35467 95 THR D N 1
ATOM 2436 C CA . THR D 1 55 ? 28.45569 36.12180 81.27433 1.000 13.79488 95 THR D CA 1
ATOM 2437 C C . THR D 1 55 ? 29.73382 36.72363 81.84246 1.000 14.90657 95 THR D C 1
ATOM 2438 O O . THR D 1 55 ? 29.97475 37.93114 81.74903 1.000 16.62055 95 THR D O 1
ATOM 2442 N N . THR D 1 56 ? 30.54450 35.87894 82.45543 1.000 15.07588 96 THR D N 1
ATOM 2443 C CA . THR D 1 56 ? 31.87909 36.32551 82.81894 1.000 13.12718 96 THR D CA 1
ATOM 2444 C C . THR D 1 56 ? 32.90886 35.97870 81.74510 1.000 20.93724 96 THR D C 1
ATOM 2445 O O . THR D 1 56 ? 34.08514 36.32605 81.89862 1.000 20.08035 96 THR D O 1
ATOM 2449 N N . ALA D 1 57 ? 32.49510 35.33540 80.64962 1.000 15.86490 97 ALA D N 1
ATOM 2450 C CA . ALA D 1 57 ? 33.40711 35.12302 79.52670 1.000 15.27305 97 ALA D CA 1
ATOM 2451 C C . ALA D 1 57 ? 33.81029 36.45319 78.89243 1.000 20.31725 97 ALA D C 1
ATOM 2452 O O . ALA D 1 57 ? 32.96385 37.32966 78.68878 1.000 18.11587 97 ALA D O 1
ATOM 2454 N N . PRO D 1 58 ? 35.08633 36.61238 78.53119 1.000 22.67978 98 PRO D N 1
ATOM 2455 C CA . PRO D 1 58 ? 35.52759 37.88131 77.93574 1.000 25.03362 98 PRO D CA 1
ATOM 2456 C C . PRO D 1 58 ? 34.97677 38.13149 76.54390 1.000 23.07557 98 PRO D C 1
ATOM 2457 O O . PRO D 1 58 ? 34.90271 39.29532 76.13204 1.000 19.49144 98 PRO D O 1
ATOM 2461 N N . SER D 1 59 ? 34.58815 37.09113 75.79988 1.000 20.10527 99 SER D N 1
ATOM 2462 C CA . SER D 1 59 ? 33.96338 37.25914 74.49376 1.000 18.90826 99 SER D CA 1
ATOM 2463 C C . SER D 1 59 ? 32.73632 36.36886 74.36954 1.000 15.46092 99 SER D C 1
ATOM 2464 O O . SER D 1 59 ? 32.64381 35.31247 75.00154 1.000 16.81233 99 SER D O 1
ATOM 2467 N N . ALA D 1 60 ? 31.82370 36.78028 73.49448 1.000 8.99987 100 ALA D N 1
ATOM 2468 C CA . ALA D 1 60 ? 30.60373 36.02226 73.23521 1.000 15.18767 100 ALA D CA 1
ATOM 2469 C C . ALA D 1 60 ? 30.12411 36.25532 71.81240 1.000 17.28185 100 ALA D C 1
ATOM 2470 O O . ALA D 1 60 ? 30.27122 37.35237 71.26538 1.000 13.67877 100 ALA D O 1
ATOM 2472 N N . LEU D 1 61 ? 29.52745 35.21663 71.23030 1.000 15.08556 101 LEU D N 1
ATOM 2473 C CA . LEU D 1 61 ? 28.76100 35.37074 70.01213 1.000 13.43212 101 LEU D CA 1
ATOM 2474 C C . LEU D 1 61 ? 27.34409 35.80598 70.38590 1.000 12.76708 101 LEU D C 1
ATOM 2475 O O . LEU D 1 61 ? 26.72470 35.21062 71.27552 1.000 15.02679 101 LEU D O 1
ATOM 2480 N N . ALA D 1 62 ? 26.85011 36.84608 69.72795 1.000 15.73928 102 ALA D N 1
ATOM 2481 C CA . ALA D 1 62 ? 25.48169 37.32678 69.90680 1.000 15.52746 102 ALA D CA 1
ATOM 2482 C C . ALA D 1 62 ? 24.78248 37.35812 68.56008 1.000 16.98207 102 ALA D C 1
ATOM 2483 O O . ALA D 1 62 ? 25.35354 37.83132 67.57315 1.000 14.02403 102 ALA D O 1
ATOM 2485 N N . HIS D 1 63 ? 23.51207 36.94909 68.53801 1.000 15.01615 103 HIS D N 1
ATOM 2486 C CA . HIS D 1 63 ? 22.80210 36.84165 67.27255 1.000 16.31269 103 HIS D CA 1
ATOM 2487 C C . HIS D 1 63 ? 21.29848 36.81914 67.52964 1.000 14.71941 103 HIS D C 1
ATOM 2488 O O . HIS D 1 63 ? 20.83130 36.11360 68.43409 1.000 12.82370 103 HIS D O 1
ATOM 2495 N N . ILE D 1 64 ? 20.54839 37.58804 66.74089 1.000 12.29110 104 ILE D N 1
ATOM 2496 C CA . ILE D 1 64 ? 19.09219 37.63584 66.88442 1.000 16.40144 104 ILE D CA 1
ATOM 2497 C C . ILE D 1 64 ? 18.45634 37.85373 65.52049 1.000 16.79711 104 ILE D C 1
ATOM 2498 O O . ILE D 1 64 ? 18.97069 38.59186 64.67831 1.000 12.86101 104 ILE D O 1
ATOM 2503 N N . VAL D 1 65 ? 17.34016 37.17864 65.30129 1.000 13.32198 105 VAL D N 1
ATOM 2504 C CA A VAL D 1 65 ? 16.55383 37.34551 64.09151 0.554 13.74498 105 VAL D CA 1
ATOM 2505 C CA B VAL D 1 65 ? 16.54610 37.30435 64.08730 0.446 13.85838 105 VAL D CA 1
ATOM 2506 C C . VAL D 1 65 ? 15.10537 37.51476 64.51892 1.000 16.53686 105 VAL D C 1
ATOM 2507 O O . VAL D 1 65 ? 14.66054 36.92096 65.50983 1.000 16.08632 105 VAL D O 1
ATOM 2514 N N . ALA D 1 66 ? 14.37598 38.34621 63.79137 1.000 11.78749 106 ALA D N 1
ATOM 2515 C CA . ALA D 1 66 ? 12.98153 38.59171 64.11965 1.000 14.43895 106 ALA D CA 1
ATOM 2516 C C . ALA D 1 66 ? 12.20211 38.79887 62.83817 1.000 19.54025 106 ALA D C 1
ATOM 2517 O O . ALA D 1 66 ? 12.70325 39.41204 61.89489 1.000 15.63007 106 ALA D O 1
ATOM 2519 N N . GLN D 1 67 ? 10.96486 38.32143 62.82192 1.000 15.53646 107 GLN D N 1
ATOM 2520 C CA . GLN D 1 67 ? 10.08203 38.52461 61.68983 1.000 20.03486 107 GLN D CA 1
ATOM 2521 C C . GLN D 1 67 ? 8.68858 38.78701 62.20641 1.000 21.47980 107 GLN D C 1
ATOM 2522 O O . GLN D 1 67 ? 8.22390 38.08959 63.11230 1.000 20.12864 107 GLN D O 1
ATOM 2528 N N . GLY D 1 68 ? 8.02799 39.78831 61.63216 1.000 26.85335 108 GLY D N 1
ATOM 2529 C CA . GLY D 1 68 ? 6.68968 40.11749 62.06848 1.000 30.91610 108 GLY D CA 1
ATOM 2530 C C . GLY D 1 68 ? 5.68557 40.34685 60.96054 1.000 23.72129 108 GLY D C 1
ATOM 2531 O O . GLY D 1 68 ? 5.91887 40.01225 59.79517 1.000 20.67540 108 GLY D O 1
ATOM 2532 N N . ASN D 1 69 ? 4.55002 40.92322 61.34978 1.000 26.11888 109 ASN D N 1
ATOM 2533 C CA . ASN D 1 69 ? 3.43908 41.30464 60.48864 1.000 32.75911 109 ASN D CA 1
ATOM 2534 C C . ASN D 1 69 ? 3.50442 42.74580 59.98925 1.000 30.86673 109 ASN D C 1
ATOM 2535 O O . ASN D 1 69 ? 2.67440 43.13166 59.16254 1.000 39.91312 109 ASN D O 1
ATOM 2540 N N . ALA D 1 70 ? 4.44327 43.55405 60.46038 1.000 24.45641 110 ALA D N 1
ATOM 2541 C CA . ALA D 1 70 ? 4.43220 44.97416 60.14871 1.000 24.94123 110 ALA D CA 1
ATOM 2542 C C . ALA D 1 70 ? 5.43679 45.31902 59.04902 1.000 23.69493 110 ALA D C 1
ATOM 2543 O O . ALA D 1 70 ? 6.26546 44.50451 58.64795 1.000 21.30947 110 ALA D O 1
ATOM 2545 N N . ASP D 1 71 ? 5.33482 46.56102 58.56194 1.000 20.38808 111 ASP D N 1
ATOM 2546 C CA . ASP D 1 71 ? 6.11542 47.04009 57.43041 1.000 23.83047 111 ASP D CA 1
ATOM 2547 C C . ASP D 1 71 ? 7.55530 47.38828 57.77863 1.000 17.34459 111 ASP D C 1
ATOM 2548 O O . ASP D 1 71 ? 8.34982 47.58834 56.86170 1.000 20.76564 111 ASP D O 1
ATOM 2553 N N . HIS D 1 72 ? 7.87851 47.53458 59.06017 1.000 20.04107 112 HIS D N 1
ATOM 2554 C CA . HIS D 1 72 ? 9.14227 48.09426 59.52526 1.000 19.19879 112 HIS D CA 1
ATOM 2555 C C . HIS D 1 72 ? 9.55867 47.37163 60.79769 1.000 22.47370 112 HIS D C 1
ATOM 2556 O O . HIS D 1 72 ? 8.74811 47.21801 61.71425 1.000 22.32544 112 HIS D O 1
ATOM 2563 N N . ILE D 1 73 ? 10.82116 46.96093 60.87944 1.000 17.06592 113 ILE D N 1
ATOM 2564 C CA . ILE D 1 73 ? 11.31192 46.26010 62.05793 1.000 12.44319 113 ILE D CA 1
ATOM 2565 C C . ILE D 1 73 ? 12.80731 46.51288 62.18645 1.000 14.45453 113 ILE D C 1
ATOM 2566 O O . ILE D 1 73 ? 13.49871 46.74460 61.18908 1.000 16.94106 113 ILE D O 1
ATOM 2571 N N . GLY D 1 74 ? 13.29743 46.50189 63.43140 1.000 13.68011 114 GLY D N 1
ATOM 2572 C CA . GLY D 1 74 ? 14.71860 46.66637 63.69843 1.000 13.10514 114 GLY D CA 1
ATOM 2573 C C . GLY D 1 74 ? 15.18143 45.83423 64.87173 1.000 17.50412 114 GLY D C 1
ATOM 2574 O O . GLY D 1 74 ? 14.37435 45.37740 65.69215 1.000 14.32395 114 GLY D O 1
ATOM 2575 N N . CYS D 1 75 ? 16.50506 45.63808 64.94619 1.000 14.26796 115 CYS D N 1
ATOM 2576 C CA . CYS D 1 75 ? 17.14554 44.97986 66.09033 1.000 14.68999 115 CYS D CA 1
ATOM 2577 C C . CYS D 1 75 ? 18.37855 45.76370 66.50021 1.000 13.99058 115 CYS D C 1
ATOM 2578 O O . CYS D 1 75 ? 18.98070 46.46889 65.69166 1.000 12.33424 115 CYS D O 1
ATOM 2581 N N . ARG D 1 76 ? 18.74799 45.62518 67.77367 1.000 10.50059 116 ARG D N 1
ATOM 2582 C CA . ARG D 1 76 ? 19.99284 46.16033 68.28994 1.000 10.02713 116 ARG D CA 1
ATOM 2583 C C . ARG D 1 76 ? 20.61766 45.09954 69.18550 1.000 16.26662 116 ARG D C 1
ATOM 2584 O O . ARG D 1 76 ? 19.90488 44.33558 69.85215 1.000 13.11748 116 ARG D O 1
ATOM 2592 N N . ILE D 1 77 ? 21.94314 45.02593 69.16013 1.000 12.38774 117 ILE D N 1
ATOM 2593 C CA . ILE D 1 77 ? 22.72696 44.27849 70.13689 1.000 11.56729 117 ILE D CA 1
ATOM 2594 C C . ILE D 1 77 ? 23.54066 45.29623 70.91059 1.000 19.64941 117 ILE D C 1
ATOM 2595 O O . ILE D 1 77 ? 24.34362 46.03667 70.32056 1.000 12.26628 117 ILE D O 1
ATOM 2600 N N . ILE D 1 78 ? 23.31871 45.34181 72.22200 1.000 13.57309 118 ILE D N 1
ATOM 2601 C CA . ILE D 1 78 ? 23.91480 46.33352 73.11601 1.000 14.73663 118 ILE D CA 1
ATOM 2602 C C . ILE D 1 78 ? 24.73668 45.60166 74.16583 1.000 13.18844 118 ILE D C 1
ATOM 2603 O O . ILE D 1 78 ? 24.21804 44.71016 74.85526 1.000 14.52177 118 ILE D O 1
ATOM 2608 N N . VAL D 1 79 ? 26.00461 45.98387 74.30657 1.000 11.10310 119 VAL D N 1
ATOM 2609 C CA . VAL D 1 79 ? 26.92557 45.25895 75.16721 1.000 14.44791 119 VAL D CA 1
ATOM 2610 C C . VAL D 1 79 ? 27.53609 46.23807 76.15814 1.000 16.87293 119 VAL D C 1
ATOM 2611 O O . VAL D 1 79 ? 28.20092 47.20867 75.76574 1.000 16.54784 119 VAL D O 1
ATOM 2615 N N . ASP D 1 80 ? 27.26504 46.00870 77.43532 1.000 14.79463 120 ASP D N 1
ATOM 2616 C CA . ASP D 1 80 ? 27.70395 46.89795 78.50573 1.000 12.52813 120 ASP D CA 1
ATOM 2617 C C . ASP D 1 80 ? 27.25570 48.32639 78.23698 1.000 15.06980 120 ASP D C 1
ATOM 2618 O O . ASP D 1 80 ? 27.97862 49.28882 78.49463 1.000 18.19328 120 ASP D O 1
ATOM 2623 N N . GLY D 1 81 ? 26.04524 48.46712 77.70465 1.000 14.93535 121 GLY D N 1
ATOM 2624 C CA . GLY D 1 81 ? 25.50175 49.76631 77.40633 1.000 14.63874 121 GLY D CA 1
ATOM 2625 C C . GLY D 1 81 ? 25.95080 50.36085 76.09606 1.000 16.52336 121 GLY D C 1
ATOM 2626 O O . GLY D 1 81 ? 25.42027 51.40178 75.70449 1.000 20.75319 121 GLY D O 1
ATOM 2627 N N . GLU D 1 82 ? 26.90531 49.73968 75.40245 1.000 16.00689 122 GLU D N 1
ATOM 2628 C CA . GLU D 1 82 ? 27.41609 50.24608 74.13516 1.000 19.11620 122 GLU D CA 1
ATOM 2629 C C . GLU D 1 82 ? 26.73628 49.54302 72.96121 1.000 15.59517 122 GLU D C 1
ATOM 2630 O O . GLU D 1 82 ? 26.69790 48.30954 72.89183 1.000 15.41461 122 GLU D O 1
ATOM 2636 N N . LEU D 1 83 ? 26.19111 50.33200 72.04857 1.000 13.07649 123 LEU D N 1
ATOM 2637 C CA . LEU D 1 83 ? 25.53767 49.80405 70.86434 1.000 17.68572 123 LEU D CA 1
ATOM 2638 C C . LEU D 1 83 ? 26.57408 49.15353 69.95776 1.000 13.58969 123 LEU D C 1
ATOM 2639 O O . LEU D 1 83 ? 27.53710 49.80794 69.53899 1.000 17.66668 123 LEU D O 1
ATOM 2644 N N . ARG D 1 84 ? 26.40232 47.87538 69.65076 1.000 11.33679 124 ARG D N 1
ATOM 2645 C CA . ARG D 1 84 ? 27.38680 47.20777 68.80991 1.000 12.81951 124 ARG D CA 1
ATOM 2646 C C . ARG D 1 84 ? 26.89725 47.00210 67.38272 1.000 18.33694 124 ARG D C 1
ATOM 2647 O O . ARG D 1 84 ? 27.68051 47.13615 66.44043 1.000 16.86777 124 ARG D O 1
ATOM 2655 N N . VAL D 1 85 ? 25.61321 46.67709 67.20924 1.000 16.16912 125 VAL D N 1
ATOM 2656 C CA . VAL D 1 85 ? 25.00710 46.41329 65.90909 1.000 12.79952 125 VAL D CA 1
ATOM 2657 C C . VAL D 1 85 ? 23.57759 46.93827 65.94697 1.000 22.00829 125 VAL D C 1
ATOM 2658 O O . VAL D 1 85 ? 22.86986 46.75725 66.94598 1.000 13.12427 125 VAL D O 1
ATOM 2662 N N . GLU D 1 86 ? 23.15352 47.58716 64.85968 1.000 14.97135 126 GLU D N 1
ATOM 2663 C CA . GLU D 1 86 ? 21.75800 47.96933 64.66161 1.000 14.27416 126 GLU D CA 1
ATOM 2664 C C . GLU D 1 86 ? 21.39416 47.69297 63.21252 1.000 19.38083 126 GLU D C 1
ATOM 2665 O O . GLU D 1 86 ? 22.12004 48.11403 62.30591 1.000 15.42491 126 GLU D O 1
ATOM 2671 N N . SER D 1 87 ? 20.30206 46.95886 62.99488 1.000 15.01371 127 SER D N 1
ATOM 2672 C CA . SER D 1 87 ? 19.80602 46.65691 61.65873 1.000 16.23837 127 SER D CA 1
ATOM 2673 C C . SER D 1 87 ? 18.32923 47.01161 61.58845 1.000 18.69669 127 SER D C 1
ATOM 2674 O O . SER D 1 87 ? 17.59719 46.83854 62.56698 1.000 13.27677 127 SER D O 1
ATOM 2677 N N . VAL D 1 88 ? 17.89453 47.54409 60.45537 1.000 13.66115 128 VAL D N 1
ATOM 2678 C CA . VAL D 1 88 ? 16.47473 47.80454 60.25089 1.000 10.72666 128 VAL D CA 1
ATOM 2679 C C . VAL D 1 88 ? 16.08772 47.31270 58.86142 1.000 16.12910 128 VAL D C 1
ATOM 2680 O O . VAL D 1 88 ? 16.92239 47.24005 57.95079 1.000 14.46964 128 VAL D O 1
ATOM 2684 N N . SER D 1 89 ? 14.81642 46.93461 58.71046 1.000 12.44067 129 SER D N 1
ATOM 2685 C CA . SER D 1 89 ? 14.28189 46.52677 57.41707 1.000 13.47147 129 SER D CA 1
ATOM 2686 C C . SER D 1 89 ? 12.89001 47.11118 57.22588 1.000 19.33337 129 SER D C 1
ATOM 2687 O O . SER D 1 89 ? 12.12373 47.23122 58.18721 1.000 14.58344 129 SER D O 1
ATOM 2690 N N . THR D 1 90 ? 12.58499 47.50391 55.98667 1.000 10.33201 130 THR D N 1
ATOM 2691 C CA . THR D 1 90 ? 11.26442 47.99156 55.58952 1.000 17.31249 130 THR D CA 1
ATOM 2692 C C . THR D 1 90 ? 10.76522 47.17754 54.40870 1.000 21.44283 130 THR D C 1
ATOM 2693 O O . THR D 1 90 ? 11.48172 47.01136 53.41804 1.000 18.71878 130 THR D O 1
ATOM 2697 N N . GLY D 1 91 ? 9.53495 46.69984 54.50790 1.000 17.64370 131 GLY D N 1
ATOM 2698 C CA . GLY D 1 91 ? 8.95308 45.84200 53.49714 1.000 17.18658 131 GLY D CA 1
ATOM 2699 C C . GLY D 1 91 ? 7.80571 45.06813 54.10125 1.000 21.02497 131 GLY D C 1
ATOM 2700 O O . GLY D 1 91 ? 7.60085 45.06569 55.31136 1.000 17.45211 131 GLY D O 1
ATOM 2701 N N . VAL D 1 92 ? 7.03910 44.40529 53.23435 1.000 25.16679 132 VAL D N 1
ATOM 2702 C CA . VAL D 1 92 ? 5.88782 43.65167 53.73250 1.000 25.89162 132 VAL D CA 1
ATOM 2703 C C . VAL D 1 92 ? 6.37329 42.50696 54.60794 1.000 17.79045 132 VAL D C 1
ATOM 2704 O O . VAL D 1 92 ? 7.29257 41.77011 54.22794 1.000 20.27252 132 VAL D O 1
ATOM 2708 N N . ASN D 1 93 ? 5.77347 42.36980 55.80038 1.000 18.61527 133 ASN D N 1
ATOM 2709 C CA . ASN D 1 93 ? 6.17690 41.34418 56.77288 1.000 23.37071 133 ASN D CA 1
ATOM 2710 C C . ASN D 1 93 ? 7.68317 41.38099 56.99924 1.000 20.50702 133 ASN D C 1
ATOM 2711 O O . ASN D 1 93 ? 8.38611 40.37840 56.84365 1.000 18.24692 133 ASN D O 1
ATOM 2716 N N . ALA D 1 94 ? 8.16939 42.57055 57.35887 1.000 15.04464 134 ALA D N 1
ATOM 2717 C CA . ALA D 1 94 ? 9.60506 42.81629 57.41848 1.000 18.82805 134 ALA D CA 1
ATOM 2718 C C . ALA D 1 94 ? 10.27467 41.86726 58.39563 1.000 17.88197 134 ALA D C 1
ATOM 2719 O O . ALA D 1 94 ? 9.69845 41.47959 59.41366 1.000 15.80799 134 ALA D O 1
ATOM 2721 N N . GLN D 1 95 ? 11.51924 41.51078 58.09430 1.000 14.44043 135 GLN D N 1
ATOM 2722 C CA . GLN D 1 95 ? 12.32442 40.74867 59.02975 1.000 15.07909 135 GLN D CA 1
ATOM 2723 C C . GLN D 1 95 ? 13.70913 41.36158 59.11762 1.000 15.79778 135 GLN D C 1
ATOM 2724 O O . GLN D 1 95 ? 14.17836 42.03538 58.18771 1.000 14.80293 135 GLN D O 1
ATOM 2730 N N . THR D 1 96 ? 14.37284 41.11548 60.24001 1.000 14.67754 136 THR D N 1
ATOM 2731 C CA . THR D 1 96 ? 15.71019 41.66162 60.39836 1.000 13.60569 136 THR D CA 1
ATOM 2732 C C . THR D 1 96 ? 16.57464 40.71986 61.21185 1.000 17.51920 136 THR D C 1
ATOM 2733 O O . THR D 1 96 ? 16.07347 39.83468 61.91968 1.000 18.17718 136 THR D O 1
ATOM 2737 N N . TYR D 1 97 ? 17.89044 40.93303 61.12272 1.000 12.25336 137 TYR D N 1
ATOM 2738 C CA . TYR D 1 97 ? 18.80336 40.22225 62.00599 1.000 16.11071 137 TYR D CA 1
ATOM 2739 C C . TYR D 1 97 ? 20.01252 41.07880 62.35670 1.000 17.79755 137 TYR D C 1
ATOM 2740 O O . TYR D 1 97 ? 20.37464 42.02660 61.64449 1.000 15.84670 137 TYR D O 1
ATOM 2749 N N . CYS D 1 98 ? 20.61523 40.72862 63.49428 1.000 14.14400 138 CYS D N 1
ATOM 2750 C CA . CYS D 1 98 ? 21.79971 41.38395 64.03366 1.000 14.83419 138 CYS D CA 1
ATOM 2751 C C . CYS D 1 98 ? 22.74906 40.29754 64.50512 1.000 14.04652 138 CYS D C 1
ATOM 2752 O O . CYS D 1 98 ? 22.31376 39.36205 65.17893 1.000 16.19448 138 CYS D O 1
ATOM 2755 N N . ILE D 1 99 ? 24.03952 40.43837 64.21727 1.000 13.33413 139 ILE D N 1
ATOM 2756 C CA . ILE D 1 99 ? 25.03230 39.46848 64.67939 1.000 14.46612 139 ILE D CA 1
ATOM 2757 C C . ILE D 1 99 ? 26.28026 40.21136 65.14199 1.000 14.94747 139 ILE D C 1
ATOM 2758 O O . ILE D 1 99 ? 26.74887 41.13818 64.46785 1.000 17.07201 139 ILE D O 1
ATOM 2763 N N . GLU D 1 100 ? 26.82950 39.80641 66.28433 1.000 11.78791 140 GLU D N 1
ATOM 2764 C CA . GLU D 1 100 ? 28.09921 40.36871 66.73556 1.000 14.31052 140 GLU D CA 1
ATOM 2765 C C . GLU D 1 100 ? 28.92520 39.19836 67.23957 1.000 17.76570 140 GLU D C 1
ATOM 2766 O O . GLU D 1 100 ? 28.63181 38.63833 68.29961 1.000 16.09732 140 GLU D O 1
ATOM 2772 N N . LYS D 1 101 ? 29.92819 38.80487 66.45250 1.000 18.11054 141 LYS D N 1
ATOM 2773 C CA . LYS D 1 101 ? 30.71645 37.61868 66.76171 1.000 17.70009 141 LYS D CA 1
ATOM 2774 C C . LYS D 1 101 ? 31.67954 37.85662 67.90974 1.000 19.69289 141 LYS D C 1
ATOM 2775 O O . LYS D 1 101 ? 32.17058 36.89103 68.50893 1.000 23.08525 141 LYS D O 1
ATOM 2781 N N . SER D 1 102 ? 31.97612 39.11435 68.22763 1.000 16.15531 142 SER D N 1
ATOM 2782 C CA . SER D 1 102 ? 32.89402 39.42885 69.31086 1.000 20.60571 142 SER D CA 1
ATOM 2783 C C . SER D 1 102 ? 32.25295 40.40886 70.30210 1.000 22.32518 142 SER D C 1
ATOM 2784 O O . SER D 1 102 ? 32.76182 41.50148 70.55657 1.000 21.53828 142 SER D O 1
ATOM 2787 N N A ALA D 1 103 ? 31.11625 40.01164 70.86057 0.528 18.92982 143 ALA D N 1
ATOM 2788 N N B ALA D 1 103 ? 31.12718 40.00660 70.88230 0.472 18.96803 143 ALA D N 1
ATOM 2789 C CA A ALA D 1 103 ? 30.51442 40.78111 71.94195 0.528 19.33754 143 ALA D CA 1
ATOM 2790 C CA B ALA D 1 103 ? 30.49756 40.81166 71.92847 0.472 19.31747 143 ALA D CA 1
ATOM 2791 C C A ALA D 1 103 ? 31.42159 40.73615 73.17117 0.528 15.90001 143 ALA D C 1
ATOM 2792 C C B ALA D 1 103 ? 31.37683 40.84536 73.17838 0.472 15.89134 143 ALA D C 1
ATOM 2793 O O A ALA D 1 103 ? 32.19647 39.79161 73.35715 0.528 11.67568 143 ALA D O 1
ATOM 2794 O O B ALA D 1 103 ? 31.54353 41.88727 73.81518 0.472 8.97012 143 ALA D O 1
ATOM 2797 N N . ASP E 1 12 ? 8.77662 58.16523 64.31834 1.000 60.28286 12 ASP E N 1
ATOM 2798 C CA . ASP E 1 12 ? 9.35647 56.96468 64.90602 1.000 44.09799 12 ASP E CA 1
ATOM 2799 C C . ASP E 1 12 ? 9.14728 56.92820 66.42117 1.000 39.04524 12 ASP E C 1
ATOM 2800 O O . ASP E 1 12 ? 9.20836 57.96086 67.08655 1.000 48.27694 12 ASP E O 1
ATOM 2802 N N . PRO E 1 13 ? 8.90841 55.74499 66.97329 1.000 37.55566 13 PRO E N 1
ATOM 2803 C CA . PRO E 1 13 ? 8.80314 55.62071 68.42983 1.000 29.66358 13 PRO E CA 1
ATOM 2804 C C . PRO E 1 13 ? 10.13959 55.79511 69.12123 1.000 27.65422 13 PRO E C 1
ATOM 2805 O O . PRO E 1 13 ? 11.19897 55.44216 68.59318 1.000 31.49831 13 PRO E O 1
ATOM 2809 N N . LYS E 1 14 ? 10.07237 56.37901 70.31118 1.000 23.03455 14 LYS E N 1
ATOM 2810 C CA . LYS E 1 14 ? 11.19705 56.41504 71.23478 1.000 25.16423 14 LYS E CA 1
ATOM 2811 C C . LYS E 1 14 ? 11.20519 55.10159 72.00313 1.000 21.53617 14 LYS E C 1
ATOM 2812 O O . LYS E 1 14 ? 10.20539 54.73792 72.62283 1.000 21.40429 14 LYS E O 1
ATOM 2818 N N . VAL E 1 15 ? 12.31946 54.38884 71.94817 1.000 21.21901 15 VAL E N 1
ATOM 2819 C CA . VAL E 1 15 ? 12.47532 53.09555 72.60295 1.000 16.71677 15 VAL E CA 1
ATOM 2820 C C . VAL E 1 15 ? 13.33196 53.31398 73.84236 1.000 14.62094 15 VAL E C 1
ATOM 2821 O O . VAL E 1 15 ? 14.45543 53.82818 73.74650 1.000 17.09106 15 VAL E O 1
ATOM 2825 N N . VAL E 1 16 ? 12.80488 52.95363 75.01498 1.000 15.81078 16 VAL E N 1
ATOM 2826 C CA . VAL E 1 16 ? 13.50709 53.18265 76.27166 1.000 14.57611 16 VAL E CA 1
ATOM 2827 C C . VAL E 1 16 ? 13.76597 51.84539 76.93460 1.000 14.95931 16 VAL E C 1
ATOM 2828 O O . VAL E 1 16 ? 12.82518 51.09927 77.20321 1.000 13.79453 16 VAL E O 1
ATOM 2832 N N . THR E 1 17 ? 15.02653 51.56210 77.24299 1.000 16.66287 17 THR E N 1
ATOM 2833 C CA . THR E 1 17 ? 15.38349 50.31683 77.90146 1.000 12.39897 17 THR E CA 1
ATOM 2834 C C . THR E 1 17 ? 16.06347 50.58911 79.23257 1.000 17.98389 17 THR E C 1
ATOM 2835 O O . THR E 1 17 ? 17.01982 51.37465 79.30662 1.000 13.47152 17 THR E O 1
ATOM 2839 N N . TYR E 1 18 ? 15.54676 49.93825 80.28102 1.000 11.54683 18 TYR E N 1
ATOM 2840 C CA . TYR E 1 18 ? 16.17879 49.87165 81.59364 1.000 11.19545 18 TYR E CA 1
ATOM 2841 C C . TYR E 1 18 ? 16.94110 48.56145 81.75909 1.000 12.21145 18 TYR E C 1
ATOM 2842 O O . TYR E 1 18 ? 16.37390 47.49599 81.52588 1.000 10.45012 18 TYR E O 1
ATOM 2851 N N . GLU E 1 19 ? 18.14987 48.62709 82.30851 1.000 11.69181 19 GLU E N 1
ATOM 2852 C CA . GLU E 1 19 ? 18.92709 47.43564 82.66012 1.000 18.65977 19 GLU E CA 1
ATOM 2853 C C . GLU E 1 19 ? 19.31818 47.49987 84.12657 1.000 15.75229 19 GLU E C 1
ATOM 2854 O O . GLU E 1 19 ? 19.70109 48.56566 84.62002 1.000 15.55896 19 GLU E O 1
ATOM 2860 N N . ILE E 1 20 ? 19.21443 46.36201 84.81480 1.000 11.72469 20 ILE E N 1
ATOM 2861 C CA . ILE E 1 20 ? 19.72572 46.18973 86.16920 1.000 13.81340 20 ILE E CA 1
ATOM 2862 C C . ILE E 1 20 ? 20.66080 44.99295 86.13796 1.000 15.36345 20 ILE E C 1
ATOM 2863 O O . ILE E 1 20 ? 20.28071 43.91647 85.66307 1.000 14.89209 20 ILE E O 1
ATOM 2868 N N . PHE E 1 21 ? 21.86811 45.16819 86.65057 1.000 15.35666 21 PHE E N 1
ATOM 2869 C CA . PHE E 1 21 ? 22.92200 44.18890 86.44453 1.000 16.13835 21 PHE E CA 1
ATOM 2870 C C . PHE E 1 21 ? 23.91356 44.27938 87.59867 1.000 17.44398 21 PHE E C 1
ATOM 2871 O O . PHE E 1 21 ? 23.81079 45.15059 88.47089 1.000 15.37939 21 PHE E O 1
ATOM 2879 N N . GLY E 1 22 ? 24.89772 43.38128 87.58541 1.000 14.26018 22 GLY E N 1
ATOM 2880 C CA . GLY E 1 22 ? 26.06579 43.59943 88.41607 1.000 17.15155 22 GLY E CA 1
ATOM 2881 C C . GLY E 1 22 ? 26.58689 42.38020 89.14700 1.000 23.94779 22 GLY E C 1
ATOM 2882 O O . GLY E 1 22 ? 27.80063 42.24605 89.32714 1.000 16.82256 22 GLY E O 1
ATOM 2883 N N . THR E 1 23 ? 25.68541 41.49707 89.57730 1.000 18.72258 23 THR E N 1
ATOM 2884 C CA . THR E 1 23 ? 26.03872 40.29485 90.33693 1.000 20.29265 23 THR E CA 1
ATOM 2885 C C . THR E 1 23 ? 25.13511 39.20301 89.77936 1.000 25.14172 23 THR E C 1
ATOM 2886 O O . THR E 1 23 ? 23.93975 39.14323 90.12411 1.000 18.85583 23 THR E O 1
ATOM 2890 N N . PRO E 1 24 ? 25.64354 38.36830 88.88370 1.000 16.74837 24 PRO E N 1
ATOM 2891 C CA . PRO E 1 24 ? 24.80635 37.31187 88.29644 1.000 24.67112 24 PRO E CA 1
ATOM 2892 C C . PRO E 1 24 ? 24.19390 36.42930 89.37846 1.000 20.36251 24 PRO E C 1
ATOM 2893 O O . PRO E 1 24 ? 24.88536 35.96852 90.28349 1.000 19.53939 24 PRO E O 1
ATOM 2897 N N . GLY E 1 25 ? 22.88300 36.20539 89.28688 1.000 20.73302 25 GLY E N 1
ATOM 2898 C CA . GLY E 1 25 ? 22.18884 35.39085 90.25807 1.000 25.14306 25 GLY E CA 1
ATOM 2899 C C . GLY E 1 25 ? 21.66467 36.12345 91.48109 1.000 28.85199 25 GLY E C 1
ATOM 2900 O O . GLY E 1 25 ? 20.80122 35.58047 92.17681 1.000 30.06168 25 GLY E O 1
ATOM 2901 N N . ALA E 1 26 ? 22.15917 37.32414 91.78111 1.000 21.93917 26 ALA E N 1
ATOM 2902 C CA . ALA E 1 26 ? 21.57830 38.09378 92.87317 1.000 26.01373 26 ALA E CA 1
ATOM 2903 C C . ALA E 1 26 ? 20.09009 38.28249 92.63557 1.000 19.81101 26 ALA E C 1
ATOM 2904 O O . ALA E 1 26 ? 19.62049 38.30404 91.49700 1.000 19.23262 26 ALA E O 1
ATOM 2906 N N . VAL E 1 27 ? 19.34352 38.41233 93.72445 1.000 18.63305 27 VAL E N 1
ATOM 2907 C CA . VAL E 1 27 ? 17.90229 38.59402 93.66510 1.000 21.89618 27 VAL E CA 1
ATOM 2908 C C . VAL E 1 27 ? 17.60501 39.99099 94.19234 1.000 22.97268 27 VAL E C 1
ATOM 2909 O O . VAL E 1 27 ? 18.14359 40.38295 95.23044 1.000 24.35042 27 VAL E O 1
ATOM 2913 N N . VAL E 1 28 ? 16.78128 40.75384 93.46131 1.000 20.24927 28 VAL E N 1
ATOM 2914 C CA . VAL E 1 28 ? 16.56956 42.17028 93.74159 1.000 18.08765 28 VAL E CA 1
ATOM 2915 C C . VAL E 1 28 ? 15.08693 42.50057 93.64399 1.000 24.73972 28 VAL E C 1
ATOM 2916 O O . VAL E 1 28 ? 14.29225 41.76426 93.05632 1.000 24.82677 28 VAL E O 1
ATOM 2920 N N . ASP E 1 29 ? 14.72356 43.63462 94.22833 1.000 24.17185 29 ASP E N 1
ATOM 2921 C CA . ASP E 1 29 ? 13.42716 44.24747 94.01469 1.000 21.30004 29 ASP E CA 1
ATOM 2922 C C . ASP E 1 29 ? 13.66694 45.49427 93.17655 1.000 21.74756 29 ASP E C 1
ATOM 2923 O O . ASP E 1 29 ? 14.68142 46.17551 93.35581 1.000 20.60558 29 ASP E O 1
ATOM 2928 N N . ILE E 1 30 ? 12.74837 45.78947 92.26370 1.000 21.00039 30 ILE E N 1
ATOM 2929 C CA . ILE E 1 30 ? 12.90521 46.89617 91.32777 1.000 19.98721 30 ILE E CA 1
ATOM 2930 C C . ILE E 1 30 ? 11.66388 47.77817 91.35963 1.000 23.73609 30 ILE E C 1
ATOM 2931 O O . ILE E 1 30 ? 10.53949 47.28002 91.48841 1.000 22.96973 30 ILE E O 1
ATOM 2936 N N . ASN E 1 31 ? 11.88198 49.08933 91.24777 1.000 22.18534 31 ASN E N 1
ATOM 2937 C CA . ASN E 1 31 ? 10.83260 50.08230 91.03290 1.000 24.59312 31 ASN E CA 1
ATOM 2938 C C . ASN E 1 31 ? 11.25125 50.94664 89.84932 1.000 20.57820 31 ASN E C 1
ATOM 2939 O O . ASN E 1 31 ? 12.32990 51.56171 89.87972 1.000 18.93886 31 ASN E O 1
ATOM 2944 N N . TYR E 1 32 ? 10.42120 50.96572 88.79993 1.000 15.49266 32 TYR E N 1
ATOM 2945 C CA . TYR E 1 32 ? 10.72295 51.70434 87.57547 1.000 20.76132 32 TYR E CA 1
ATOM 2946 C C . TYR E 1 32 ? 9.49300 52.47391 87.09960 1.000 20.62128 32 TYR E C 1
ATOM 2947 O O . TYR E 1 32 ? 8.35481 52.09365 87.37071 1.000 21.23242 32 TYR E O 1
ATOM 2956 N N . LEU E 1 33 ? 9.73787 53.55781 86.36054 1.000 17.28908 33 LEU E N 1
ATOM 2957 C CA . LEU E 1 33 ? 8.67812 54.40527 85.82739 1.000 16.86101 33 LEU E CA 1
ATOM 2958 C C . LEU E 1 33 ? 8.36480 53.99866 84.39615 1.000 19.82958 33 LEU E C 1
ATOM 2959 O O . LEU E 1 33 ? 9.24001 54.07228 83.52730 1.000 21.51551 33 LEU E O 1
ATOM 2964 N N . ASP E 1 34 ? 7.11533 53.59439 84.14213 1.000 21.30704 34 ASP E N 1
ATOM 2965 C CA . ASP E 1 34 ? 6.76458 53.28102 82.76474 1.000 17.59957 34 ASP E CA 1
ATOM 2966 C C . ASP E 1 34 ? 6.50364 54.57227 81.98853 1.000 26.14357 34 ASP E C 1
ATOM 2967 O O . ASP E 1 34 ? 6.59961 55.67953 82.52585 1.000 19.91196 34 ASP E O 1
ATOM 2972 N N . LEU E 1 35 ? 6.26185 54.44883 80.68618 1.000 17.39530 35 LEU E N 1
ATOM 2973 C CA . LEU E 1 35 ? 6.21978 55.69467 79.93244 1.000 16.60035 35 LEU E CA 1
ATOM 2974 C C . LEU E 1 35 ? 4.84021 56.34073 79.94041 1.000 21.48835 35 LEU E C 1
ATOM 2975 O O . LEU E 1 35 ? 4.61038 57.28537 79.18117 1.000 25.03154 35 LEU E O 1
ATOM 2980 N N . ASP E 1 36 ? 3.93003 55.85363 80.78149 1.000 26.41954 36 ASP E N 1
ATOM 2981 C CA . ASP E 1 36 ? 2.75700 56.61377 81.19474 1.000 22.37235 36 ASP E CA 1
ATOM 2982 C C . ASP E 1 36 ? 3.01226 57.37802 82.48548 1.000 28.22136 36 ASP E C 1
ATOM 2983 O O . ASP E 1 36 ? 2.07941 57.97835 83.02866 1.000 28.47445 36 ASP E O 1
ATOM 2988 N N . ALA E 1 37 ? 4.24517 57.32724 82.99552 1.000 20.72278 37 ALA E N 1
ATOM 2989 C CA . ALA E 1 37 ? 4.63394 57.89505 84.29002 1.000 22.86379 37 ALA E CA 1
ATOM 2990 C C . ALA E 1 37 ? 3.96753 57.16021 85.45338 1.000 24.33046 37 ALA E C 1
ATOM 2991 O O . ALA E 1 37 ? 3.76510 57.73963 86.51341 1.000 21.79171 37 ALA E O 1
ATOM 2993 N N . ARG E 1 38 ? 3.63830 55.88056 85.26544 1.000 17.05466 38 ARG E N 1
ATOM 2994 C CA . ARG E 1 38 ? 3.14861 55.02137 86.33224 1.000 16.78233 38 ARG E CA 1
ATOM 2995 C C . ARG E 1 38 ? 4.30724 54.23606 86.93110 1.000 26.80315 38 ARG E C 1
ATOM 2996 O O . ARG E 1 38 ? 5.11208 53.64795 86.19940 1.000 21.15656 38 ARG E O 1
ATOM 3004 N N . THR E 1 39 ? 4.40040 54.22512 88.25840 1.000 21.50236 39 THR E N 1
ATOM 3005 C CA . THR E 1 39 ? 5.45491 53.44173 88.87753 1.000 19.74941 39 THR E CA 1
ATOM 3006 C C . THR E 1 39 ? 5.10585 51.96865 88.77066 1.000 25.79329 39 THR E C 1
ATOM 3007 O O . THR E 1 39 ? 3.94093 51.57463 88.87947 1.000 19.97342 39 THR E O 1
ATOM 3011 N N . GLN E 1 40 ? 6.11396 51.15231 88.50902 1.000 19.11494 40 GLN E N 1
ATOM 3012 C CA . GLN E 1 40 ? 5.92946 49.71279 88.42063 1.000 19.08378 40 GLN E CA 1
ATOM 3013 C C . GLN E 1 40 ? 6.89729 49.05111 89.38537 1.000 23.88659 40 GLN E C 1
ATOM 3014 O O . GLN E 1 40 ? 8.03418 49.50510 89.55120 1.000 25.10285 40 GLN E O 1
ATOM 3020 N N . ARG E 1 41 ? 6.42941 48.00449 90.05061 1.000 23.25337 41 ARG E N 1
ATOM 3021 C CA . ARG E 1 41 ? 7.23045 47.29945 91.03204 1.000 28.76139 41 ARG E CA 1
ATOM 3022 C C . ARG E 1 41 ? 7.36344 45.85240 90.59585 1.000 29.59154 41 ARG E C 1
ATOM 3023 O O . ARG E 1 41 ? 6.37400 45.21890 90.21676 1.000 29.93045 41 ARG E O 1
ATOM 3031 N N . VAL E 1 42 ? 8.58200 45.33383 90.63825 1.000 27.03135 42 VAL E N 1
ATOM 3032 C CA . VAL E 1 42 ? 8.83059 43.92961 90.35127 1.000 28.17786 42 VAL E CA 1
ATOM 3033 C C . VAL E 1 42 ? 9.67274 43.39523 91.50405 1.000 29.72247 42 VAL E C 1
ATOM 3034 O O . VAL E 1 42 ? 10.65616 44.03359 91.89620 1.000 29.46597 42 VAL E O 1
ATOM 3038 N N . ASN E 1 43 ? 9.26758 42.25497 92.07428 1.000 26.25823 43 ASN E N 1
ATOM 3039 C CA . ASN E 1 43 ? 9.89699 41.73324 93.27883 1.000 31.39264 43 ASN E CA 1
ATOM 3040 C C . ASN E 1 43 ? 10.59633 40.40999 93.01022 1.000 19.68298 43 ASN E C 1
ATOM 3041 O O . ASN E 1 43 ? 10.16717 39.61247 92.17312 1.000 27.55188 43 ASN E O 1
ATOM 3046 N N . ASP E 1 44 ? 11.67810 40.18781 93.75403 1.000 24.72385 44 ASP E N 1
ATOM 3047 C CA . ASP E 1 44 ? 12.38383 38.90331 93.75344 1.000 35.66415 44 ASP E CA 1
ATOM 3048 C C . ASP E 1 44 ? 12.78852 38.49871 92.33865 1.000 29.75776 44 ASP E C 1
ATOM 3049 O O . ASP E 1 44 ? 12.51093 37.39985 91.86315 1.000 33.57441 44 ASP E O 1
ATOM 3054 N N . VAL E 1 45 ? 13.47288 39.41406 91.67113 1.000 31.24310 45 VAL E N 1
ATOM 3055 C CA . VAL E 1 45 ? 13.97263 39.21271 90.32044 1.000 24.67684 45 VAL E CA 1
ATOM 3056 C C . VAL E 1 45 ? 15.45604 38.87289 90.38494 1.000 24.68832 45 VAL E C 1
ATOM 3057 O O . VAL E 1 45 ? 16.19054 39.42090 91.20826 1.000 19.69639 45 VAL E O 1
ATOM 3061 N N . THR E 1 46 ? 15.89430 37.96076 89.52103 1.000 21.09401 46 THR E N 1
ATOM 3062 C CA A THR E 1 46 ? 17.28874 37.52913 89.43924 0.692 20.76040 46 THR E CA 1
ATOM 3063 C CA B THR E 1 46 ? 17.29169 37.57261 89.48516 0.308 20.75542 46 THR E CA 1
ATOM 3064 C C . THR E 1 46 ? 18.02678 38.37570 88.40831 1.000 17.49253 46 THR E C 1
ATOM 3065 O O . THR E 1 46 ? 17.47273 38.68460 87.35174 1.000 19.84502 46 THR E O 1
ATOM 3072 N N . LEU E 1 47 ? 19.26481 38.76883 88.71295 1.000 20.11037 47 LEU E N 1
ATOM 3073 C CA . LEU E 1 47 ? 20.03673 39.58250 87.77898 1.000 17.82555 47 LEU E CA 1
ATOM 3074 C C . LEU E 1 47 ? 20.64991 38.69989 86.69246 1.000 15.84859 47 LEU E C 1
ATOM 3075 O O . LEU E 1 47 ? 21.05324 37.57317 86.97385 1.000 14.87155 47 LEU E O 1
ATOM 3080 N N . PRO E 1 48 ? 20.76538 39.19481 85.44706 1.000 15.77472 48 PRO E N 1
ATOM 3081 C CA . PRO E 1 48 ? 20.43834 40.56329 85.03123 1.000 12.40285 48 PRO E CA 1
ATOM 3082 C C . PR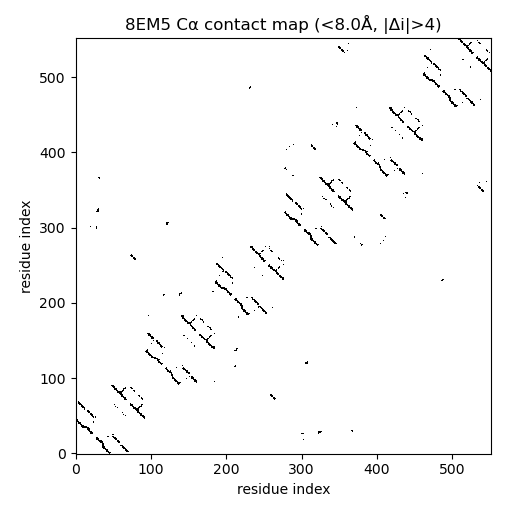O E 1 48 ? 18.96081 40.70774 84.67563 1.000 16.40172 48 PRO E C 1
ATOM 3083 O O . PRO E 1 48 ? 18.27986 39.71197 84.43720 1.000 16.25491 48 PRO E O 1
ATOM 3087 N N . TRP E 1 49 ? 18.47737 41.94451 84.62540 1.000 19.90601 49 TRP E N 1
ATOM 3088 C CA . TRP E 1 49 ? 17.06740 42.21120 84.36832 1.000 17.61448 49 TRP E CA 1
ATOM 3089 C C . TRP E 1 49 ? 16.97514 43.41322 83.44533 1.000 21.90831 49 TRP E C 1
ATOM 3090 O O . TRP E 1 49 ? 17.82856 44.30985 83.47966 1.000 18.02227 49 TRP E O 1
ATOM 3101 N N . SER E 1 50 ? 15.94822 43.42144 82.60114 1.000 20.05997 50 SER E N 1
ATOM 3102 C CA . SER E 1 50 ? 15.69530 44.59101 81.77482 1.000 17.33000 50 SER E CA 1
ATOM 3103 C C . SER E 1 50 ? 14.22445 44.62109 81.38753 1.000 20.27433 50 SER E C 1
ATOM 3104 O O . SER E 1 50 ? 13.51605 43.61806 81.46652 1.000 18.96438 50 SER E O 1
ATOM 3107 N N . ILE E 1 51 ? 13.77742 45.79721 80.97044 1.000 15.78558 51 ILE E N 1
ATOM 3108 C CA . ILE E 1 51 ? 12.48332 45.95041 80.32362 1.000 19.47500 51 ILE E CA 1
ATOM 3109 C C . ILE E 1 51 ? 12.63732 47.04615 79.28366 1.000 20.96947 51 ILE E C 1
ATOM 3110 O O . ILE E 1 51 ? 13.45209 47.96523 79.43217 1.000 13.56414 51 ILE E O 1
ATOM 3115 N N . THR E 1 52 ? 11.88927 46.91635 78.20305 1.000 15.57859 52 THR E N 1
ATOM 3116 C CA . THR E 1 52 ? 11.95492 47.88086 77.12133 1.000 16.33167 52 THR E CA 1
ATOM 3117 C C . THR E 1 52 ? 10.54536 48.37049 76.87292 1.000 17.50982 52 THR E C 1
ATOM 3118 O O . THR E 1 52 ? 9.61885 47.56526 76.83206 1.000 17.25172 52 THR E O 1
ATOM 3122 N N . LEU E 1 53 ? 10.39691 49.68869 76.73704 1.000 15.24467 53 LEU E N 1
ATOM 3123 C CA . LEU E 1 53 ? 9.11425 50.35221 76.57819 1.000 20.49110 53 LEU E CA 1
ATOM 3124 C C . LEU E 1 53 ? 9.24661 51.31464 75.41560 1.000 15.94015 53 LEU E C 1
ATOM 3125 O O . LEU E 1 53 ? 10.35143 51.72633 75.06847 1.000 20.83477 53 LEU E O 1
ATOM 3130 N N . SER E 1 54 ? 8.13042 51.67803 74.79528 1.000 15.83095 54 SER E N 1
ATOM 3131 C CA . SER E 1 54 ? 8.21258 52.68211 73.74149 1.000 22.47976 54 SER E CA 1
ATOM 3132 C C . SER E 1 54 ? 7.06366 53.66755 73.87874 1.000 23.29397 54 SER E C 1
ATOM 3133 O O . SER E 1 54 ? 6.03857 53.37350 74.48992 1.000 21.93675 54 SER E O 1
ATOM 3136 N N . THR E 1 55 ? 7.25468 54.84378 73.28347 1.000 25.21180 55 THR E N 1
ATOM 3137 C CA . THR E 1 55 ? 6.27770 55.92038 73.31567 1.000 26.49160 55 THR E CA 1
ATOM 3138 C C . THR E 1 55 ? 6.45841 56.76007 72.05762 1.000 26.64583 55 THR E C 1
ATOM 3139 O O . THR E 1 55 ? 7.53472 56.77076 71.45675 1.000 27.67270 55 THR E O 1
ATOM 3143 N N . THR E 1 56 ? 5.39591 57.45806 71.65235 1.000 31.18710 56 THR E N 1
ATOM 3144 C CA . THR E 1 56 ? 5.49566 58.45125 70.58785 1.000 27.10704 56 THR E CA 1
ATOM 3145 C C . THR E 1 56 ? 5.59249 59.86330 71.14153 1.000 30.18666 56 THR E C 1
ATOM 3146 O O . THR E 1 56 ? 5.70463 60.81463 70.36855 1.000 27.63678 56 THR E O 1
ATOM 3150 N N . ALA E 1 57 ? 5.53200 60.02062 72.45818 1.000 31.12822 57 ALA E N 1
ATOM 3151 C CA . ALA E 1 57 ? 5.81061 61.31674 73.05463 1.000 32.80221 57 ALA E CA 1
ATOM 3152 C C . ALA E 1 57 ? 7.21294 61.78349 72.66758 1.000 37.79132 57 ALA E C 1
ATOM 3153 O O . ALA E 1 57 ? 8.13334 60.97013 72.51178 1.000 34.60247 57 ALA E O 1
ATOM 3155 N N . PRO E 1 58 ? 7.39570 63.09140 72.47674 1.000 38.66923 58 PRO E N 1
ATOM 3156 C CA . PRO E 1 58 ? 8.73018 63.59052 72.11025 1.000 31.35883 58 PRO E CA 1
ATOM 3157 C C . PRO E 1 58 ? 9.74700 63.43659 73.23147 1.000 29.15408 58 PRO E C 1
ATOM 3158 O O . PRO E 1 58 ? 10.95355 63.39400 72.96506 1.000 34.28357 58 PRO E O 1
ATOM 3162 N N . SER E 1 59 ? 9.29561 63.36643 74.47933 1.000 39.90275 59 SER E N 1
ATOM 3163 C CA A SER E 1 59 ? 10.18182 63.16957 75.61386 0.499 34.58968 59 SER E CA 1
ATOM 3164 C CA B SER E 1 59 ? 10.18516 63.16910 75.61169 0.501 34.58771 59 SER E CA 1
ATOM 3165 C C . SER E 1 59 ? 9.45241 62.37104 76.68000 1.000 35.14184 59 SER E C 1
ATOM 3166 O O . SER E 1 59 ? 8.22498 62.25764 76.67510 1.000 32.01538 59 SER E O 1
ATOM 3171 N N . ALA E 1 60 ? 10.22503 61.82609 77.60660 1.000 27.77044 60 ALA E N 1
ATOM 3172 C CA . ALA E 1 60 ? 9.65742 61.03676 78.68361 1.000 25.30794 60 ALA E CA 1
ATOM 3173 C C . ALA E 1 60 ? 10.59914 61.11643 79.87226 1.000 29.92783 60 ALA E C 1
ATOM 3174 O O . ALA E 1 60 ? 11.80292 61.33925 79.71417 1.000 27.30242 60 ALA E O 1
ATOM 3176 N N . LEU E 1 61 ? 10.02823 60.99122 81.06370 1.000 25.48104 61 LEU E N 1
ATOM 3177 C CA . LEU E 1 61 ? 10.79562 60.87752 82.29063 1.000 24.44942 61 LEU E CA 1
ATOM 3178 C C . LEU E 1 61 ? 11.04286 59.39977 82.52415 1.000 23.10607 61 LEU E C 1
ATOM 3179 O O . LEU E 1 61 ? 10.12417 58.58707 82.36916 1.000 24.12947 61 LEU E O 1
ATOM 3184 N N . ALA E 1 62 ? 12.25877 59.05660 82.91566 1.000 20.47243 62 ALA E N 1
ATOM 3185 C CA . ALA E 1 62 ? 12.64012 57.66615 83.12859 1.000 22.95239 62 ALA E CA 1
ATOM 3186 C C . ALA E 1 62 ? 13.42872 57.56223 84.42384 1.000 16.50419 62 ALA E C 1
ATOM 3187 O O . ALA E 1 62 ? 14.36992 58.33311 84.64340 1.000 18.38718 62 ALA E O 1
ATOM 3189 N N . HIS E 1 63 ? 13.04138 56.62777 85.28851 1.000 24.41559 63 HIS E N 1
ATOM 3190 C CA . HIS E 1 63 ? 13.83064 56.40260 86.48699 1.000 17.95655 63 HIS E CA 1
ATOM 3191 C C . HIS E 1 63 ? 13.58078 54.98664 86.97287 1.000 16.74474 63 HIS E C 1
ATOM 3192 O O . HIS E 1 63 ? 12.52279 54.39890 86.73149 1.000 18.44907 63 HIS E O 1
ATOM 3199 N N . ILE E 1 64 ? 14.59242 54.44234 87.63200 1.000 17.79969 64 ILE E N 1
ATOM 3200 C CA . ILE E 1 64 ? 14.56687 53.08089 88.13755 1.000 17.21377 64 ILE E CA 1
ATOM 3201 C C . ILE E 1 64 ? 15.43131 53.03646 89.37963 1.000 16.40920 64 ILE E C 1
ATOM 3202 O O . ILE E 1 64 ? 16.46025 53.71146 89.46338 1.000 16.94160 64 ILE E O 1
ATOM 3207 N N . VAL E 1 65 ? 14.97806 52.27036 90.36242 1.000 17.78157 65 VAL E N 1
ATOM 3208 C CA . VAL E 1 65 ? 15.73253 51.99951 91.57355 1.000 20.91123 65 VAL E CA 1
ATOM 3209 C C . VAL E 1 65 ? 15.70692 50.49333 91.77777 1.000 20.45977 65 VAL E C 1
ATOM 3210 O O . VAL E 1 65 ? 14.70536 49.83518 91.47241 1.000 18.40810 65 VAL E O 1
ATOM 3214 N N . ALA E 1 66 ? 16.81518 49.93727 92.25731 1.000 18.04682 66 ALA E N 1
ATOM 3215 C CA . ALA E 1 66 ? 16.82488 48.50977 92.53451 1.000 15.69721 66 ALA E CA 1
ATOM 3216 C C . ALA E 1 66 ? 17.67020 48.25335 93.76090 1.000 13.87025 66 ALA E C 1
ATOM 3217 O O . ALA E 1 66 ? 18.59457 49.01052 94.06428 1.000 16.28230 66 ALA E O 1
ATOM 3219 N N . GLN E 1 67 ? 17.34780 47.16465 94.45664 1.000 19.11300 67 GLN E N 1
ATOM 3220 C CA . GLN E 1 67 ? 18.11692 46.74866 95.61657 1.000 21.87056 67 GLN E CA 1
ATOM 3221 C C . GLN E 1 67 ? 17.85755 45.27323 95.85576 1.000 24.51722 67 GLN E C 1
ATOM 3222 O O . GLN E 1 67 ? 16.73006 44.80051 95.68151 1.000 26.11355 67 GLN E O 1
ATOM 3228 N N . GLY E 1 68 ? 18.87153 44.56541 96.28769 1.000 29.72224 68 GLY E N 1
ATOM 3229 C CA . GLY E 1 68 ? 18.69344 43.17039 96.64025 1.000 40.83368 68 GLY E CA 1
ATOM 3230 C C . GLY E 1 68 ? 19.73686 42.66064 97.59767 1.000 39.12164 68 GLY E C 1
ATOM 3231 O O . GLY E 1 68 ? 20.19295 43.37675 98.49365 1.000 31.70477 68 GLY E O 1
ATOM 3232 N N . ASN E 1 69 ? 20.10651 41.39661 97.41421 1.000 30.16231 69 ASN E N 1
ATOM 3233 C CA . ASN E 1 69 ? 21.18506 40.80208 98.18064 1.000 28.31649 69 ASN E CA 1
ATOM 3234 C C . ASN E 1 69 ? 22.52907 40.93045 97.48607 1.000 29.70776 69 ASN E C 1
ATOM 3235 O O . ASN E 1 69 ? 23.52403 40.40763 97.99458 1.000 32.42318 69 ASN E O 1
ATOM 3240 N N . ALA E 1 70 ? 22.58048 41.61905 96.35010 1.000 31.80407 70 ALA E N 1
ATOM 3241 C CA . ALA E 1 70 ? 23.84168 41.84978 95.65970 1.000 27.20365 70 ALA E CA 1
ATOM 3242 C C . ALA E 1 70 ? 24.74022 42.81406 96.43940 1.000 27.96594 70 ALA E C 1
ATOM 3243 O O . ALA E 1 70 ? 24.27694 43.79266 97.02924 1.000 31.07710 70 ALA E O 1
ATOM 3245 N N . ASP E 1 71 ? 26.04428 42.50758 96.41789 1.000 25.65862 71 ASP E N 1
ATOM 3246 C CA . ASP E 1 71 ? 27.17865 43.32611 96.84961 1.000 22.62971 71 ASP E CA 1
ATOM 3247 C C . ASP E 1 71 ? 27.58937 44.38383 95.81468 1.000 22.85059 71 ASP E C 1
ATOM 3248 O O . ASP E 1 71 ? 28.33331 45.31794 96.13919 1.000 18.87751 71 ASP E O 1
ATOM 3253 N N . HIS E 1 72 ? 27.20632 44.18465 94.56197 1.000 18.67920 72 HIS E N 1
ATOM 3254 C CA . HIS E 1 72 ? 27.61279 45.01435 93.43366 1.000 17.83143 72 HIS E CA 1
ATOM 3255 C C . HIS E 1 72 ? 26.43371 45.09536 92.48831 1.000 20.14552 72 HIS E C 1
ATOM 3256 O O . HIS E 1 72 ? 25.91026 44.05909 92.06204 1.000 17.40384 72 HIS E O 1
ATOM 3263 N N . ILE E 1 73 ? 25.99225 46.31370 92.17859 1.000 14.42189 73 ILE E N 1
ATOM 3264 C CA . ILE E 1 73 ? 24.74250 46.47405 91.45046 1.000 14.07968 73 ILE E CA 1
ATOM 3265 C C . ILE E 1 73 ? 24.82554 47.74759 90.62358 1.000 18.33544 73 ILE E C 1
ATOM 3266 O O . ILE E 1 73 ? 25.48517 48.72054 91.00975 1.000 21.88999 73 ILE E O 1
ATOM 3271 N N . GLY E 1 74 ? 24.18043 47.71847 89.46203 1.000 15.05177 74 GLY E N 1
ATOM 3272 C CA . GLY E 1 74 ? 24.23723 48.83101 88.52498 1.000 12.83296 74 GLY E CA 1
ATOM 3273 C C . GLY E 1 74 ? 22.96571 48.92417 87.70966 1.000 17.41766 74 GLY E C 1
ATOM 3274 O O . GLY E 1 74 ? 22.19714 47.96442 87.59956 1.000 13.83356 74 GLY E O 1
ATOM 3275 N N . CYS E 1 75 ? 22.74350 50.10955 87.14226 1.000 16.07269 75 CYS E N 1
ATOM 3276 C CA . CYS E 1 75 ? 21.57988 50.37293 86.31080 1.000 19.25832 75 CYS E CA 1
ATOM 3277 C C . CYS E 1 75 ? 22.01086 51.18944 85.10111 1.000 16.97502 75 CYS E C 1
ATOM 3278 O O . CYS E 1 75 ? 23.02410 51.89159 85.14120 1.000 13.74069 75 CYS E O 1
ATOM 3281 N N . ARG E 1 76 ? 21.25995 51.04228 84.01024 1.000 13.67127 76 ARG E N 1
ATOM 3282 C CA . ARG E 1 76 ? 21.43722 51.87408 82.83035 1.000 12.73467 76 ARG E CA 1
ATOM 3283 C C . ARG E 1 76 ? 20.08385 52.23272 82.24694 1.000 15.01418 76 ARG E C 1
ATOM 3284 O O . ARG E 1 76 ? 19.11335 51.46928 82.35150 1.000 14.75419 76 ARG E O 1
ATOM 3292 N N . ILE E 1 77 ? 20.03092 53.42253 81.64815 1.000 12.31150 77 ILE E N 1
ATOM 3293 C CA . ILE E 1 77 ? 18.89106 53.87877 80.86905 1.000 11.70801 77 ILE E CA 1
ATOM 3294 C C . ILE E 1 77 ? 19.40146 54.12565 79.45773 1.000 10.25767 77 ILE E C 1
ATOM 3295 O O . ILE E 1 77 ? 20.26641 54.98390 79.24725 1.000 15.53076 77 ILE E O 1
ATOM 3300 N N . ILE E 1 78 ? 18.88078 53.36065 78.50796 1.000 17.45165 78 ILE E N 1
ATOM 3301 C CA . ILE E 1 78 ? 19.28384 53.39869 77.10921 1.000 13.74978 78 ILE E CA 1
ATOM 3302 C C . ILE E 1 78 ? 18.09907 53.85545 76.27665 1.000 18.70151 78 ILE E C 1
ATOM 3303 O O . ILE E 1 78 ? 17.00326 53.29563 76.39182 1.000 15.77048 78 ILE E O 1
ATOM 3308 N N . VAL E 1 79 ? 18.31028 54.87974 75.44888 1.000 15.97734 79 VAL E N 1
ATOM 3309 C CA . VAL E 1 79 ? 17.23923 55.45897 74.64513 1.000 15.07324 79 VAL E CA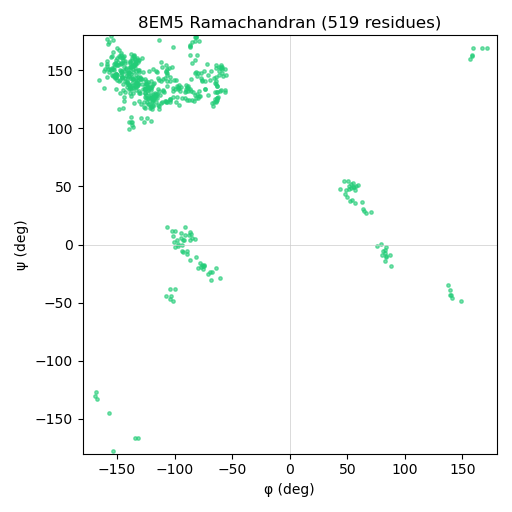 1
ATOM 3310 C C . VAL E 1 79 ? 17.64479 55.39329 73.17882 1.000 14.83227 79 VAL E C 1
ATOM 3311 O O . VAL E 1 79 ? 18.68157 55.94218 72.79112 1.000 16.04592 79 VAL E O 1
ATOM 3315 N N . ASP E 1 80 ? 16.82665 54.70962 72.37516 1.000 15.91325 80 ASP E N 1
ATOM 3316 C CA . ASP E 1 80 ? 17.09366 54.49253 70.95745 1.000 15.49476 80 ASP E CA 1
ATOM 3317 C C . ASP E 1 80 ? 18.51408 53.97477 70.74803 1.000 13.65368 80 ASP E C 1
ATOM 3318 O O . ASP E 1 80 ? 19.22277 54.39374 69.83032 1.000 18.93687 80 ASP E O 1
ATOM 3323 N N . GLY E 1 81 ? 18.93543 53.06191 71.62423 1.000 17.80111 81 GLY E N 1
ATOM 3324 C CA . GLY E 1 81 ? 20.25038 52.45757 71.56906 1.000 12.80809 81 GLY E CA 1
ATOM 3325 C C . GLY E 1 81 ? 21.37486 53.26448 72.19171 1.000 16.41851 81 GLY E C 1
ATOM 3326 O O . GLY E 1 81 ? 22.51737 52.77517 72.23856 1.000 19.92829 81 GLY E O 1
ATOM 3327 N N . GLU E 1 82 ? 21.11137 54.48120 72.65690 1.000 13.91208 82 GLU E N 1
ATOM 3328 C CA . GLU E 1 82 ? 22.16480 55.36598 73.14020 1.000 18.81847 82 GLU E CA 1
ATOM 3329 C C . GLU E 1 82 ? 22.13632 55.38739 74.65970 1.000 21.25817 82 GLU E C 1
ATOM 3330 O O . GLU E 1 82 ? 21.09699 55.67690 75.25207 1.000 17.09307 82 GLU E O 1
ATOM 3336 N N . LEU E 1 83 ? 23.27626 55.08833 75.27811 1.000 21.14387 83 LEU E N 1
ATOM 3337 C CA . LEU E 1 83 ? 23.37699 55.09947 76.72696 1.000 15.37791 83 LEU E CA 1
ATOM 3338 C C . LEU E 1 83 ? 23.19009 56.53234 77.21849 1.000 18.05049 83 LEU E C 1
ATOM 3339 O O . LEU E 1 83 ? 23.92018 57.43267 76.79935 1.000 19.10864 83 LEU E O 1
ATOM 3344 N N . ARG E 1 84 ? 22.20235 56.75312 78.08052 1.000 14.74996 84 ARG E N 1
ATOM 3345 C CA . ARG E 1 84 ? 21.93249 58.07401 78.63899 1.000 15.13455 84 ARG E CA 1
ATOM 3346 C C . ARG E 1 84 ? 22.46397 58.22613 80.05552 1.000 25.20793 84 ARG E C 1
ATOM 3347 O O . ARG E 1 84 ? 23.09418 59.23843 80.38441 1.000 18.03927 84 ARG E O 1
ATOM 3355 N N . VAL E 1 85 ? 22.17558 57.24957 80.91445 1.000 16.15523 85 VAL E N 1
ATOM 3356 C CA . VAL E 1 85 ? 22.61152 57.24384 82.30340 1.000 18.09231 85 VAL E CA 1
ATOM 3357 C C . VAL E 1 85 ? 23.08593 55.84895 82.65738 1.000 17.08440 85 VAL E C 1
ATOM 3358 O O . VAL E 1 85 ? 22.43697 54.86077 82.29756 1.000 15.63784 85 VAL E O 1
ATOM 3362 N N . GLU E 1 86 ? 24.18949 55.78146 83.40416 1.000 16.95554 86 GLU E N 1
ATOM 3363 C CA . GLU E 1 86 ? 24.72137 54.55869 84.00237 1.000 17.91637 86 GLU E CA 1
ATOM 3364 C C . GLU E 1 86 ? 25.08696 54.84533 85.45052 1.000 23.19395 86 GLU E C 1
ATOM 3365 O O . GLU E 1 86 ? 25.76023 55.84733 85.71179 1.000 19.83487 86 GLU E O 1
ATOM 3371 N N . SER E 1 87 ? 24.69207 53.97197 86.38787 1.000 16.20132 87 SER E N 1
ATOM 3372 C CA A SER E 1 87 ? 25.14374 54.10846 87.76743 0.524 15.83595 87 SER E CA 1
ATOM 3373 C CA B SER E 1 87 ? 25.12125 54.10087 87.77680 0.476 15.86327 87 SER E CA 1
ATOM 3374 C C . SER E 1 87 ? 25.50265 52.73460 88.31634 1.000 17.87956 87 SER E C 1
ATOM 3375 O O . SER E 1 87 ? 24.84915 51.74113 87.99778 1.000 16.32805 87 SER E O 1
ATOM 3380 N N . VAL E 1 88 ? 26.56494 52.68447 89.12419 1.000 12.60965 88 VAL E N 1
ATOM 3381 C CA . VAL E 1 88 ? 27.00393 51.43734 89.74263 1.000 14.37585 88 VAL E CA 1
ATOM 3382 C C . VAL E 1 88 ? 27.34372 51.69704 91.20880 1.000 20.31168 88 VAL E C 1
ATOM 3383 O O . VAL E 1 88 ? 27.89173 52.74846 91.55264 1.000 22.00674 88 VAL E O 1
ATOM 3387 N N . SER E 1 89 ? 27.01973 50.73938 92.07733 1.000 14.88566 89 SER E N 1
ATOM 3388 C CA A SER E 1 89 ? 27.29309 50.84511 93.50387 0.575 15.41219 89 SER E CA 1
ATOM 3389 C CA B SER E 1 89 ? 27.33315 50.85144 93.49110 0.425 15.49561 89 SER E CA 1
ATOM 3390 C C . SER E 1 89 ? 27.89322 49.53807 94.01314 1.000 22.40528 89 SER E C 1
ATOM 3391 O O . SER E 1 89 ? 27.52830 48.44830 93.55788 1.000 16.42228 89 SER E O 1
ATOM 3396 N N . THR E 1 90 ? 28.83152 49.66324 94.94646 1.000 18.93160 90 THR E N 1
ATOM 3397 C CA . THR E 1 90 ? 29.42139 48.53280 95.64539 1.000 17.24312 90 THR E CA 1
ATOM 3398 C C . THR E 1 90 ? 29.22036 48.73536 97.13596 1.000 22.59425 90 THR E C 1
ATOM 3399 O O . THR E 1 90 ? 29.56223 49.79025 97.67504 1.000 23.37101 90 THR E O 1
ATOM 3403 N N . GLY E 1 91 ? 28.63710 47.74200 97.78022 1.000 23.42322 91 GLY E N 1
ATOM 3404 C CA . GLY E 1 91 ? 28.42934 47.72894 99.21004 1.000 21.56457 91 GLY E CA 1
ATOM 3405 C C . GLY E 1 91 ? 27.47223 46.61849 99.55759 1.000 24.88647 91 GLY E C 1
ATOM 3406 O O . GLY E 1 91 ? 26.83037 46.02137 98.68853 1.000 24.17166 91 GLY E O 1
ATOM 3407 N N . VAL E 1 92 ? 27.37021 46.34145 100.85651 1.000 24.57881 92 VAL E N 1
ATOM 3408 C CA . VAL E 1 92 ? 26.52759 45.23994 101.31044 1.000 23.49143 92 VAL E CA 1
ATOM 3409 C C . VAL E 1 92 ? 25.08069 45.54421 100.95491 1.000 27.86800 92 VAL E C 1
ATOM 3410 O O . VAL E 1 92 ? 24.53209 46.57782 101.35866 1.000 27.18478 92 VAL E O 1
ATOM 3414 N N . ASN E 1 93 ? 24.44857 44.64118 100.19982 1.000 20.61800 93 ASN E N 1
ATOM 3415 C CA . ASN E 1 93 ? 23.05451 44.82096 99.79004 1.000 25.76639 93 ASN E CA 1
ATOM 3416 C C . ASN E 1 93 ? 22.86231 46.17909 99.11590 1.000 22.90979 93 ASN E C 1
ATOM 3417 O O . ASN E 1 93 ? 21.93893 46.93856 99.42390 1.000 26.31243 93 ASN E O 1
ATOM 3422 N N . ALA E 1 94 ? 23.75302 46.47248 98.17992 1.000 25.23511 94 ALA E N 1
ATOM 3423 C CA . ALA E 1 94 ? 23.78824 47.79130 97.56778 1.000 27.10738 94 ALA E CA 1
ATOM 3424 C C . ALA E 1 94 ? 22.48535 48.10764 96.83587 1.000 31.23882 94 ALA E C 1
ATOM 3425 O O . ALA E 1 94 ? 21.78732 47.21938 96.33985 1.000 21.06546 94 ALA E O 1
ATOM 3427 N N . GLN E 1 95 ? 22.14537 49.39711 96.81405 1.000 25.81148 95 GLN E N 1
ATOM 3428 C CA . GLN E 1 95 ? 21.02598 49.94588 96.06527 1.000 19.30835 95 GLN E CA 1
ATOM 3429 C C . GLN E 1 95 ? 21.56333 50.73726 94.87626 1.000 26.48951 95 GLN E C 1
ATOM 3430 O O . GLN E 1 95 ? 22.66503 51.28741 94.93332 1.000 21.36168 95 GLN E O 1
ATOM 3436 N N . THR E 1 96 ? 20.80595 50.76352 93.77914 1.000 18.74586 96 THR E N 1
ATOM 3437 C CA . THR E 1 96 ? 21.22627 51.53198 92.61810 1.000 22.17294 96 THR E CA 1
ATOM 3438 C C . THR E 1 96 ? 20.03614 52.33113 92.11174 1.000 21.10914 96 THR E C 1
ATOM 3439 O O . THR E 1 96 ? 18.87740 51.96103 92.33132 1.000 17.95245 96 THR E O 1
ATOM 3443 N N . TYR E 1 97 ? 20.32890 53.42580 91.41738 1.000 17.68631 97 TYR E N 1
ATOM 3444 C CA . TYR E 1 97 ? 19.25590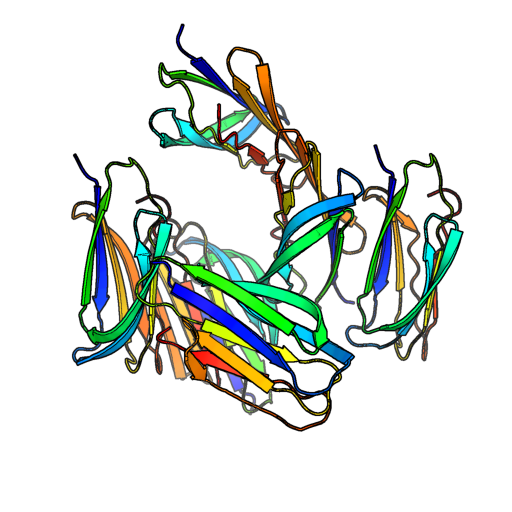 54.16348 90.77596 1.000 20.90096 97 TYR E CA 1
ATOM 3445 C C . TYR E 1 97 ? 19.77223 55.08653 89.67683 1.000 19.68497 97 TYR E C 1
ATOM 3446 O O . TYR E 1 97 ? 20.91589 55.53916 89.69685 1.000 15.19485 97 TYR E O 1
ATOM 3455 N N . CYS E 1 98 ? 18.91251 55.27947 88.68259 1.000 19.04609 98 CYS E N 1
ATOM 3456 C CA . CYS E 1 98 ? 19.18663 55.97513 87.43402 1.000 20.54302 98 CYS E CA 1
ATOM 3457 C C . CYS E 1 98 ? 17.96931 56.83871 87.15749 1.000 18.06151 98 CYS E C 1
ATOM 3458 O O . CYS E 1 98 ? 16.83887 56.35971 87.25463 1.000 16.91423 98 CYS E O 1
ATOM 3461 N N . ILE E 1 99 ? 18.18085 58.09287 86.80431 1.000 18.41861 99 ILE E N 1
ATOM 3462 C CA . ILE E 1 99 ? 17.06700 58.93023 86.38176 1.000 19.59318 99 ILE E CA 1
ATOM 3463 C C . ILE E 1 99 ? 17.50363 59.71426 85.15705 1.000 20.48480 99 ILE E C 1
ATOM 3464 O O . ILE E 1 99 ? 18.62063 60.23472 85.11393 1.000 22.88605 99 ILE E O 1
ATOM 3469 N N . GLU E 1 100 ? 16.63893 59.75650 84.14664 1.000 18.68691 100 GLU E N 1
ATOM 3470 C CA A GLU E 1 100 ? 16.83872 60.57678 82.95653 0.562 20.80664 100 GLU E CA 1
ATOM 3471 C CA B GLU E 1 100 ? 16.83575 60.57612 82.95581 0.438 20.84591 100 GLU E CA 1
ATOM 3472 C C . GLU E 1 100 ? 15.58975 61.42836 82.77972 1.000 22.88675 100 GLU E C 1
ATOM 3473 O O . GLU E 1 100 ? 14.52406 60.90718 82.44149 1.000 22.70676 100 GLU E O 1
ATOM 3484 N N . LYS E 1 101 ? 15.71530 62.73223 83.02509 1.000 18.44376 101 LYS E N 1
ATOM 3485 C CA . LYS E 1 101 ? 14.53122 63.57495 83.02247 1.000 24.23527 101 LYS E CA 1
ATOM 3486 C C . LYS E 1 101 ? 14.02533 63.90693 81.62782 1.000 29.58805 101 LYS E C 1
ATOM 3487 O O . LYS E 1 101 ? 12.85179 64.27619 81.49500 1.000 28.22883 101 LYS E O 1
ATOM 3493 N N . SER E 1 102 ? 14.85482 63.76495 80.57837 1.000 29.60833 102 SER E N 1
ATOM 3494 C CA A SER E 1 102 ? 14.40170 64.01363 79.20074 0.501 35.26061 102 SER E CA 1
ATOM 3495 C CA B SER E 1 102 ? 14.42394 64.01973 79.19991 0.499 35.25872 102 SER E CA 1
ATOM 3496 C C . SER E 1 102 ? 14.90867 62.87193 78.31324 1.000 33.77188 102 SER E C 1
ATOM 3497 O O . SER E 1 102 ? 15.87259 63.00722 77.55205 1.000 28.02764 102 SER E O 1
ATOM 3502 N N A ALA E 1 103 ? 14.25001 61.72205 78.43612 0.372 31.34924 103 ALA E N 1
ATOM 3503 N N B ALA E 1 103 ? 14.20580 61.74973 78.39739 0.628 31.34387 103 ALA E N 1
ATOM 3504 C CA A ALA E 1 103 ? 14.59167 60.53212 77.66869 0.372 29.48914 103 ALA E CA 1
ATOM 3505 C CA B ALA E 1 103 ? 14.46543 60.60158 77.54918 0.628 29.65713 103 ALA E CA 1
ATOM 3506 C C A ALA E 1 103 ? 14.50224 60.82699 76.17994 0.372 30.08861 103 ALA E C 1
ATOM 3507 C C B ALA E 1 103 ? 14.03362 60.89243 76.11057 0.628 30.93012 103 ALA E C 1
ATOM 3508 O O A ALA E 1 103 ? 13.61678 61.56863 75.75270 0.372 30.75326 103 ALA E O 1
ATOM 3509 O O B ALA E 1 103 ? 14.85218 60.88736 75.18343 0.628 23.55106 103 ALA E O 1
ATOM 3512 N N . ASP F 1 12 ? 4.87866 42.40535 29.60651 1.000 49.83390 12 ASP F N 1
ATOM 3513 C CA . ASP F 1 12 ? 6.33770 42.52645 29.62791 1.000 52.02092 12 ASP F CA 1
ATOM 3514 C C . ASP F 1 12 ? 6.92927 41.62459 30.72365 1.000 40.39212 12 ASP F C 1
ATOM 3515 O O . ASP F 1 12 ? 6.25381 41.33410 31.70634 1.000 38.13459 12 ASP F O 1
ATOM 3517 N N . PRO F 1 13 ? 8.17578 41.17136 30.57487 1.000 32.61942 13 PRO F N 1
ATOM 3518 C CA . PRO F 1 13 ? 8.81527 40.47133 31.69442 1.000 27.47746 13 PRO F CA 1
ATOM 3519 C C . PRO F 1 13 ? 8.95000 41.35448 32.92636 1.000 25.27787 13 PRO F C 1
ATOM 3520 O O . PRO F 1 13 ? 8.97860 42.58331 32.84482 1.000 26.41880 13 PRO F O 1
ATOM 3524 N N . LYS F 1 14 ? 8.96910 40.69338 34.08088 1.000 16.86432 14 LYS F N 1
ATOM 3525 C CA . LYS F 1 14 ? 9.21927 41.32978 35.36649 1.000 19.67105 14 LYS F CA 1
ATOM 3526 C C . LYS F 1 14 ? 10.72115 41.56658 35.52582 1.000 18.32464 14 LYS F C 1
ATOM 3527 O O . LYS F 1 14 ? 11.52236 40.66847 35.27242 1.000 17.21009 14 LYS F O 1
ATOM 3533 N N . VAL F 1 15 ? 11.10234 42.77043 35.92537 1.000 15.09476 15 VAL F N 1
ATOM 3534 C CA . VAL F 1 15 ? 12.50675 43.14338 36.07478 1.000 20.88512 15 VAL F CA 1
ATOM 3535 C C . VAL F 1 15 ? 12.81468 43.23872 37.55592 1.000 19.34752 15 VAL F C 1
ATOM 3536 O O . VAL F 1 15 ? 12.14968 43.98661 38.28487 1.000 18.70472 15 VAL F O 1
ATOM 3540 N N . VAL F 1 16 ? 13.80886 42.47336 38.00686 1.000 15.51460 16 VAL F N 1
ATOM 3541 C CA . VAL F 1 16 ? 14.17970 42.42792 39.41737 1.000 15.65466 16 VAL F CA 1
ATOM 3542 C C . VAL F 1 16 ? 15.62126 42.87560 39.54953 1.000 13.35365 16 VAL F C 1
ATOM 3543 O O . VAL F 1 16 ? 16.52707 42.27119 38.95473 1.000 14.52852 16 VAL F O 1
ATOM 3547 N N . THR F 1 17 ? 15.84329 43.90374 40.36318 1.000 16.27118 17 THR F N 1
ATOM 3548 C CA . THR F 1 17 ? 17.17705 44.45088 40.57329 1.000 17.20409 17 THR F CA 1
ATOM 3549 C C . THR F 1 17 ? 17.56553 44.32774 42.03645 1.000 18.22153 17 THR F C 1
ATOM 3550 O O . THR F 1 17 ? 16.81920 44.75700 42.92512 1.000 14.44518 17 THR F O 1
ATOM 3554 N N . TYR F 1 18 ? 18.70986 43.69475 42.27594 1.000 15.42893 18 TYR F N 1
ATOM 3555 C CA . TYR F 1 18 ? 19.34115 43.66367 43.58520 1.000 15.53412 18 TYR F CA 1
ATOM 3556 C C . TYR F 1 18 ? 20.35855 44.79167 43.66215 1.000 19.39714 18 TYR F C 1
ATOM 3557 O O . TYR F 1 18 ? 21.13797 44.97732 42.73395 1.000 14.04288 18 TYR F O 1
ATOM 3566 N N . GLU F 1 19 ? 20.37870 45.51567 44.77859 1.000 10.18507 19 GLU F N 1
ATOM 3567 C CA . GLU F 1 19 ? 21.29658 46.63525 44.99989 1.000 12.78833 19 GLU F CA 1
ATOM 3568 C C . GLU F 1 19 ? 21.95761 46.46319 46.36587 1.000 21.76776 19 GLU F C 1
ATOM 3569 O O . GLU F 1 19 ? 21.26115 46.23014 47.35938 1.000 17.49941 19 GLU F O 1
ATOM 3575 N N . ILE F 1 20 ? 23.29147 46.56696 46.41856 1.000 16.90202 20 ILE F N 1
ATOM 3576 C CA . ILE F 1 20 ? 24.05839 46.52508 47.66145 1.000 16.75407 20 ILE F CA 1
ATOM 3577 C C . ILE F 1 20 ? 24.89062 47.80356 47.754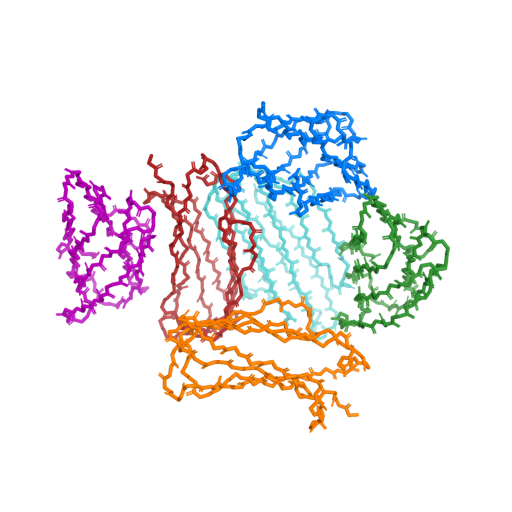52 1.000 20.55633 20 ILE F C 1
ATOM 3578 O O . ILE F 1 20 ? 25.56531 48.19132 46.79339 1.000 18.25851 20 ILE F O 1
ATOM 3583 N N . PHE F 1 21 ? 24.86370 48.44549 48.91189 1.000 16.34965 21 PHE F N 1
ATOM 3584 C CA . PHE F 1 21 ? 25.41958 49.78620 49.04557 1.000 14.76301 21 PHE F CA 1
ATOM 3585 C C . PHE F 1 21 ? 25.80281 50.00239 50.49598 1.000 24.00346 21 PHE F C 1
ATOM 3586 O O . PHE F 1 21 ? 25.64909 49.10682 51.33118 1.000 16.53095 21 PHE F O 1
ATOM 3594 N N . GLY F 1 22 ? 26.34584 51.19061 50.78394 1.000 17.88050 22 GLY F N 1
ATOM 3595 C CA . GLY F 1 22 ? 26.41495 51.65008 52.16425 1.000 21.53607 22 GLY F CA 1
ATOM 3596 C C . GLY F 1 22 ? 27.70738 52.34241 52.54439 1.000 29.72448 22 GLY F C 1
ATOM 3597 O O . GLY F 1 22 ? 27.70584 53.32253 53.30570 1.000 27.46488 22 GLY F O 1
ATOM 3598 N N . THR F 1 23 ? 28.82112 51.81731 52.04117 1.000 24.57097 23 THR F N 1
ATOM 3599 C CA . THR F 1 23 ? 30.13967 52.38806 52.28580 1.000 22.35338 23 THR F CA 1
ATOM 3600 C C . THR F 1 23 ? 30.91489 52.35498 50.97883 1.000 17.47769 23 THR F C 1
ATOM 3601 O O . THR F 1 23 ? 31.29383 51.27957 50.51921 1.000 21.35677 23 THR F O 1
ATOM 3605 N N . PRO F 1 24 ? 31.16919 53.49769 50.35470 1.000 20.60241 24 PRO F N 1
ATOM 3606 C CA . PRO F 1 24 ? 31.81087 53.48219 49.03106 1.000 21.27712 24 PRO F CA 1
ATOM 3607 C C . PRO F 1 24 ? 33.21300 52.88999 49.11245 1.000 22.80508 24 PRO F C 1
ATOM 3608 O O . PRO F 1 24 ? 34.00742 53.25122 49.98568 1.000 27.85890 24 PRO F O 1
ATOM 3612 N N . GLY F 1 25 ? 33.50328 51.95218 48.20378 1.000 23.27570 25 GLY F N 1
ATOM 3613 C CA . GLY F 1 25 ? 34.78792 51.27465 48.19240 1.000 27.27088 25 GLY F CA 1
ATOM 3614 C C . GLY F 1 25 ? 34.91916 50.13799 49.17944 1.000 36.12530 25 GLY F C 1
ATOM 3615 O O . GLY F 1 25 ? 35.95228 49.45345 49.17999 1.000 32.50644 25 GLY F O 1
ATOM 3616 N N . ALA F 1 26 ? 33.92648 49.91944 50.03863 1.000 23.12218 26 ALA F N 1
ATOM 3617 C CA . ALA F 1 26 ? 33.92607 48.70519 50.83797 1.000 17.21341 26 ALA F CA 1
ATOM 3618 C C . ALA F 1 26 ? 33.90456 47.50313 49.91776 1.000 18.65977 26 ALA F C 1
ATOM 3619 O O . ALA F 1 26 ? 33.43927 47.57971 48.77819 1.000 22.88339 26 ALA F O 1
ATOM 3621 N N . VAL F 1 27 ? 34.45708 46.39309 50.40281 1.000 21.36937 27 VAL F N 1
ATOM 3622 C CA . VAL F 1 27 ? 34.54412 45.14980 49.64578 1.000 17.96382 27 VAL F CA 1
ATOM 3623 C C . VAL F 1 27 ? 33.67009 44.11839 50.35313 1.000 21.49603 27 VAL F C 1
ATOM 3624 O O . VAL F 1 27 ? 33.69608 44.01810 51.58607 1.000 24.28480 27 VAL F O 1
ATOM 3628 N N . VAL F 1 28 ? 32.85816 43.38725 49.58405 1.000 16.68307 28 VAL F N 1
ATOM 3629 C CA . VAL F 1 28 ? 31.84593 42.49532 50.14528 1.000 17.35364 28 VAL F CA 1
ATOM 3630 C C . VAL F 1 28 ? 31.80951 41.19542 49.35336 1.000 22.48128 28 VAL F C 1
ATOM 3631 O O . VAL F 1 28 ? 32.20661 41.13635 48.18561 1.000 22.34341 28 VAL F O 1
ATOM 3635 N N . ASP F 1 29 ? 31.30004 40.15336 50.00400 1.000 18.40671 29 ASP F N 1
ATOM 3636 C CA . ASP F 1 29 ? 30.91217 38.92279 49.33363 1.000 21.52966 29 ASP F CA 1
ATOM 3637 C C . ASP F 1 29 ? 29.38902 38.88468 49.29347 1.000 26.52287 29 ASP F C 1
ATOM 3638 O O . ASP F 1 29 ? 28.73183 39.28704 50.25699 1.000 17.38652 29 ASP F O 1
ATOM 3643 N N . ILE F 1 30 ? 28.83594 38.42226 48.17820 1.000 19.04700 30 ILE F N 1
ATOM 3644 C CA . ILE F 1 30 ? 27.40155 38.46545 47.92910 1.000 18.36338 30 ILE F CA 1
ATOM 3645 C C . ILE F 1 30 ? 26.89772 37.08155 47.52224 1.000 25.13821 30 ILE F C 1
ATOM 3646 O O . ILE F 1 30 ? 27.55070 36.36898 46.75173 1.000 24.97440 30 ILE F O 1
ATOM 3651 N N . ASN F 1 31 ? 25.74099 36.69418 48.06178 1.000 20.26947 31 ASN F N 1
ATOM 3652 C CA . ASN F 1 31 ? 24.96451 35.54791 47.59107 1.000 25.87294 31 ASN F CA 1
ATOM 3653 C C . ASN F 1 31 ? 23.57256 36.05396 47.24154 1.000 28.22909 31 ASN F C 1
ATOM 3654 O O . ASN F 1 31 ? 22.92026 36.68998 48.07898 1.000 20.77175 31 ASN F O 1
ATOM 3659 N N . TYR F 1 32 ? 23.12620 35.79259 46.01426 1.000 24.53351 32 TYR F N 1
ATOM 3660 C CA . TYR F 1 32 ? 21.79069 36.19030 45.58942 1.000 20.42224 32 TYR F CA 1
ATOM 3661 C C . TYR F 1 32 ? 21.13453 35.01708 44.87221 1.000 24.14240 32 TYR F C 1
ATOM 3662 O O . TYR F 1 32 ? 21.81211 34.13013 44.34895 1.000 25.58804 32 TYR F O 1
ATOM 3671 N N . LEU F 1 33 ? 19.80256 35.02057 44.86702 1.000 18.61461 33 LEU F N 1
ATOM 3672 C CA . LEU F 1 33 ? 18.99958 34.02675 44.17075 1.000 18.12433 33 LEU F CA 1
ATOM 3673 C C . LEU F 1 33 ? 18.66969 34.56100 42.78416 1.000 19.08570 33 LEU F C 1
ATOM 3674 O O . LEU F 1 33 ? 18.10615 35.65635 42.65855 1.000 20.09625 33 LEU F O 1
ATOM 3679 N N . ASP F 1 34 ? 18.98052 33.79261 41.74687 1.000 14.02369 34 ASP F N 1
ATOM 3680 C CA . ASP F 1 34 ? 18.50841 34.23642 40.44449 1.000 16.98417 34 ASP F CA 1
ATOM 3681 C C . ASP F 1 34 ? 17.04796 33.81584 40.26304 1.000 20.38082 34 ASP F C 1
ATOM 3682 O O . ASP F 1 34 ? 16.42452 33.22554 41.15784 1.000 21.51155 34 ASP F O 1
ATOM 3687 N N . LEU F 1 35 ? 16.46618 34.17342 39.12214 1.000 20.84713 35 LEU F N 1
ATOM 3688 C CA . LEU F 1 35 ? 15.04101 33.94988 38.90596 1.000 25.94353 35 LEU F CA 1
ATOM 3689 C C . LEU F 1 35 ? 14.73703 32.55234 38.37833 1.000 26.21128 35 LEU F C 1
ATOM 3690 O O . LEU F 1 35 ? 13.59077 32.27449 38.00816 1.000 26.06203 35 LEU F O 1
ATOM 3695 N N . ASP F 1 36 ? 15.73433 31.67092 38.35351 1.000 24.55385 36 ASP F N 1
ATOM 3696 C CA . ASP F 1 36 ? 15.51223 30.24091 38.22996 1.000 24.79320 36 ASP F CA 1
ATOM 3697 C C . ASP F 1 36 ? 15.56620 29.55683 39.58173 1.000 30.15605 36 ASP F C 1
ATOM 3698 O O . ASP F 1 36 ? 15.45659 28.33013 39.64475 1.000 39.12512 36 ASP F O 1
ATOM 3703 N N . ALA F 1 37 ? 15.72252 30.33167 40.66121 1.000 24.63126 37 ALA F N 1
ATOM 3704 C CA . ALA F 1 37 ? 15.86499 29.83701 42.02956 1.000 27.37331 37 ALA F CA 1
ATOM 3705 C C . ALA F 1 37 ? 17.21091 29.14487 42.24332 1.000 21.46512 37 ALA F C 1
ATOM 3706 O O . ALA F 1 37 ? 17.33816 28.26747 43.09799 1.000 23.46032 37 ALA F O 1
ATOM 3708 N N . ARG F 1 38 ? 18.21074 29.56115 41.48049 1.000 22.29428 38 ARG F N 1
ATOM 3709 C CA . ARG F 1 38 ? 19.58634 29.09128 41.59760 1.000 30.84058 38 ARG F CA 1
ATOM 3710 C C . ARG F 1 38 ? 20.42857 30.12212 42.35324 1.000 34.82670 38 ARG F C 1
ATOM 3711 O O . ARG F 1 38 ? 20.46905 31.29944 41.97542 1.000 26.07334 38 ARG F O 1
ATOM 3719 N N . THR F 1 39 ? 21.11471 29.68551 43.40327 1.000 31.16502 39 THR F N 1
ATOM 3720 C CA . THR F 1 39 ? 21.95145 30.60426 44.16270 1.000 32.88060 39 THR F CA 1
ATOM 3721 C C . THR F 1 39 ? 23.22081 30.94824 43.39275 1.000 32.13177 39 THR F C 1
ATOM 3722 O O . THR F 1 39 ? 23.88008 30.06489 42.83540 1.000 25.50045 39 THR F O 1
ATOM 3726 N N . GLN F 1 40 ? 23.55523 32.23933 43.36187 1.000 25.15734 40 GLN F N 1
ATOM 3727 C CA . GLN F 1 40 ? 24.75264 32.74950 42.70704 1.000 25.34214 40 GLN F CA 1
ATOM 3728 C C . GLN F 1 40 ? 25.62003 33.45998 43.74197 1.000 30.76734 40 GLN F C 1
ATOM 3729 O O . GLN F 1 40 ? 25.10309 34.15935 44.61736 1.000 33.28793 40 GLN F O 1
ATOM 3735 N N . ARG F 1 41 ? 26.93490 33.28402 43.65272 1.000 26.02511 41 ARG F N 1
ATOM 3736 C CA . ARG F 1 41 ? 27.86681 33.89651 44.59326 1.000 24.70248 41 ARG F CA 1
ATOM 3737 C C . ARG F 1 41 ? 28.84004 34.79464 43.84547 1.000 33.40170 41 ARG F C 1
ATOM 3738 O O . ARG F 1 41 ? 29.36410 34.41186 42.79529 1.000 32.86360 41 ARG F O 1
ATOM 3740 N N . VAL F 1 42 ? 29.07266 35.99422 44.38334 1.000 17.84786 42 VAL F N 1
ATOM 3741 C CA . VAL F 1 42 ? 30.01041 36.95848 43.81353 1.000 23.76361 42 VAL F CA 1
ATOM 3742 C C . VAL F 1 42 ? 30.91286 37.43395 44.94694 1.000 34.17620 42 VAL F C 1
ATOM 3743 O O . VAL F 1 42 ? 30.41997 37.92584 45.96873 1.000 28.50071 42 VAL F O 1
ATOM 3747 N N . ASN F 1 43 ? 32.22386 37.28677 44.78324 1.000 26.17159 43 ASN F N 1
ATOM 3748 C CA . ASN F 1 43 ? 33.15595 37.65858 45.84213 1.000 34.05924 43 ASN F CA 1
ATOM 3749 C C . ASN F 1 43 ? 33.99289 38.86626 45.43935 1.000 29.10881 43 ASN F C 1
ATOM 3750 O O . ASN F 1 43 ? 34.14252 39.17987 44.25783 1.000 30.88648 43 ASN F O 1
ATOM 3755 N N . ASP F 1 44 ? 34.50262 39.57550 46.44798 1.000 23.66154 44 ASP F N 1
ATOM 3756 C CA . ASP F 1 44 ? 35.39884 40.71913 46.22323 1.000 32.35886 44 ASP F CA 1
ATOM 3757 C C . ASP F 1 44 ? 34.77173 41.78078 45.32882 1.000 26.91277 44 ASP F C 1
ATOM 3758 O O . ASP F 1 44 ? 35.39420 42.28814 44.39706 1.000 28.65127 44 ASP F O 1
ATOM 3763 N N . VAL F 1 45 ? 33.54671 42.11446 45.62447 1.000 20.34343 45 VAL F N 1
ATOM 3764 C CA . VAL F 1 45 ? 32.81795 43.19052 44.96783 1.000 17.14109 45 VAL F CA 1
ATOM 3765 C C . VAL F 1 45 ? 33.10024 44.49106 45.69498 1.000 21.59260 45 VAL F C 1
ATOM 3766 O O . VAL F 1 45 ? 33.04430 44.53928 46.92689 1.000 25.18142 45 VAL F O 1
ATOM 3770 N N . THR F 1 46 ? 33.34621 45.56032 44.94095 1.000 16.99427 46 THR F N 1
ATOM 3771 C CA . THR F 1 46 ? 33.46464 46.90419 45.49851 1.000 21.24873 46 THR F CA 1
ATOM 3772 C C . THR F 1 46 ? 32.09364 47.58921 45.49077 1.000 21.48465 46 THR F C 1
ATOM 3773 O O . THR F 1 46 ? 31.41452 47.60022 44.46517 1.000 21.87891 46 THR F O 1
ATOM 3777 N N . LEU F 1 47 ? 31.69429 48.17686 46.62463 1.000 18.61225 47 LEU F N 1
ATOM 3778 C CA . LEU F 1 47 ? 30.40784 48.85692 46.69261 1.000 14.77357 47 LEU F CA 1
ATOM 3779 C C . LEU F 1 47 ? 30.46837 50.22264 46.00266 1.000 20.93689 47 LEU F C 1
ATOM 3780 O O . LEU F 1 47 ? 31.49329 50.90149 46.04013 1.000 21.40864 47 LEU F O 1
ATOM 3785 N N . PRO F 1 48 ? 29.35611 50.66679 45.38740 1.000 18.38313 48 PRO F N 1
ATOM 3786 C CA . PRO F 1 48 ? 28.07724 49.95404 45.34425 1.000 15.12037 48 PRO F CA 1
ATOM 3787 C C . PRO F 1 48 ? 28.02421 48.97026 44.18175 1.000 24.67800 48 PRO F C 1
ATOM 3788 O O . PRO F 1 48 ? 28.89608 49.00043 43.30067 1.000 14.44694 48 PRO F O 1
ATOM 3792 N N . TRP F 1 49 ? 26.98839 48.13320 44.17963 1.000 18.26367 49 TRP F N 1
ATOM 3793 C CA . TRP F 1 49 ? 26.86945 47.02960 43.23577 1.000 20.91399 49 TRP F CA 1
ATOM 3794 C C . TRP F 1 49 ? 25.39361 46.76079 42.96057 1.000 22.65356 49 TRP F C 1
ATOM 3795 O O . TRP F 1 49 ? 24.54891 46.90002 43.85282 1.000 14.61480 49 TRP F O 1
ATOM 3806 N N . SER F 1 50 ? 25.08392 46.35884 41.72814 1.000 18.16292 50 SER F N 1
ATOM 3807 C CA . SER F 1 50 ? 23.75293 45.84565 41.44922 1.000 12.01974 50 SER F CA 1
ATOM 3808 C C . SER F 1 50 ? 23.82222 44.74118 40.41620 1.000 21.28709 50 SER F C 1
ATOM 3809 O O . SER F 1 50 ? 24.79652 44.59788 39.67655 1.000 16.79497 50 SER F O 1
ATOM 3812 N N . ILE F 1 51 ? 22.76200 43.95118 40.37645 1.000 20.88632 51 ILE F N 1
ATOM 3813 C CA . ILE F 1 51 ? 22.53848 43.06610 39.24907 1.000 17.11514 51 ILE F CA 1
ATOM 3814 C C . ILE F 1 51 ? 21.05056 43.10895 38.95575 1.000 21.19595 51 ILE F C 1
ATOM 3815 O O . ILE F 1 51 ? 20.23265 43.31909 39.86058 1.000 20.04258 51 ILE F O 1
ATOM 3820 N N . THR F 1 52 ? 20.70108 42.95447 37.67700 1.000 12.95346 52 THR F N 1
ATOM 3821 C CA . THR F 1 52 ? 19.30765 42.98696 37.23636 1.000 14.89923 52 THR F CA 1
ATOM 3822 C C . THR F 1 52 ? 18.99103 41.71762 36.45723 1.000 21.22293 52 THR F C 1
ATOM 3823 O O . THR F 1 52 ? 19.77497 41.30169 35.59513 1.000 19.84316 52 THR F O 1
ATOM 3827 N N . LEU F 1 53 ? 17.82282 41.13436 36.73259 1.000 15.25408 53 LEU F N 1
ATOM 3828 C CA . LEU F 1 53 ? 17.38147 39.87462 36.15116 1.000 20.44135 53 LEU F CA 1
ATOM 3829 C C . LEU F 1 53 ? 15.93741 40.04030 35.69407 1.000 21.15896 53 LEU F C 1
ATOM 3830 O O . LEU F 1 53 ? 15.21923 40.91129 36.19265 1.000 18.44737 53 LEU F O 1
ATOM 3835 N N . SER F 1 54 ? 15.48251 39.20407 34.75325 1.000 15.33587 54 SER F N 1
ATOM 3836 C CA . SER F 1 54 ? 14.06814 39.30827 34.38739 1.000 20.50621 54 SER F CA 1
ATOM 3837 C C . SER F 1 54 ? 13.44574 37.93355 34.21019 1.000 22.23598 54 SER F C 1
ATOM 3838 O O . SER F 1 54 ? 14.12740 36.93533 33.96332 1.000 20.92263 54 SER F O 1
ATOM 3841 N N . THR F 1 55 ? 12.12557 37.89261 34.35010 1.000 21.12448 55 THR F N 1
ATOM 3842 C CA . THR F 1 55 ? 11.40915 36.63702 34.20193 1.000 24.48367 55 THR F CA 1
ATOM 3843 C C . THR F 1 55 ? 10.01965 36.91267 33.64779 1.000 27.33771 55 THR F C 1
ATOM 3844 O O . THR F 1 55 ? 9.47429 38.00784 33.82208 1.000 24.44371 55 THR F O 1
ATOM 3848 N N . THR F 1 56 ? 9.45544 35.90353 32.97682 1.000 26.31619 56 THR F N 1
ATOM 3849 C CA . THR F 1 56 ? 8.06005 35.92230 32.55451 1.000 27.96259 56 THR F CA 1
ATOM 3850 C C . THR F 1 56 ? 7.15391 35.18480 33.53161 1.000 28.35138 56 THR F C 1
ATOM 3851 O O . THR F 1 56 ? 5.94170 35.13880 33.30965 1.000 38.94879 56 THR F O 1
ATOM 3855 N N . ALA F 1 57 ? 7.70095 34.60249 34.59658 1.000 27.19009 57 ALA F N 1
ATOM 3856 C CA . ALA F 1 57 ? 6.84908 34.06943 35.65678 1.000 29.55893 57 ALA F CA 1
ATOM 3857 C C . ALA F 1 57 ? 6.06965 35.20443 36.31481 1.000 31.79225 57 ALA F C 1
ATOM 3858 O O . ALA F 1 57 ? 6.60944 36.29597 36.50904 1.000 35.41101 57 ALA F O 1
ATOM 3860 N N . PRO F 1 58 ? 4.80205 34.98593 36.66564 1.000 41.07617 58 PRO F N 1
ATOM 3861 C CA . PRO F 1 58 ? 4.04550 36.05255 37.34396 1.000 30.18930 58 PRO F CA 1
ATOM 3862 C C . PRO F 1 58 ? 4.61137 36.41953 38.69230 1.000 29.78621 58 PRO F C 1
ATOM 3863 O O . PRO F 1 58 ? 4.33248 37.51865 39.18380 1.000 28.73468 58 PRO F O 1
ATOM 3867 N N . SER F 1 59 ? 5.41117 35.54805 39.30007 1.000 36.64306 59 SER F N 1
ATOM 3868 C CA . SER F 1 59 ? 5.93094 35.79906 40.63401 1.000 30.22635 59 SER F CA 1
ATOM 3869 C C . SER F 1 59 ? 7.27199 35.09636 40.77226 1.000 30.28708 59 SER F C 1
ATOM 3870 O O . SER F 1 59 ? 7.56368 34.12797 40.06588 1.000 32.07295 59 SER F O 1
ATOM 3873 N N . ALA F 1 60 ? 8.09688 35.60203 41.68327 1.000 26.97185 60 ALA F N 1
ATOM 3874 C CA . ALA F 1 60 ? 9.40783 35.00109 41.89981 1.000 33.23536 60 ALA F CA 1
ATOM 3875 C C . ALA F 1 60 ? 9.87090 35.30363 43.31170 1.000 28.58724 60 ALA F C 1
ATOM 3876 O O . ALA F 1 60 ? 9.49014 36.31930 43.90128 1.000 28.72448 60 ALA F O 1
ATOM 3878 N N . LEU F 1 61 ? 10.69397 34.40292 43.84133 1.000 29.97182 61 LEU F N 1
ATOM 3879 C CA . LEU F 1 61 ? 11.39402 34.62593 45.09365 1.000 21.05410 61 LEU F CA 1
ATOM 3880 C C . LEU F 1 61 ? 12.71475 35.33262 44.79624 1.000 22.93820 61 LEU F C 1
ATOM 3881 O O . LEU F 1 61 ? 13.44589 34.94365 43.87893 1.000 22.51248 61 LEU F O 1
ATOM 3886 N N . ALA F 1 62 ? 12.99044 36.38638 45.55434 1.000 20.69419 62 ALA F N 1
ATOM 3887 C CA . ALA F 1 62 ? 14.18978 37.19714 45.42282 1.000 18.96877 62 ALA F CA 1
ATOM 3888 C C . ALA F 1 62 ? 14.80911 37.31045 46.79768 1.000 16.57933 62 ALA F C 1
ATOM 3889 O O . ALA F 1 62 ? 14.10511 37.59805 47.77296 1.000 18.01343 62 ALA F O 1
ATOM 3891 N N A HIS F 1 63 ? 16.10210 37.03226 46.89721 0.536 16.89651 63 HIS F N 1
ATOM 3892 N N B HIS F 1 63 ? 16.12956 37.13431 46.87377 0.464 16.88319 63 HIS F N 1
ATOM 3893 C CA A HIS F 1 63 ? 16.75955 37.26171 48.16777 0.536 17.85798 63 HIS F CA 1
ATOM 3894 C CA B HIS F 1 63 ? 16.79598 37.07687 48.16615 0.464 18.02070 63 HIS F CA 1
ATOM 3895 C C A HIS F 1 63 ? 18.24513 37.39542 47.92516 0.536 16.55301 63 HIS F C 1
ATOM 3896 C C B HIS F 1 63 ? 18.27662 37.34256 47.93825 0.464 16.59752 63 HIS F C 1
ATOM 3897 O O A HIS F 1 63 ? 18.79722 36.83902 46.97074 0.536 19.16225 63 HIS F O 1
ATOM 3898 O O B HIS F 1 63 ? 18.86119 36.81498 46.98732 0.464 19.15318 63 HIS F O 1
ATOM 3911 N N . ILE F 1 64 ? 18.87392 38.17551 48.78933 1.000 17.62924 64 ILE F N 1
ATOM 3912 C CA . ILE F 1 64 ? 20.28405 38.49259 48.66128 1.000 17.54636 64 ILE F CA 1
ATOM 3913 C C . ILE F 1 64 ? 20.86717 38.70844 50.04597 1.000 14.89475 64 ILE F C 1
ATOM 3914 O O . ILE F 1 64 ? 20.21590 39.23784 50.94677 1.000 12.29350 64 ILE F O 1
ATOM 3919 N N . VAL F 1 65 ? 22.09517 38.26754 50.22124 1.000 15.53897 65 VAL F N 1
ATOM 3920 C CA . VAL F 1 65 ? 22.81957 38.49505 51.46203 1.000 13.70901 65 VAL F CA 1
ATOM 3921 C C . VAL F 1 65 ? 24.18214 39.05670 51.09319 1.000 15.55653 65 VAL F C 1
ATOM 3922 O O . VAL F 1 65 ? 24.76216 38.69063 50.06028 1.000 14.54408 65 VAL F O 1
ATOM 3926 N N . ALA F 1 66 ? 24.66276 39.98994 51.90269 1.000 13.60672 66 ALA F N 1
ATOM 3927 C CA . ALA F 1 66 ? 25.95499 40.61115 51.64674 1.000 20.81017 66 ALA F CA 1
ATOM 3928 C C . ALA F 1 66 ? 26.70135 40.80274 52.95451 1.000 20.28791 66 ALA F C 1
ATOM 3929 O O . ALA F 1 66 ? 26.10988 41.18652 53.96040 1.000 16.28463 66 ALA F O 1
ATOM 3931 N N . GLN F 1 67 ? 27.99038 40.52159 52.92614 1.000 16.24850 67 GLN F N 1
ATOM 3932 C CA A GLN F 1 67 ? 28.84853 40.58987 54.09845 0.518 21.50519 67 GLN F CA 1
ATOM 3933 C CA B GLN F 1 67 ? 28.86250 40.59300 54.08920 0.482 21.50939 67 GLN F CA 1
ATOM 3934 C C . GLN F 1 67 ? 30.14402 41.29220 53.67729 1.000 19.96761 67 GLN F C 1
ATOM 3935 O O . GLN F 1 67 ? 30.82076 40.87163 52.71834 1.000 19.11183 67 GLN F O 1
ATOM 3946 N N . GLY F 1 68 ? 30.47539 42.36945 54.36310 1.000 21.75074 68 GLY F N 1
ATOM 3947 C CA . GLY F 1 68 ? 31.64718 43.10690 53.96506 1.000 24.94512 68 GLY F CA 1
ATOM 3948 C C . GLY F 1 68 ? 32.62318 43.47526 55.05646 1.000 25.94943 68 GLY F C 1
ATOM 3949 O O . GLY F 1 68 ? 32.55918 42.96930 56.17636 1.000 22.90218 68 GLY F O 1
ATOM 3950 N N . ASN F 1 69 ? 33.53704 44.37843 54.72114 1.000 25.27700 69 ASN F N 1
ATOM 3951 C CA . ASN F 1 69 ? 34.54702 44.87838 55.64103 1.000 21.77877 69 ASN F CA 1
ATOM 3952 C C . ASN F 1 69 ? 34.26475 46.30021 56.10853 1.000 27.16190 69 ASN F C 1
ATOM 3953 O O . ASN F 1 69 ? 35.16805 46.95763 56.62215 1.000 31.86771 69 ASN F O 1
ATOM 3958 N N . ALA F 1 70 ? 33.06223 46.81131 55.91507 1.000 19.90676 70 ALA F N 1
ATOM 3959 C CA . ALA F 1 70 ? 32.80975 48.17333 56.36573 1.000 36.47055 70 ALA F CA 1
ATOM 3960 C C . ALA F 1 70 ? 31.80535 48.20620 57.51235 1.000 24.26215 70 ALA F C 1
ATOM 3961 O O . ALA F 1 70 ? 31.24744 47.18636 57.91838 1.000 21.63437 70 ALA F O 1
ATOM 3963 N N . ASP F 1 71 ? 31.59240 49.41756 58.03434 1.000 26.55056 71 ASP F N 1
ATOM 3964 C CA . ASP F 1 71 ? 30.73242 49.65868 59.17777 1.000 29.55363 71 ASP F CA 1
ATOM 3965 C C . ASP F 1 71 ? 29.27156 49.85804 58.80743 1.000 21.67251 71 ASP F C 1
ATOM 3966 O O . ASP F 1 71 ? 28.43407 49.84442 59.70654 1.000 19.56355 71 ASP F O 1
ATOM 3971 N N . HIS F 1 72 ? 28.94385 50.05942 57.53167 1.000 15.60273 72 HIS F N 1
ATOM 3972 C CA . HIS F 1 72 ? 27.56646 50.33550 57.13183 1.000 16.49087 72 HIS F CA 1
ATOM 3973 C C . HIS F 1 72 ? 27.28800 49.66510 55.79594 1.000 23.42517 72 HIS F C 1
ATOM 3974 O O . HIS F 1 72 ? 28.04348 49.85393 54.83656 1.000 17.67559 72 HIS F O 1
ATOM 3981 N N . ILE F 1 73 ? 26.17638 48.93336 55.71047 1.000 19.44057 73 ILE F N 1
ATOM 3982 C CA . ILE F 1 73 ? 25.83424 48.21796 54.48994 1.000 10.31946 73 ILE F CA 1
ATOM 3983 C C . ILE F 1 73 ? 24.31908 48.15558 54.39185 1.000 14.34118 73 ILE F C 1
ATOM 3984 O O . ILE F 1 73 ? 23.60506 48.29675 55.39045 1.000 13.75222 73 ILE F O 1
ATOM 3989 N N . GLY F 1 74 ? 23.83317 47.98782 53.17255 1.000 14.56406 74 GLY F N 1
ATOM 3990 C CA . GLY F 1 74 ? 22.40199 47.96920 52.93805 1.000 14.10612 74 GLY F CA 1
ATOM 3991 C C . GLY F 1 74 ? 22.10485 47.27672 51.63475 1.000 16.16850 74 GLY F C 1
ATOM 3992 O O . GLY F 1 74 ? 22.96952 47.16911 50.75331 1.000 13.46443 74 GLY F O 1
ATOM 3993 N N . CYS F 1 75 ? 20.86496 46.79021 51.52332 1.000 14.37293 75 CYS F N 1
ATOM 3994 C CA . CYS F 1 75 ? 20.41278 46.10365 50.31885 1.000 17.76972 75 CYS F CA 1
ATOM 3995 C C . CYS F 1 75 ? 19.01810 46.58423 49.95845 1.000 20.89931 75 CYS F C 1
ATOM 3996 O O . CYS F 1 75 ? 18.24740 47.02242 50.81783 1.000 12.51861 75 CYS F O 1
ATOM 3999 N N . ARG F 1 76 ? 18.72464 46.54643 48.66208 1.000 17.14790 76 ARG F N 1
ATOM 4000 C CA . ARG F 1 76 ? 17.38402 46.79656 48.16644 1.000 13.18327 76 ARG F CA 1
ATOM 4001 C C . ARG F 1 76 ? 17.02372 45.74018 47.14822 1.000 13.35229 76 ARG F C 1
ATOM 4002 O O . ARG F 1 76 ? 17.88388 45.24846 46.41033 1.000 15.62495 76 ARG F O 1
ATOM 4010 N N . ILE F 1 77 ? 15.74396 45.37558 47.13690 1.000 12.19013 77 ILE F N 1
ATOM 4011 C CA . ILE F 1 77 ? 15.14940 44.61881 46.04102 1.000 17.21548 77 ILE F CA 1
ATOM 4012 C C . ILE F 1 77 ? 14.13682 45.53372 45.35777 1.000 16.31269 77 ILE F C 1
ATOM 4013 O O . ILE F 1 77 ? 13.18472 46.01319 45.99143 1.000 16.29286 77 ILE F O 1
ATOM 4018 N N . ILE F 1 78 ? 14.37218 45.80770 44.07967 1.000 16.80394 78 ILE F N 1
ATOM 4019 C CA . ILE F 1 78 ? 13.54917 46.70353 43.27546 1.000 16.45193 78 ILE F CA 1
ATOM 4020 C C . ILE F 1 78 ? 12.94559 45.87660 42.15330 1.000 15.22989 78 ILE F C 1
ATOM 4021 O O . ILE F 1 78 ? 13.66357 45.14534 41.47168 1.000 16.87557 78 ILE F O 1
ATOM 4026 N N . VAL F 1 79 ? 11.62775 45.95907 41.98440 1.000 14.31670 79 VAL F N 1
ATOM 4027 C CA . VAL F 1 79 ? 10.91061 45.14196 41.01139 1.000 16.76089 79 VAL F CA 1
ATOM 4028 C C . VAL F 1 79 ? 10.09984 46.07228 40.12687 1.000 15.73533 79 VAL F C 1
ATOM 4029 O O . VAL F 1 79 ? 9.25215 46.82354 40.62435 1.000 18.44266 79 VAL F O 1
ATOM 4033 N N . ASP F 1 80 ? 10.33970 46.00109 38.82323 1.000 14.29743 80 ASP F N 1
ATOM 4034 C CA . ASP F 1 80 ? 9.77421 46.93994 37.84854 1.000 16.34699 80 ASP F CA 1
ATOM 4035 C C . ASP F 1 80 ? 9.86400 48.38112 38.34603 1.000 21.90728 80 ASP F C 1
ATOM 4036 O O . ASP F 1 80 ? 8.90597 49.16062 38.28294 1.000 20.73350 80 ASP F O 1
ATOM 4041 N N . GLY F 1 81 ? 11.04655 48.73850 38.83420 1.000 21.93462 81 GLY F N 1
ATOM 4042 C CA . GLY F 1 81 ? 11.29742 50.09450 39.27518 1.000 15.29517 81 GLY F CA 1
ATOM 4043 C C . GLY F 1 81 ? 10.69608 50.45859 40.60973 1.000 18.76094 81 GLY F C 1
ATOM 4044 O O . GLY F 1 81 ? 10.88647 51.59687 41.05788 1.000 21.54461 81 GLY F O 1
ATOM 4045 N N . GLU F 1 82 ? 9.97250 49.54758 41.25545 1.000 17.54267 82 GLU F N 1
ATOM 4046 C CA . GLU F 1 82 ? 9.32646 49.81921 42.54313 1.000 20.90681 82 GLU F CA 1
ATOM 4047 C C . GLU F 1 82 ? 10.10833 49.15186 43.67309 1.000 18.25504 82 GLU F C 1
ATOM 4048 O O . GLU F 1 82 ? 10.37540 47.94362 43.63024 1.000 16.98151 82 GLU F O 1
ATOM 4054 N N . LEU F 1 83 ? 10.49823 49.94434 44.66333 1.000 16.44603 83 LEU F N 1
ATOM 4055 C CA . LEU F 1 83 ? 11.21669 49.42868 45.82149 1.000 14.95043 83 LEU F CA 1
ATOM 4056 C C . LEU F 1 83 ? 10.31282 48.50978 46.63865 1.000 18.85714 83 LEU F C 1
ATOM 4057 O O . LEU F 1 83 ? 9.27807 48.94635 47.14399 1.000 16.53482 83 LEU F O 1
ATOM 4062 N N . ARG F 1 84 ? 10.70504 47.24569 46.78790 1.000 16.51315 84 ARG F N 1
ATOM 4063 C CA . ARG F 1 84 ? 9.91579 46.29174 47.55004 1.000 17.27156 84 ARG F CA 1
ATOM 4064 C C . ARG F 1 84 ? 10.45036 46.08376 48.96681 1.000 21.95376 84 ARG F C 1
ATOM 4065 O O . ARG F 1 84 ? 9.66250 45.98294 49.91276 1.000 12.92864 84 ARG F O 1
ATOM 4073 N N . VAL F 1 85 ? 11.76911 46.05663 49.15949 1.000 19.58021 85 VAL F N 1
ATOM 4074 C CA . VAL F 1 85 ? 12.33121 45.83877 50.49068 1.000 21.56764 85 VAL F CA 1
ATOM 4075 C C . VAL F 1 85 ? 13.68698 46.52872 50.57023 1.000 22.53857 85 VAL F C 1
ATOM 4076 O O . VAL F 1 85 ? 14.45108 46.55708 49.59335 1.000 12.22228 85 VAL F O 1
ATOM 4080 N N . GLU F 1 86 ? 13.97378 47.09409 51.74038 1.000 15.85331 86 GLU F N 1
ATOM 4081 C CA . GLU F 1 86 ? 15.25441 47.74818 52.01035 1.000 14.82186 86 GLU F CA 1
ATOM 4082 C C . GLU F 1 86 ? 15.69822 47.37607 53.41551 1.000 15.25761 86 GLU F C 1
ATOM 4083 O O . GLU F 1 86 ? 14.91599 47.49392 5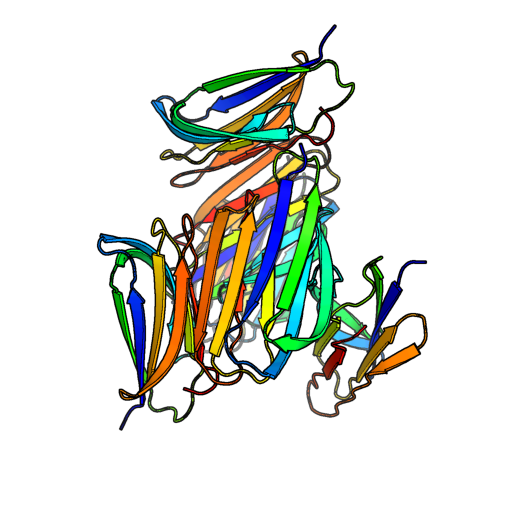4.35999 1.000 15.63321 86 GLU F O 1
ATOM 4089 N N . SER F 1 87 ? 16.95027 46.92325 53.55857 1.000 16.23845 87 SER F N 1
ATOM 4090 C CA . SER F 1 87 ? 17.51674 46.60029 54.86271 1.000 15.76466 87 SER F CA 1
ATOM 4091 C C . SER F 1 87 ? 18.87219 47.27545 54.99282 1.000 19.08715 87 SER F C 1
ATOM 4092 O O . SER F 1 87 ? 19.59953 47.39676 54.00654 1.000 16.97543 87 SER F O 1
ATOM 4095 N N . VAL F 1 88 ? 19.20731 47.73493 56.19504 1.000 10.82355 88 VAL F N 1
ATOM 4096 C CA . VAL F 1 88 ? 20.48177 48.39734 56.42030 1.000 13.83966 88 VAL F CA 1
ATOM 4097 C C . VAL F 1 88 ? 21.01551 47.91894 57.75946 1.000 19.61819 88 VAL F C 1
ATOM 4098 O O . VAL F 1 88 ? 20.25110 47.62508 58.68603 1.000 14.90472 88 VAL F O 1
ATOM 4102 N N . SER F 1 89 ? 22.33896 47.84241 57.86451 1.000 15.04389 89 SER F N 1
ATOM 4103 C CA . SER F 1 89 ? 22.94445 47.44464 59.12294 1.000 16.58457 89 SER F CA 1
ATOM 4104 C C . SER F 1 89 ? 24.18983 48.27237 59.38367 1.000 19.01124 89 SER F C 1
ATOM 4105 O O . SER F 1 89 ? 24.93364 48.61045 58.45529 1.000 17.75826 89 SER F O 1
ATOM 4108 N N . THR F 1 90 ? 24.40198 48.58847 60.66097 1.000 14.47581 90 THR F N 1
ATOM 4109 C CA . THR F 1 90 ? 25.57100 49.31559 61.13871 1.000 17.03319 90 THR F CA 1
ATOM 4110 C C . THR F 1 90 ? 26.26063 48.49060 62.20973 1.000 18.72516 90 THR F C 1
ATOM 4111 O O . THR F 1 90 ? 25.65394 48.16627 63.23721 1.000 21.06458 90 THR F O 1
ATOM 4115 N N . GLY F 1 91 ? 27.53069 48.18914 61.98553 1.000 17.37033 91 GLY F N 1
ATOM 4116 C CA . GLY F 1 91 ? 28.33506 47.44677 62.92979 1.000 16.47996 91 GLY F CA 1
ATOM 4117 C C . GLY F 1 91 ? 29.64321 47.10451 62.26040 1.000 20.37684 91 GLY F C 1
ATOM 4118 O O . GLY F 1 91 ? 29.80581 47.26825 61.05048 1.000 19.78138 91 GLY F O 1
ATOM 4119 N N . VAL F 1 92 ? 30.58610 46.61659 63.06646 1.000 19.04892 92 VAL F N 1
ATOM 4120 C CA . VAL F 1 92 ? 31.87282 46.20952 62.50897 1.000 22.02853 92 VAL F CA 1
ATOM 4121 C C . VAL F 1 92 ? 31.65275 45.04846 61.54556 1.000 20.62924 92 VAL F C 1
ATOM 4122 O O . VAL F 1 92 ? 30.93637 44.09317 61.86382 1.000 19.23830 92 VAL F O 1
ATOM 4126 N N . ASN F 1 93 ? 32.23497 45.14410 60.34002 1.000 16.29978 93 ASN F N 1
ATOM 4127 C CA . ASN F 1 93 ? 32.06341 44.12851 59.28825 1.000 14.35325 93 ASN F CA 1
ATOM 4128 C C . ASN F 1 93 ? 30.58712 43.81720 59.03937 1.000 16.07175 93 ASN F C 1
ATOM 4129 O O . ASN F 1 93 ? 30.15147 42.66110 59.03092 1.000 17.49575 93 ASN F O 1
ATOM 4134 N N . ALA F 1 94 ? 29.82002 44.88679 58.85227 1.000 17.20215 94 ALA F N 1
ATOM 4135 C CA . ALA F 1 94 ? 28.36928 44.80828 58.74613 1.000 18.77895 94 ALA F CA 1
ATOM 4136 C C . ALA F 1 94 ? 27.92533 43.85440 57.64606 1.000 18.39355 94 ALA F C 1
ATOM 4137 O O . ALA F 1 94 ? 28.53157 43.76133 56.58281 1.000 16.54519 94 ALA F O 1
ATOM 4139 N N . GLN F 1 95 ? 26.81017 43.18352 57.89260 1.000 16.75261 95 GLN F N 1
ATOM 4140 C CA . GLN F 1 95 ? 26.17355 42.34870 56.89199 1.000 17.47350 95 GLN F CA 1
ATOM 4141 C C . GLN F 1 95 ? 24.66704 42.62225 56.89395 1.000 16.26526 95 GLN F C 1
ATOM 4142 O O . GLN F 1 95 ? 24.10689 43.15313 57.86147 1.000 13.07076 95 GLN F O 1
ATOM 4148 N N . THR F 1 96 ? 24.01017 42.26742 55.79744 1.000 15.49845 96 THR F N 1
ATOM 4149 C CA . THR F 1 96 ? 22.58471 42.54648 55.69199 1.000 18.99440 96 THR F CA 1
ATOM 4150 C C . THR F 1 96 ? 21.96829 41.53298 54.74808 1.000 14.79163 96 THR F C 1
ATOM 4151 O O . THR F 1 96 ? 22.67561 40.84023 54.02022 1.000 16.45626 96 THR F O 1
ATOM 4155 N N . TYR F 1 97 ? 20.63289 41.44147 54.76608 1.000 12.17185 97 TYR F N 1
ATOM 4156 C CA . TYR F 1 97 ? 19.96560 40.65600 53.74357 1.000 16.75671 97 TYR F CA 1
ATOM 4157 C C . TYR F 1 97 ? 18.58660 41.22954 53.49559 1.000 21.39217 97 TYR F C 1
ATOM 4158 O O . TYR F 1 97 ? 18.02358 41.95520 54.32131 1.000 16.70813 97 TYR F O 1
ATOM 4167 N N . CYS F 1 98 ? 18.07174 40.90044 52.32489 1.000 16.98634 98 CYS F N 1
ATOM 4168 C CA . CYS F 1 98 ? 16.75739 41.30351 51.85296 1.000 19.43516 98 CYS F CA 1
ATOM 4169 C C . CYS F 1 98 ? 16.10228 40.06779 51.25981 1.000 20.23770 98 CYS F C 1
ATOM 4170 O O . CYS F 1 98 ? 16.74807 39.32013 50.52383 1.000 16.55390 98 CYS F O 1
ATOM 4173 N N . ILE F 1 99 ? 14.82668 39.85565 51.56940 1.000 19.37932 99 ILE F N 1
ATOM 4174 C CA . ILE F 1 99 ? 14.04749 38.81285 50.92611 1.000 19.56004 99 ILE F CA 1
ATOM 4175 C C . ILE F 1 99 ? 12.70319 39.39277 50.51089 1.000 19.18748 99 ILE F C 1
ATOM 4176 O O . ILE F 1 99 ? 12.13034 40.23513 51.20687 1.000 19.07866 99 ILE F O 1
ATOM 4181 N N . GLU F 1 100 ? 12.23180 38.98191 49.34106 1.000 22.46579 100 GLU F N 1
ATOM 4182 C CA . GLU F 1 100 ? 10.92609 39.37237 48.81610 1.000 20.19313 100 GLU F CA 1
ATOM 4183 C C . GLU F 1 100 ? 10.33064 38.09505 48.23682 1.000 25.45213 100 GLU F C 1
ATOM 4184 O O . GLU F 1 100 ? 10.70480 37.66422 47.13808 1.000 24.04920 100 GLU F O 1
ATOM 4190 N N . LYS F 1 101 ? 9.40359 37.50124 48.97724 1.000 25.28163 101 LYS F N 1
ATOM 4191 C CA . LYS F 1 101 ? 8.87857 36.20253 48.60439 1.000 24.75775 101 LYS F CA 1
ATOM 4192 C C . LYS F 1 101 ? 7.99082 36.25777 47.38631 1.000 20.63262 101 LYS F C 1
ATOM 4193 O O . LYS F 1 101 ? 7.86252 35.24719 46.69419 1.000 32.43344 101 LYS F O 1
ATOM 4199 N N . SER F 1 102 ? 7.36850 37.38748 47.09872 1.000 17.41253 102 SER F N 1
ATOM 4200 C CA . SER F 1 102 ? 6.44199 37.46997 45.98027 1.000 29.56332 102 SER F CA 1
ATOM 4201 C C . SER F 1 102 ? 6.82031 38.65498 45.09309 1.000 27.39956 102 SER F C 1
ATOM 4202 O O . SER F 1 102 ? 6.06933 39.62160 44.98012 1.000 24.66704 102 SER F O 1
ATOM 4205 N N A ALA F 1 103 ? 7.99947 38.58433 44.48447 0.494 26.48759 103 ALA F N 1
ATOM 4206 N N B ALA F 1 103 ? 7.98766 38.57497 44.46486 0.506 26.48781 103 ALA F N 1
ATOM 4207 C CA A ALA F 1 103 ? 8.43035 39.61408 43.54072 0.494 29.15736 103 ALA F CA 1
ATOM 4208 C CA B ALA F 1 103 ? 8.41718 39.60940 43.52487 0.506 29.15730 103 ALA F CA 1
ATOM 4209 C C A ALA F 1 103 ? 7.47760 39.66365 42.35413 0.494 26.34665 103 ALA F C 1
ATOM 4210 C C B ALA F 1 103 ? 7.53271 39.61950 42.27855 0.506 26.32569 103 ALA F C 1
ATOM 4211 O O A ALA F 1 103 ? 6.89238 38.64599 41.98551 0.494 23.01782 103 ALA F O 1
ATOM 4212 O O B ALA F 1 103 ? 7.03882 40.66942 41.85774 0.506 18.40715 103 ALA F O 1
#

Foldseek 3Di:
DWKKKKKWKAWDAQFFKKKWKQAQVRDIDIDGGDGPTDMDMHIDNDQWGKIKMKMWGQDQKMKMWMAIPNRTDDIDIHGGGRDMYMDIDGTD/DWKKKKKWKAWAAQFFKKKWKQAQVRDIDIDGGDGPTDMDMHIGRDQWGKIKMKMWGQDQKMKMWMAIPNHTDDIWIDGHGRDMYMDIDRGD/DKKKKKKWKAWDAQFFKKKWKQAQVRDIDIDGGDGPTDMDMHIDPDQWGKIKMKMWGQDQKMKMFMAIPNHTDDIDIHGGGRDMYMTIDGTD/DKKKKKKWKAWDFQWFKWKWWQAQVRDIDIDGGDGPTDMDMHIDRDQWGKIKMKMWTQDQKMKMWIAIPNRTDWIDMGGGGRDMDMTIDRGD/DKKKKKKWKAWDAQWFKKKWKQAQVRDIDIDGGHGPTDMDMHIDPPQWGKIKMKMWTQDQKMKMFMAIPNHTDDIWIDGHGRDMYMDIDGTD/DWKKKKKWKAWDAQWFKKKWKQAQVRDIDIDGGDGPTDMDMHTDPPQWGKIKMKMWTQDQKMKMFIAMPNRTDDIDMGGGGRDMTMDIDGTD

B-factor: mean 23.95, std 11.24, range [6.24, 71.13]

Radius of gyration: 24.96 Å; Cα contacts (8 Å, |Δi|>4): 1825; chains: 6; bounding box: 52×68×72 Å

Organism: Mycolicibacterium thermoresistibile (strain ATCC 19527 / DSM 44167 / CIP 105390 / JCM 6362 / NCTC 10409 / 316) (NCBI:txid1078020)

Nearest PDB structures (foldseek):
  8em5-assembly5_E  TM=1.008E+00  e=7.696E-19  Mycolicibacterium thermoresistibile
  2lw3-assembly1_A  TM=7.544E-01  e=7.081E-07  Mycobacterium tuberculosis
  1eba-assembly1_B  TM=4.766E-01  e=1.081E+00  Homo sapiens
  8vse-assembly1_B  TM=3.629E-01  e=3.262E+00  Homo sapiens
  8em5-assembly5_E  TM=1.007E+00  e=5.906E-20  Mycolicibacterium thermoresistibile

Solvent-accessible surface area: 24554 Å² total; per-residue (Å²): 148,69,25,60,0,27,0,49,0,36,27,45,118,48,8,58,1,29,0,14,16,9,21,27,97,68,100,10,22,31,46,32,92,15,80,4,99,44,65,50,78,34,67,23,124,42,119,76,17,73,0,40,0,41,1,64,24,91,0,73,74,0,0,0,64,0,33,2,93,71,105,91,68,20,47,8,40,11,62,8,123,71,13,66,1,68,4,52,27,151,71,4,146,77,27,60,0,27,0,44,0,38,30,43,123,48,7,60,2,63,1,54,10,10,20,21,72,42,127,49,16,70,43,60,111,13,83,4,100,47,63,51,74,36,69,21,93,3,113,17,9,35,0,42,0,47,1,80,24,96,2,90,72,0,0,0,66,0,33,1,93,71,103,93,78,42,92,39,79,42,107,33,130,74,7,104,5,112,2,58,24,112,53,3,145,76,28,59,0,26,0,49,0,35,30,43,122,47,8,56,2,24,0,13,19,11,9,32,101,68,105,13,19,30,40,36,110,18,79,5,102,43,62,52,76,35,69,24,129,44,37,33,18,76,0,56,2,50,2,74,23,94,1,73,75,0,0,0,66,0,33,2,89,73,101,91,67,16,48,6,40,12,60,9,125,72,9,73,1,60,5,70,26,145,60,3,135,23,28,1,0,0,0,0,0,21,15,44,72,49,10,60,4,66,1,49,3,19,15,20,63,37,139,58,17,45,10,66,108,28,81,8,32,36,23,41,11,33,28,15,72,2,109,29,8,36,0,58,0,42,1,67,12,97,19,94,70,4,0,0,9,0,0,5,64,2,108,71,66,9,50,6,39,3,68,10,128,73,5,31,4,28,1,54,17,76,51,4,142,31,27,6,0,0,0,0,0,16,10,41,73,46,8,55,2,68,0,55,16,8,19,32,126,70,160,90,56,164,45,62,112,25,78,5,36,32,22,51,11,35,30,24,115,43,127,65,15,75,0,53,2,49,1,89,20,97,2,88,58,0,0,0,9,0,0,2,65,2,105,68,85,40,85,37,73,35,112,32,131,69,10,99,2,132,2,69,28,164,70,4,146,66,32,59,0,26,0,47,0,38,29,42,124,46,7,55,3,65,0,62,17,9,22,33,97,48,113,55,59,69,46,91,116,14,82,5,102,46,65,47,75,36,68,22,128,44,131,53,15,72,0,55,1,47,0,89,16,97,17,90,67,3,0,0,68,0,32,3,91,73,106,91,67,12,51,8,34,3,68,8,110,89,5,38,4,46,1,42,29,130,66,3

Secondary structure (DSSP, 8-state):
--EEEEEEEESSTT-EEEEEEE-TTS-EEEEEEEESSEEEEEEESSS---EEEEEEES-SEEEEEEEETTEEEEEEEEESTT-EEEEEETT-/--EEEEEEEESSTT-EEEEEEE-TTS-EEEEEEEESSEEEEEEESSS---EEEEEEES-SEEEEEEEETTEEEEEEEEESTT-EEEEEETT-/--EEEEEEEESSTT-EEEEEEE-TTS-EEEEEEEESSEEEEEEESSS---EEEEEEES-SEEEEEEEETTEEEEEEEEESTT-EEEEEETT-/--EEEEEEEESSTT-EEEEEEE-TTS-EEEEEEEESSEEEEEEESSS---EEEEEEESSSEEEEEEEETTEEEEEEEEESTT-EEEEEETT-/--EEEEEEEESSTT-EEEEEEE-TTS-EEEEEEEESSEEEEEEE-SS---EEEEEEES-SEEEEEEEETTEEEEEEEEESTT-EEEEEETT-/--EEEEEEEESSTT-EEEEEEE-TTS-EEEEEEEESSEEEEEEESSS---EEEEEEESSSEEEEEEEETTEEEEEEEEESTT-EEEEEETT-

InterPro domains:
  IPR008693 Transport accessory protein MmpS [PF05423] (1-134)
  IPR038468 Transport accessory protein MmpS, C-terminal [G3DSA:2.60.40.2880] (46-134)